Protein AF-A0A3S0VGL6-F1 (afdb_monomer_lite)

pLDDT: mean 81.46, std 16.59, range [29.62, 98.44]

Secondary structure (DSSP, 8-state):
-------HHHHHHHHHTTSS--SPPEEEEEETTEEEEEEEEE-TTS-EEEEESS--S-EEEEEE-TTS-EEEEEEE-TT--EEEEEEEEEEEEEEEEEEE-TTT--EEEEEEEEEEEEEEEEEEEEEE-TTS-EEEEEE--EEEEEEEEPPPEEEE---SS--------SSS-----GGGTS--SEEEEEEEEEEEEEE--EEEETTTEEEEEEEE-----TTBSSGGGS-EEEEEEEEETT--TT--SEEEEEEEEEEEEEEEETTEEEEEEEEEEEEEEEEETTS--EEEEEEE---SSPB-B-TTS-B-S-TTTTSEEEEE-TTS-EEE--PPP--TT----S---------------------SS--SPPPP----SS----------GGGGGS-EEEEEEEE-SSS-EEEEEEEEE------SS--S------S----

Structure (mmCIF, N/CA/C/O backbone):
data_AF-A0A3S0VGL6-F1
#
_entry.id   AF-A0A3S0VGL6-F1
#
loop_
_atom_site.group_PDB
_atom_site.id
_atom_site.type_symbol
_atom_site.label_atom_id
_atom_site.label_alt_id
_atom_site.label_comp_id
_atom_site.label_asym_id
_atom_site.label_entity_id
_atom_site.label_seq_id
_atom_site.pdbx_PDB_ins_code
_atom_site.Cartn_x
_atom_site.Cartn_y
_atom_site.Cartn_z
_atom_site.occupancy
_atom_site.B_iso_or_equiv
_atom_site.auth_seq_id
_atom_site.auth_comp_id
_atom_site.auth_asym_id
_atom_site.auth_atom_id
_atom_site.pdbx_PDB_model_num
ATOM 1 N N . MET A 1 1 ? -9.759 -2.962 -25.174 1.00 45.59 1 MET A N 1
ATOM 2 C CA . MET A 1 1 ? -8.534 -3.389 -25.895 1.00 45.59 1 MET A CA 1
ATOM 3 C C . MET A 1 1 ? -8.879 -3.578 -27.366 1.00 45.59 1 MET A C 1
ATOM 5 O O . MET A 1 1 ? -9.904 -4.187 -27.635 1.00 45.59 1 MET A O 1
ATOM 9 N N . ASN A 1 2 ? -8.095 -3.017 -28.292 1.00 31.66 2 ASN A N 1
ATOM 10 C CA . ASN A 1 2 ? -8.349 -3.134 -29.734 1.00 31.66 2 ASN A CA 1
ATOM 11 C C . ASN A 1 2 ? -7.715 -4.426 -30.271 1.00 31.66 2 ASN A C 1
ATOM 13 O O . ASN A 1 2 ? -6.502 -4.590 -30.171 1.00 31.66 2 ASN A O 1
ATOM 17 N N . ASP A 1 3 ? -8.532 -5.311 -30.847 1.00 41.47 3 ASP A N 1
ATOM 18 C CA . ASP A 1 3 ? -8.117 -6.539 -31.546 1.00 41.47 3 ASP A CA 1
ATOM 19 C C . ASP A 1 3 ? -7.533 -6.216 -32.938 1.00 41.47 3 ASP A C 1
ATOM 21 O O . ASP A 1 3 ? -8.020 -6.678 -33.971 1.00 41.47 3 ASP A O 1
ATOM 25 N N . GLU A 1 4 ? -6.502 -5.375 -32.997 1.00 52.72 4 GLU A N 1
ATOM 26 C CA . GLU A 1 4 ? -5.745 -5.187 -34.236 1.00 52.72 4 GLU A CA 1
ATOM 27 C C . GLU A 1 4 ? -4.681 -6.291 -34.368 1.00 52.72 4 GLU A C 1
ATOM 29 O O . GLU A 1 4 ? -4.069 -6.680 -33.369 1.00 52.72 4 GLU A O 1
ATOM 34 N N . PRO A 1 5 ? -4.432 -6.822 -35.578 1.00 55.88 5 PRO A N 1
ATOM 35 C CA . PRO A 1 5 ? -3.389 -7.815 -35.792 1.00 55.88 5 PRO A CA 1
ATOM 36 C C . PRO A 1 5 ? -2.012 -7.198 -35.515 1.00 55.88 5 PRO A C 1
ATOM 38 O O . PRO A 1 5 ? -1.476 -6.433 -36.314 1.00 55.88 5 PRO A O 1
ATOM 41 N N . VAL A 1 6 ? -1.433 -7.542 -34.367 1.00 70.62 6 VAL A N 1
ATOM 42 C CA . VAL A 1 6 ? -0.091 -7.105 -33.972 1.00 70.62 6 VAL A CA 1
ATOM 43 C C . VAL A 1 6 ? 0.955 -7.986 -34.658 1.00 70.62 6 VAL A C 1
ATOM 45 O O . VAL A 1 6 ? 0.902 -9.215 -34.559 1.00 70.62 6 VAL A O 1
ATOM 48 N N . ASN A 1 7 ? 1.941 -7.372 -35.322 1.00 83.00 7 ASN A N 1
ATOM 49 C CA . ASN A 1 7 ? 3.135 -8.087 -35.769 1.00 83.00 7 ASN A CA 1
ATOM 50 C C . ASN A 1 7 ? 3.887 -8.619 -34.540 1.00 83.00 7 ASN A C 1
ATOM 52 O O . ASN A 1 7 ? 4.432 -7.857 -33.742 1.00 83.00 7 ASN A O 1
ATOM 56 N N . MET A 1 8 ? 3.897 -9.941 -34.382 1.00 80.31 8 MET A N 1
ATOM 57 C CA . MET A 1 8 ? 4.421 -10.581 -33.182 1.00 80.31 8 MET A CA 1
ATOM 58 C C . MET A 1 8 ? 5.946 -10.443 -33.049 1.00 80.31 8 MET A C 1
ATOM 60 O O . MET A 1 8 ? 6.458 -10.484 -31.931 1.00 80.31 8 MET A O 1
ATOM 64 N N . ASP A 1 9 ? 6.672 -10.251 -34.153 1.00 77.88 9 ASP A N 1
ATOM 65 C CA . ASP A 1 9 ? 8.122 -10.033 -34.113 1.00 77.88 9 ASP A CA 1
ATOM 66 C C . ASP A 1 9 ? 8.455 -8.620 -33.625 1.00 77.88 9 ASP A C 1
ATOM 68 O O . ASP A 1 9 ? 9.305 -8.462 -32.746 1.00 77.88 9 ASP A O 1
ATOM 72 N N . ASP A 1 10 ? 7.703 -7.613 -34.080 1.00 75.31 10 ASP A N 1
ATOM 73 C CA . ASP A 1 10 ? 7.811 -6.241 -33.570 1.00 75.31 10 ASP A CA 1
ATOM 74 C C . ASP A 1 10 ? 7.409 -6.176 -32.093 1.00 75.31 10 ASP A C 1
ATOM 76 O O . ASP A 1 10 ? 8.107 -5.573 -31.278 1.00 75.31 10 ASP A O 1
ATOM 80 N N . TYR A 1 11 ? 6.319 -6.852 -31.716 1.00 74.94 11 TYR A N 1
ATOM 81 C CA . TYR A 1 11 ? 5.879 -6.925 -30.324 1.00 74.94 11 TYR A CA 1
ATOM 82 C C . TYR A 1 11 ? 6.945 -7.545 -29.421 1.00 74.94 11 TYR A C 1
ATOM 84 O O . TYR A 1 11 ? 7.285 -6.958 -28.398 1.00 74.94 11 TYR A O 1
ATOM 92 N N . LYS A 1 12 ? 7.528 -8.687 -29.811 1.00 75.81 12 LYS A N 1
ATOM 93 C CA . LYS A 1 12 ? 8.618 -9.330 -29.058 1.00 75.81 12 LYS A CA 1
ATOM 94 C C . LYS A 1 12 ? 9.860 -8.451 -28.980 1.00 75.81 12 LYS A C 1
ATOM 96 O O . LYS A 1 12 ? 10.487 -8.396 -27.925 1.00 75.81 12 LYS A O 1
ATOM 101 N N . PHE A 1 13 ? 10.223 -7.777 -30.070 1.00 75.44 13 PHE A N 1
ATOM 102 C CA . PHE A 1 13 ? 11.362 -6.865 -30.089 1.00 75.44 13 PHE A CA 1
ATOM 103 C C . PHE A 1 13 ? 11.151 -5.706 -29.109 1.00 75.44 13 PHE A C 1
ATOM 105 O O . PHE A 1 13 ? 11.996 -5.466 -28.249 1.00 75.44 13 PHE A O 1
ATOM 112 N N . PHE A 1 14 ? 10.003 -5.031 -29.176 1.00 72.19 14 PHE A N 1
ATOM 113 C CA . PHE A 1 14 ? 9.686 -3.910 -28.294 1.00 72.19 14 PHE A CA 1
ATOM 114 C C . PHE A 1 14 ? 9.458 -4.338 -26.838 1.00 72.19 14 PHE A C 1
ATOM 116 O O . PHE A 1 14 ? 9.908 -3.637 -25.935 1.00 72.19 14 PHE A O 1
ATOM 123 N N . ALA A 1 15 ? 8.864 -5.506 -26.592 1.00 74.25 15 ALA A N 1
ATOM 124 C CA . ALA A 1 15 ? 8.797 -6.113 -25.265 1.00 74.25 15 ALA A CA 1
ATOM 125 C C . ALA A 1 15 ? 10.197 -6.406 -24.700 1.00 74.25 15 ALA A C 1
ATOM 127 O O . ALA A 1 15 ? 10.497 -6.042 -23.568 1.00 74.25 15 ALA A O 1
ATOM 128 N N . GLY A 1 16 ? 11.099 -6.984 -25.502 1.00 67.50 16 GLY A N 1
ATOM 129 C CA . GLY A 1 16 ? 12.487 -7.245 -25.102 1.00 67.50 16 GLY A CA 1
ATOM 130 C C . GLY A 1 16 ? 13.309 -5.976 -24.845 1.00 67.50 16 GLY A C 1
ATOM 131 O O . GLY A 1 16 ? 14.266 -6.011 -24.076 1.00 67.50 16 GLY A O 1
ATOM 132 N N . GLN A 1 17 ? 12.924 -4.852 -25.454 1.00 64.00 17 GLN A N 1
ATOM 133 C CA . GLN A 1 17 ? 13.462 -3.517 -25.160 1.00 64.00 17 GLN A CA 1
ATOM 134 C C . GLN A 1 17 ? 12.786 -2.852 -23.944 1.00 64.00 17 GLN A C 1
ATOM 136 O O . GLN A 1 17 ? 13.142 -1.729 -23.597 1.00 64.00 17 GLN A O 1
ATOM 141 N N . GLY A 1 18 ? 11.810 -3.507 -23.304 1.00 60.59 18 GLY A N 1
ATOM 142 C CA . GLY A 1 18 ? 11.056 -2.966 -22.170 1.00 60.59 18 GLY A CA 1
ATOM 143 C C . GLY A 1 18 ? 10.058 -1.867 -22.544 1.00 60.59 18 GLY A C 1
ATOM 144 O O . GLY A 1 18 ? 9.604 -1.133 -21.673 1.00 60.59 18 GLY A O 1
ATOM 145 N N . ARG A 1 19 ? 9.723 -1.718 -23.833 1.00 66.38 19 ARG A N 1
ATOM 146 C CA . ARG A 1 19 ? 8.761 -0.714 -24.319 1.00 66.38 19 ARG A CA 1
ATOM 147 C C . ARG A 1 19 ? 7.311 -1.135 -24.090 1.00 66.38 19 ARG A C 1
ATOM 149 O O . ARG A 1 19 ? 6.447 -0.275 -23.946 1.00 66.38 19 ARG A O 1
ATOM 156 N N . TYR A 1 20 ? 7.045 -2.437 -24.097 1.00 69.62 20 TYR A N 1
ATOM 157 C CA . TYR A 1 20 ? 5.737 -2.993 -23.769 1.00 69.62 20 TYR A CA 1
ATOM 158 C C . TYR A 1 20 ? 5.822 -3.765 -22.465 1.00 69.62 20 TYR A C 1
ATOM 160 O O . TYR A 1 20 ? 6.736 -4.570 -22.288 1.00 69.62 20 TYR A O 1
ATOM 168 N N . ASP A 1 21 ? 4.847 -3.531 -21.592 1.00 68.31 21 ASP A N 1
ATOM 169 C CA . ASP A 1 21 ? 4.619 -4.392 -20.444 1.00 68.31 21 ASP A CA 1
ATOM 170 C C . ASP A 1 21 ? 3.987 -5.701 -20.932 1.00 68.31 21 ASP A C 1
ATOM 172 O O . ASP A 1 21 ? 2.954 -5.703 -21.609 1.00 68.31 21 ASP A O 1
ATOM 176 N N . THR A 1 22 ? 4.670 -6.809 -20.663 1.00 76.12 22 THR A N 1
ATOM 177 C CA . THR A 1 22 ? 4.203 -8.160 -20.999 1.00 76.12 22 THR A CA 1
ATOM 178 C C . THR A 1 22 ? 3.742 -8.933 -19.772 1.00 76.12 22 THR A C 1
ATOM 180 O O . THR A 1 22 ? 3.384 -10.106 -19.893 1.00 76.12 22 THR A O 1
ATOM 183 N N . GLU A 1 23 ? 3.822 -8.330 -18.588 1.00 78.06 23 GLU A N 1
ATOM 184 C CA . GLU A 1 23 ? 3.454 -8.979 -17.342 1.00 78.06 23 GLU A CA 1
ATOM 185 C C . GLU A 1 23 ? 1.946 -8.871 -17.102 1.00 78.06 23 GLU A C 1
ATOM 187 O O . GLU A 1 23 ? 1.260 -7.970 -17.582 1.00 78.06 23 GLU A O 1
ATOM 192 N N . TYR A 1 24 ? 1.403 -9.851 -16.382 1.00 82.62 24 TYR A N 1
ATOM 193 C CA . TYR A 1 24 ? 0.019 -9.777 -15.937 1.00 82.62 24 TYR A CA 1
ATOM 194 C C . TYR A 1 24 ? -0.103 -8.807 -14.768 1.00 82.62 24 TYR A C 1
ATOM 196 O O . TYR A 1 24 ? 0.740 -8.811 -13.867 1.00 82.62 24 TYR A O 1
ATOM 204 N N . ASP A 1 25 ? -1.231 -8.103 -14.706 1.00 83.31 25 ASP A N 1
ATOM 205 C CA . ASP A 1 25 ? -1.601 -7.346 -13.518 1.00 83.31 25 ASP A CA 1
ATOM 206 C C . ASP A 1 25 ? -1.691 -8.275 -12.302 1.00 83.31 25 ASP A C 1
ATOM 208 O O . ASP A 1 25 ? -2.504 -9.209 -12.234 1.00 83.31 25 ASP A O 1
ATOM 212 N N . LEU A 1 26 ? -0.824 -8.012 -11.326 1.00 91.44 26 LEU A N 1
ATOM 213 C CA . LEU A 1 26 ? -0.757 -8.754 -10.080 1.00 91.44 26 LEU A CA 1
ATOM 214 C C . LEU A 1 26 ? -1.642 -8.089 -9.026 1.00 91.44 26 LEU A C 1
ATOM 216 O O . LEU A 1 26 ? -1.329 -7.016 -8.511 1.00 91.44 26 LEU A O 1
ATOM 220 N N . PHE A 1 27 ? -2.690 -8.790 -8.612 1.00 93.56 27 PHE A N 1
ATOM 221 C CA . PHE A 1 27 ? -3.549 -8.371 -7.514 1.00 93.56 27 PHE A CA 1
ATOM 222 C C . PHE A 1 27 ? -3.093 -9.013 -6.208 1.00 93.56 27 PHE A C 1
ATOM 224 O O . PHE A 1 27 ? -2.742 -10.195 -6.155 1.00 93.56 27 PHE A O 1
ATOM 231 N N . GLN A 1 28 ? -3.130 -8.236 -5.128 1.00 95.06 28 GLN A N 1
ATOM 232 C CA . GLN A 1 28 ? -2.814 -8.694 -3.779 1.00 95.06 28 GLN A CA 1
ATOM 233 C C . GLN A 1 28 ? -3.948 -8.297 -2.840 1.00 95.06 28 GLN A C 1
ATOM 235 O O . GLN A 1 28 ? -4.487 -7.197 -2.943 1.00 95.06 28 GLN A O 1
ATOM 240 N N . TYR A 1 29 ? -4.306 -9.178 -1.913 1.00 95.00 29 TYR A N 1
ATOM 241 C CA . TYR A 1 29 ? -5.340 -8.904 -0.921 1.00 95.00 29 TYR A CA 1
ATOM 242 C C . TYR A 1 29 ? -4.855 -9.238 0.487 1.00 95.00 29 TYR A C 1
ATOM 244 O O . TYR A 1 29 ? -4.063 -10.159 0.700 1.00 95.00 29 TYR A O 1
ATOM 252 N N . ASN A 1 30 ? -5.364 -8.483 1.459 1.00 94.06 30 ASN A N 1
ATOM 253 C CA . ASN A 1 30 ? -5.207 -8.747 2.883 1.00 94.06 30 ASN A CA 1
ATOM 254 C C . ASN A 1 30 ? -6.463 -8.267 3.618 1.00 94.06 30 ASN A C 1
ATOM 256 O O . ASN A 1 30 ? -6.756 -7.073 3.634 1.00 94.06 30 ASN A O 1
ATOM 260 N N . PHE A 1 31 ? -7.222 -9.192 4.197 1.00 93.06 31 PHE A N 1
ATOM 261 C CA . PHE A 1 31 ? -8.446 -8.883 4.931 1.00 93.06 31 PHE A CA 1
ATOM 262 C C . PHE A 1 31 ? -8.738 -9.973 5.961 1.00 93.06 31 PHE A C 1
ATOM 264 O O . PHE A 1 31 ? -8.572 -11.150 5.676 1.00 93.06 31 PHE A O 1
ATOM 271 N N . MET A 1 32 ? -9.207 -9.600 7.155 1.00 87.94 32 MET A N 1
ATOM 272 C CA . MET A 1 32 ? -9.744 -10.529 8.170 1.00 87.94 32 MET A CA 1
ATOM 273 C C . MET A 1 32 ? -8.898 -11.796 8.440 1.00 87.94 32 MET A C 1
ATOM 275 O O . MET A 1 32 ? -9.441 -12.861 8.712 1.00 87.94 32 MET A O 1
ATOM 279 N N . GLY A 1 33 ? -7.565 -11.693 8.380 1.00 88.19 33 GLY A N 1
ATOM 280 C CA . GLY A 1 33 ? -6.650 -12.827 8.588 1.00 88.19 33 GLY A CA 1
ATOM 281 C C . GLY A 1 33 ? -6.368 -13.676 7.342 1.00 88.19 33 GLY A C 1
ATOM 282 O O . GLY A 1 33 ? -5.599 -14.632 7.415 1.00 88.19 33 GLY A O 1
ATOM 283 N N . HIS A 1 34 ? -6.934 -13.315 6.195 1.00 93.06 34 HIS A N 1
ATOM 284 C CA . HIS A 1 34 ? -6.616 -13.867 4.887 1.00 93.06 34 HIS A CA 1
ATOM 285 C C . HIS A 1 34 ? -5.659 -12.953 4.133 1.00 93.06 34 HIS A C 1
ATOM 287 O O . HIS A 1 34 ? -5.818 -11.734 4.123 1.00 93.06 34 HIS A O 1
ATOM 293 N N . SER A 1 35 ? -4.706 -13.554 3.433 1.00 94.62 35 SER A N 1
ATOM 294 C CA . SER A 1 35 ? -3.854 -12.864 2.474 1.00 94.62 35 SER A CA 1
ATOM 295 C C . SER A 1 35 ? -3.576 -13.754 1.271 1.00 94.62 35 SER A C 1
ATOM 297 O O . SER A 1 35 ? -3.727 -14.980 1.329 1.00 94.62 35 SER A O 1
ATOM 299 N N . GLY A 1 36 ? -3.216 -13.132 0.156 1.00 94.38 36 GLY A N 1
ATOM 300 C CA . GLY A 1 36 ? -2.828 -13.853 -1.043 1.00 94.38 36 GLY A CA 1
ATOM 301 C C . GLY A 1 36 ? -2.747 -12.961 -2.267 1.00 94.38 36 GLY A C 1
ATOM 302 O O . GLY A 1 36 ? -2.927 -11.743 -2.197 1.00 94.38 36 GLY A O 1
ATOM 303 N N . ARG A 1 37 ? -2.434 -13.599 -3.388 1.00 95.44 37 ARG A N 1
ATOM 304 C CA . ARG A 1 37 ? -2.139 -12.980 -4.669 1.00 95.44 37 ARG A CA 1
ATOM 305 C C . ARG A 1 37 ? -2.750 -13.791 -5.797 1.00 95.44 37 ARG A C 1
ATOM 307 O O . ARG A 1 37 ? -2.840 -15.023 -5.731 1.00 95.44 37 ARG A O 1
ATOM 314 N N . PHE A 1 38 ? -3.149 -13.094 -6.844 1.00 95.38 38 PHE A N 1
ATOM 315 C CA . PHE A 1 38 ? -3.697 -13.692 -8.049 1.00 95.38 38 PHE A CA 1
ATOM 316 C C . PHE A 1 38 ? -3.505 -12.746 -9.231 1.00 95.38 38 PHE A C 1
ATOM 318 O O . PHE A 1 38 ? -3.209 -11.567 -9.057 1.00 95.38 38 PHE A O 1
ATOM 325 N N . TYR A 1 39 ? -3.689 -13.277 -10.426 1.00 94.50 39 TYR A N 1
ATOM 326 C CA . TYR A 1 39 ? -3.730 -12.517 -11.668 1.00 94.50 39 TYR A CA 1
ATOM 327 C C . TYR A 1 39 ? -4.950 -12.969 -12.474 1.00 94.50 39 TYR A C 1
ATOM 329 O O . TYR A 1 39 ? -5.546 -14.011 -12.179 1.00 94.50 39 TYR A O 1
ATOM 337 N N . ILE A 1 40 ? -5.380 -12.168 -13.444 1.00 92.44 40 ILE A N 1
ATOM 338 C CA . ILE A 1 40 ? -6.541 -12.484 -14.282 1.00 92.44 40 ILE A CA 1
ATOM 339 C C . ILE A 1 40 ? -6.038 -13.002 -15.627 1.00 92.44 40 ILE A C 1
ATOM 341 O O . ILE A 1 40 ? -5.244 -12.348 -16.297 1.00 92.44 40 ILE A O 1
ATOM 345 N N . VAL A 1 41 ? -6.516 -14.179 -16.029 1.00 91.00 41 VAL A N 1
ATOM 346 C CA . VAL A 1 41 ? -6.159 -14.814 -17.303 1.00 91.00 41 VAL A CA 1
ATOM 347 C C . VAL A 1 41 ? -7.389 -15.112 -18.132 1.00 91.00 41 VAL A C 1
ATOM 349 O O . VAL A 1 41 ? -8.478 -15.327 -17.601 1.00 91.00 41 VAL A O 1
ATOM 352 N N . LYS A 1 42 ? -7.198 -15.187 -19.445 1.00 87.88 42 LYS A N 1
ATOM 353 C CA . LYS A 1 42 ? -8.205 -15.681 -20.378 1.00 87.88 42 LYS A CA 1
ATOM 354 C C . LYS A 1 42 ? -8.069 -17.200 -20.497 1.00 87.88 42 LYS A C 1
ATOM 356 O O . LYS A 1 42 ? -6.970 -17.709 -20.714 1.00 87.88 42 LYS A O 1
ATOM 361 N N . ASP A 1 43 ? -9.156 -17.935 -20.301 1.00 86.38 43 ASP A N 1
ATOM 362 C CA . ASP A 1 43 ? -9.183 -19.380 -20.508 1.00 86.38 43 ASP A CA 1
ATOM 363 C C . ASP A 1 43 ? -9.234 -19.741 -22.006 1.00 86.38 43 ASP A C 1
ATOM 365 O O . ASP A 1 43 ? -9.345 -18.878 -22.878 1.00 86.38 43 ASP A O 1
ATOM 369 N N . ALA A 1 44 ? -9.154 -21.039 -22.317 1.00 87.38 44 ALA A N 1
ATOM 370 C CA . ALA A 1 44 ? -9.179 -21.528 -23.698 1.00 87.38 44 ALA A CA 1
ATOM 371 C C . ALA A 1 44 ? -10.503 -21.240 -24.436 1.00 87.38 44 ALA A C 1
ATOM 373 O O . ALA A 1 44 ? -10.531 -21.268 -25.663 1.00 87.38 44 ALA A O 1
ATOM 374 N N . ALA A 1 45 ? -11.588 -20.971 -23.704 1.00 88.44 45 ALA A N 1
ATOM 375 C CA . ALA A 1 45 ? -12.882 -20.581 -24.255 1.00 88.44 45 ALA A CA 1
ATOM 376 C C . ALA A 1 45 ? -13.021 -19.055 -24.404 1.00 88.44 45 ALA A C 1
ATOM 378 O O . ALA A 1 45 ? -14.034 -18.576 -24.909 1.00 88.44 45 ALA A O 1
ATOM 379 N N . GLY A 1 46 ? -12.006 -18.290 -23.998 1.00 83.56 46 GLY A N 1
ATOM 380 C CA . GLY A 1 46 ? -11.997 -16.841 -24.086 1.00 83.56 46 GLY A CA 1
ATOM 381 C C . GLY A 1 46 ? -12.570 -16.121 -22.861 1.00 83.56 46 GLY A C 1
ATOM 382 O O . GLY A 1 46 ? -12.685 -14.899 -22.905 1.00 83.56 46 GLY A O 1
ATOM 383 N N . ASN A 1 47 ? -12.916 -16.824 -21.780 1.00 87.00 47 ASN A N 1
ATOM 384 C CA . ASN A 1 47 ? -13.476 -16.209 -20.575 1.00 87.00 47 ASN A CA 1
ATOM 385 C C . ASN A 1 47 ? -12.371 -15.781 -19.612 1.00 87.00 47 ASN A C 1
ATOM 387 O O . ASN A 1 47 ? -11.373 -16.482 -19.445 1.00 87.00 47 ASN A O 1
ATOM 391 N N . TYR A 1 48 ? -12.565 -14.659 -18.925 1.00 89.06 48 TYR A N 1
ATOM 392 C CA . TYR A 1 48 ? -11.636 -14.226 -17.889 1.00 89.06 48 TYR A CA 1
ATOM 393 C C . TYR A 1 48 ? -11.857 -15.010 -16.588 1.00 89.06 48 TYR A C 1
ATOM 395 O O . TYR A 1 48 ? -12.986 -15.168 -16.124 1.00 89.06 48 TYR A O 1
ATOM 403 N N . LYS A 1 49 ? -10.768 -15.474 -15.972 1.00 92.50 49 LYS A N 1
ATOM 404 C CA . LYS A 1 49 ? -10.761 -16.163 -14.676 1.00 92.50 49 LYS A CA 1
ATOM 405 C C . LYS A 1 49 ? -9.622 -15.650 -13.796 1.00 92.50 49 LYS A C 1
ATOM 407 O O . LYS A 1 49 ? -8.553 -15.302 -14.291 1.00 92.50 49 LYS A O 1
ATOM 412 N N . ALA A 1 50 ? -9.838 -15.647 -12.484 1.00 94.62 50 ALA A N 1
ATOM 413 C CA . ALA A 1 50 ? -8.795 -15.341 -11.513 1.00 94.62 50 ALA A CA 1
ATOM 414 C C . ALA A 1 50 ? -7.952 -16.597 -11.245 1.00 94.62 50 ALA A C 1
ATOM 416 O O . ALA A 1 50 ? -8.489 -17.642 -10.865 1.00 94.62 50 ALA A O 1
ATOM 417 N N . GLU A 1 51 ? -6.637 -16.496 -11.417 1.00 94.31 51 GLU A N 1
ATOM 418 C CA . GLU A 1 51 ? -5.684 -17.568 -11.147 1.00 94.31 51 GLU A CA 1
ATOM 419 C C . GLU A 1 51 ? -4.845 -17.238 -9.910 1.00 94.31 51 GLU A C 1
ATOM 421 O O . GLU A 1 51 ? -4.063 -16.288 -9.881 1.00 94.31 51 GLU A O 1
ATOM 426 N N . LYS A 1 52 ? -5.051 -18.019 -8.846 1.00 94.19 52 LYS A N 1
ATOM 427 C CA . LYS A 1 52 ? -4.392 -17.815 -7.553 1.00 94.19 52 LYS A CA 1
ATOM 428 C C . LYS A 1 52 ? -2.950 -18.300 -7.595 1.00 94.19 52 LYS A C 1
ATOM 430 O O . LYS A 1 52 ? -2.682 -19.413 -8.039 1.00 94.19 52 LYS A O 1
ATOM 435 N N . LEU A 1 53 ? -2.054 -17.504 -7.025 1.00 92.62 53 LEU A N 1
ATOM 436 C CA . LEU A 1 53 ? -0.657 -17.880 -6.809 1.00 92.62 53 LEU A CA 1
ATOM 437 C C . LEU A 1 53 ? -0.451 -18.584 -5.465 1.00 92.62 53 LEU A C 1
ATOM 439 O O . LEU A 1 53 ? 0.480 -19.372 -5.308 1.00 92.62 53 LEU A O 1
ATOM 443 N N . ASP A 1 54 ? -1.328 -18.320 -4.496 1.00 91.62 54 ASP A N 1
ATOM 444 C CA . ASP A 1 54 ? -1.223 -18.864 -3.146 1.00 91.62 54 ASP A CA 1
ATOM 445 C C . ASP A 1 54 ? -2.187 -20.041 -2.920 1.00 91.62 54 ASP A C 1
ATOM 447 O O . ASP A 1 54 ? -3.314 -20.086 -3.426 1.00 91.62 54 ASP A O 1
ATOM 451 N N . ARG A 1 55 ? -1.741 -21.017 -2.118 1.00 90.25 55 ARG A N 1
ATOM 452 C CA . ARG A 1 55 ? -2.518 -22.219 -1.784 1.00 90.25 55 ARG A CA 1
ATOM 453 C C . ARG A 1 55 ? -3.493 -21.927 -0.644 1.00 90.25 55 ARG A C 1
ATOM 455 O O . ARG A 1 55 ? -3.127 -21.992 0.524 1.00 90.25 55 ARG A O 1
ATOM 462 N N . ASN A 1 56 ? -4.739 -21.628 -0.991 1.00 91.62 56 ASN A N 1
ATOM 463 C CA . ASN A 1 56 ? -5.841 -21.451 -0.045 1.00 91.62 56 ASN A CA 1
ATOM 464 C C . ASN A 1 56 ? -7.174 -21.915 -0.654 1.00 91.62 56 ASN A C 1
ATOM 466 O O . ASN A 1 56 ? -7.277 -22.118 -1.866 1.00 91.62 56 ASN A O 1
ATOM 470 N N . ASN A 1 57 ? -8.205 -22.031 0.182 1.00 92.06 57 ASN A N 1
ATOM 471 C CA . ASN A 1 57 ? -9.547 -22.452 -0.237 1.00 92.06 57 ASN A CA 1
ATOM 472 C C . ASN A 1 57 ? -10.454 -21.281 -0.648 1.00 92.06 57 ASN A C 1
ATOM 474 O O . ASN A 1 57 ? -11.636 -21.488 -0.891 1.00 92.06 57 ASN A O 1
ATOM 478 N N . LEU A 1 58 ? -9.913 -20.062 -0.749 1.00 95.69 58 LEU A N 1
ATOM 479 C CA . LEU A 1 58 ? -10.695 -18.882 -1.108 1.00 95.69 58 LEU A CA 1
ATOM 480 C C . LEU A 1 58 ? -11.117 -18.949 -2.578 1.00 95.69 58 LEU A C 1
ATOM 482 O O . LEU A 1 58 ? -10.303 -19.272 -3.450 1.00 95.69 58 LEU A O 1
ATOM 486 N N . GLN A 1 59 ? -12.366 -18.612 -2.871 1.00 96.31 59 GLN A N 1
ATOM 487 C CA . GLN A 1 59 ? -12.828 -18.406 -4.240 1.00 96.31 59 GLN A CA 1
ATOM 488 C C . GLN A 1 59 ? -12.774 -16.917 -4.568 1.00 96.31 59 GLN A C 1
ATOM 490 O O . GLN A 1 59 ? -13.299 -16.109 -3.813 1.00 96.31 59 GLN A O 1
ATOM 495 N N . ILE A 1 60 ? -12.176 -16.559 -5.703 1.00 96.94 60 ILE A N 1
ATOM 496 C CA . ILE A 1 60 ? -12.090 -15.171 -6.167 1.00 96.94 60 ILE A CA 1
ATOM 497 C C . ILE A 1 60 ? -12.980 -15.026 -7.396 1.00 96.94 60 ILE A C 1
ATOM 499 O O . ILE A 1 60 ? -12.837 -15.772 -8.366 1.00 96.94 60 ILE A O 1
ATOM 503 N N . ARG A 1 61 ? -13.912 -14.080 -7.333 1.00 95.81 61 ARG A N 1
ATOM 504 C CA . ARG A 1 61 ? -14.772 -13.649 -8.437 1.00 95.81 61 ARG A CA 1
ATOM 505 C C . ARG A 1 61 ? -14.559 -12.159 -8.657 1.00 95.81 61 ARG A C 1
ATOM 507 O O . ARG A 1 61 ? -14.202 -11.446 -7.720 1.00 95.81 61 ARG A O 1
ATOM 514 N N . PHE A 1 62 ? -14.787 -11.697 -9.872 1.00 95.38 62 PHE A N 1
ATOM 515 C CA . PHE A 1 62 ? -14.694 -10.287 -10.219 1.00 95.38 62 PHE A CA 1
ATOM 516 C C . PHE A 1 62 ? -15.709 -9.970 -11.304 1.00 95.38 62 PHE A C 1
ATOM 518 O O . PHE A 1 62 ? -16.051 -10.839 -12.108 1.00 95.38 62 PHE A O 1
ATOM 525 N N . ASP A 1 63 ? -16.149 -8.721 -11.312 1.00 93.38 63 ASP A N 1
ATOM 526 C CA . ASP A 1 63 ? -16.938 -8.153 -12.394 1.00 93.38 63 ASP A CA 1
ATOM 527 C C . ASP A 1 63 ? -16.059 -7.182 -13.183 1.00 93.38 63 ASP A C 1
ATOM 529 O O . ASP A 1 63 ? -15.102 -6.619 -12.645 1.00 93.38 63 ASP A O 1
ATOM 533 N N . HIS A 1 64 ? -16.383 -6.983 -14.455 1.00 89.12 64 HIS A N 1
ATOM 534 C CA . HIS A 1 64 ? -15.765 -5.965 -15.294 1.00 89.12 64 HIS A CA 1
ATOM 535 C C . HIS A 1 64 ? -16.844 -5.121 -15.963 1.00 89.12 64 HIS A C 1
ATOM 537 O O . HIS A 1 64 ? -17.973 -5.576 -16.162 1.00 89.12 64 HIS A O 1
ATOM 543 N N . ASP A 1 65 ? -16.499 -3.883 -16.291 1.00 85.88 65 ASP A N 1
ATOM 544 C CA . ASP A 1 65 ? -17.385 -2.994 -17.026 1.00 85.88 65 ASP A CA 1
ATOM 545 C C . ASP A 1 65 ? -17.333 -3.248 -18.545 1.00 85.88 65 ASP A C 1
ATOM 547 O O . ASP A 1 65 ? -16.618 -4.117 -19.045 1.00 85.88 65 ASP A O 1
ATOM 551 N N . ASN A 1 66 ? -18.092 -2.460 -19.308 1.00 83.62 66 ASN A N 1
ATOM 552 C CA . ASN A 1 66 ? -18.158 -2.590 -20.767 1.00 83.62 66 ASN A CA 1
ATOM 553 C C . ASN A 1 66 ? -16.827 -2.275 -21.481 1.00 83.62 66 ASN A C 1
ATOM 555 O O . ASN A 1 66 ? -16.704 -2.554 -22.673 1.00 83.62 66 ASN A O 1
ATOM 559 N N . THR A 1 67 ? -15.853 -1.673 -20.793 1.00 82.00 67 THR A N 1
ATOM 560 C CA . THR A 1 67 ? -14.510 -1.395 -21.326 1.00 82.00 67 THR A CA 1
ATOM 561 C C . THR A 1 67 ? -13.529 -2.543 -21.064 1.00 82.00 67 THR A C 1
ATOM 563 O O . THR A 1 67 ? -12.463 -2.597 -21.685 1.00 82.00 67 THR A O 1
ATOM 566 N N . GLY A 1 68 ? -13.922 -3.497 -20.212 1.00 80.44 68 GLY A N 1
ATOM 567 C CA . GLY A 1 68 ? -13.096 -4.611 -19.758 1.00 80.44 68 GLY A CA 1
ATOM 568 C C . GLY A 1 68 ? -12.308 -4.310 -18.481 1.00 80.44 68 GLY A C 1
ATOM 569 O O . GLY A 1 68 ? -11.541 -5.165 -18.044 1.00 80.44 68 GLY A O 1
ATOM 570 N N . GLU A 1 69 ? -12.490 -3.134 -17.872 1.00 85.31 69 GLU A N 1
ATOM 571 C CA . GLU A 1 69 ? -11.855 -2.782 -16.602 1.00 85.31 69 GLU A CA 1
ATOM 572 C C . GLU A 1 69 ? -12.551 -3.478 -15.433 1.00 85.31 69 GLU A C 1
ATOM 574 O O . GLU A 1 69 ? -13.779 -3.567 -15.380 1.00 85.31 69 GLU A O 1
ATOM 579 N N . VAL A 1 70 ? -11.770 -3.961 -14.464 1.00 90.88 70 VAL A N 1
ATOM 580 C CA . VAL A 1 70 ? -12.319 -4.637 -13.285 1.00 90.88 70 VAL A CA 1
ATOM 581 C C . VAL A 1 70 ? -13.090 -3.644 -12.415 1.00 90.88 70 VAL A C 1
ATOM 583 O O . VAL A 1 70 ? -12.532 -2.669 -11.914 1.00 90.88 70 VAL A O 1
ATOM 586 N N . SER A 1 71 ? -14.373 -3.921 -12.187 1.00 92.00 71 SER A N 1
ATOM 587 C CA . SER A 1 71 ? -15.291 -3.045 -11.455 1.00 92.00 71 SER A CA 1
ATOM 588 C C . SER A 1 71 ? -15.568 -3.498 -10.022 1.00 92.00 71 SER A C 1
ATOM 590 O O . SER A 1 71 ? -16.102 -2.725 -9.229 1.00 92.00 71 SER A O 1
ATOM 592 N N . SER A 1 72 ? -15.261 -4.747 -9.669 1.00 95.06 72 SER A N 1
ATOM 593 C CA . SER A 1 72 ? -15.455 -5.277 -8.315 1.00 95.06 72 SER A CA 1
ATOM 594 C C . SER A 1 72 ? -14.661 -6.569 -8.109 1.00 95.06 72 SER A C 1
ATOM 596 O O . SER A 1 72 ? -14.352 -7.279 -9.067 1.00 95.06 72 SER A O 1
ATOM 598 N N . PHE A 1 73 ? -14.409 -6.918 -6.847 1.00 97.12 73 PHE A N 1
ATOM 599 C CA . PHE A 1 73 ? -14.010 -8.273 -6.469 1.00 97.12 73 PHE A CA 1
ATOM 600 C C . PHE A 1 73 ? -14.954 -8.826 -5.409 1.00 97.12 73 PHE A C 1
ATOM 602 O O . PHE A 1 73 ? -15.350 -8.126 -4.483 1.00 97.12 73 PHE A O 1
ATOM 609 N N . THR A 1 74 ? -15.268 -10.113 -5.501 1.00 97.69 74 THR A N 1
ATOM 610 C CA . THR A 1 74 ? -15.927 -10.870 -4.436 1.00 97.69 74 THR A CA 1
ATOM 611 C C . THR A 1 74 ? -15.059 -12.063 -4.080 1.00 97.69 74 THR A C 1
ATOM 613 O O . THR A 1 74 ? -14.839 -12.949 -4.907 1.00 97.69 74 THR A O 1
ATOM 616 N N . ILE A 1 75 ? -14.579 -12.101 -2.840 1.00 97.62 75 ILE A N 1
ATOM 617 C CA . ILE A 1 75 ? -13.824 -13.233 -2.305 1.00 97.62 75 ILE A CA 1
ATOM 618 C C . ILE A 1 75 ? -14.745 -14.027 -1.382 1.00 97.62 75 ILE A C 1
ATOM 620 O O . ILE A 1 75 ? -15.430 -13.438 -0.553 1.00 97.62 75 ILE A O 1
ATOM 624 N N . VAL A 1 76 ? -14.791 -15.348 -1.533 1.00 97.44 76 VAL A N 1
ATOM 625 C CA . VAL A 1 76 ? -15.629 -16.244 -0.722 1.00 97.44 76 VAL A CA 1
ATOM 626 C C . VAL A 1 76 ? -14.736 -17.192 0.067 1.00 97.44 76 VAL A C 1
ATOM 628 O O . VAL A 1 76 ? -13.822 -17.787 -0.511 1.00 97.44 76 VAL A O 1
ATOM 631 N N . ASP A 1 77 ? -14.978 -17.310 1.371 1.00 95.62 77 ASP A N 1
ATOM 632 C CA . ASP A 1 77 ? -14.243 -18.234 2.239 1.00 95.62 77 ASP A CA 1
ATOM 633 C C . ASP A 1 77 ? -14.805 -19.667 2.227 1.00 95.62 77 ASP A C 1
ATOM 635 O O . ASP A 1 77 ? -15.740 -20.003 1.498 1.00 95.62 77 ASP A O 1
ATOM 639 N N . ASP A 1 78 ? -14.207 -20.534 3.045 1.00 94.25 78 ASP A N 1
ATOM 640 C CA . ASP A 1 78 ? -14.593 -21.937 3.208 1.00 94.25 78 ASP A CA 1
ATOM 641 C C . ASP A 1 78 ? -15.951 -22.132 3.902 1.00 94.25 78 ASP A C 1
ATOM 643 O O . ASP A 1 78 ? -16.534 -23.214 3.825 1.00 94.25 78 ASP A O 1
ATOM 647 N N . LYS A 1 79 ? -16.478 -21.089 4.549 1.00 94.25 79 LYS A N 1
ATOM 648 C CA . LYS A 1 79 ? -17.794 -21.070 5.200 1.00 94.25 79 LYS A CA 1
ATOM 649 C C . LYS A 1 79 ? -18.877 -20.463 4.310 1.00 94.25 79 LYS A C 1
ATOM 651 O O . LYS A 1 79 ? -20.042 -20.458 4.702 1.00 94.25 79 LYS A O 1
ATOM 656 N N . GLY A 1 80 ? -18.517 -19.972 3.125 1.00 96.00 80 GLY A N 1
ATOM 657 C CA . GLY A 1 80 ? -19.433 -19.294 2.213 1.00 96.00 80 GLY A CA 1
ATOM 658 C C . GLY A 1 80 ? -19.668 -17.818 2.545 1.00 96.00 80 GLY A C 1
ATOM 659 O O . GLY A 1 80 ? -20.549 -17.210 1.938 1.00 96.00 80 GLY A O 1
ATOM 660 N N . ILE A 1 81 ? -18.896 -17.230 3.467 1.00 97.56 81 ILE A N 1
ATOM 661 C CA . ILE A 1 81 ? -18.923 -15.791 3.747 1.00 97.56 81 ILE A CA 1
ATOM 662 C C . ILE A 1 81 ? -18.315 -15.056 2.558 1.00 97.56 81 ILE A C 1
ATOM 664 O O . ILE A 1 81 ? -17.246 -15.421 2.065 1.00 97.56 81 ILE A O 1
ATOM 668 N N . LYS A 1 82 ? -19.000 -14.008 2.097 1.00 98.06 82 LYS A N 1
ATOM 669 C CA . LYS A 1 82 ? -18.595 -13.222 0.930 1.00 98.06 82 LYS A CA 1
ATOM 670 C C . LYS A 1 82 ? -18.050 -11.872 1.379 1.00 98.06 82 LYS A C 1
ATOM 672 O O . LYS A 1 82 ? -18.693 -11.151 2.140 1.00 98.06 82 LYS A O 1
ATOM 677 N N . TYR A 1 83 ? -16.883 -11.525 0.858 1.00 98.12 83 TYR A N 1
ATOM 678 C CA . TYR A 1 83 ? -16.170 -10.274 1.080 1.00 98.12 83 TYR A CA 1
ATOM 679 C C . TYR A 1 83 ? -16.167 -9.499 -0.231 1.00 98.12 83 TYR A C 1
ATOM 681 O O . TYR A 1 83 ? -15.549 -9.927 -1.206 1.00 98.12 83 TYR A O 1
ATOM 689 N N . ILE A 1 84 ? -16.896 -8.390 -0.264 1.00 97.94 84 ILE A N 1
ATOM 690 C CA . ILE A 1 84 ? -17.132 -7.614 -1.479 1.00 97.94 84 ILE A CA 1
ATOM 691 C C . ILE A 1 84 ? -16.244 -6.377 -1.441 1.00 97.94 84 ILE A C 1
ATOM 693 O O . ILE A 1 84 ? -16.319 -5.575 -0.507 1.00 97.94 84 ILE A O 1
ATOM 697 N N . PHE A 1 85 ? -15.416 -6.231 -2.467 1.00 97.56 85 PHE A N 1
ATOM 698 C CA . PHE A 1 85 ? -14.492 -5.128 -2.645 1.00 97.56 85 PHE A CA 1
ATOM 699 C C . PHE A 1 85 ? -14.915 -4.274 -3.833 1.00 97.56 85 PHE A C 1
ATOM 701 O O . PHE A 1 85 ? -15.280 -4.787 -4.894 1.00 97.56 85 PHE A O 1
ATOM 708 N N . SER A 1 86 ? -14.832 -2.962 -3.658 1.00 95.50 86 SER A N 1
ATOM 709 C CA . SER A 1 86 ? -15.205 -1.985 -4.678 1.00 95.50 86 SER A CA 1
ATOM 710 C C . SER A 1 86 ? -14.033 -1.048 -4.968 1.00 95.50 86 SER A C 1
ATOM 712 O O . SER A 1 86 ? -13.265 -0.746 -4.049 1.00 95.50 86 SER A O 1
ATOM 714 N N . PRO A 1 87 ? -13.880 -0.585 -6.217 1.00 90.88 87 PRO A N 1
ATOM 715 C CA . PRO A 1 87 ? -12.826 0.344 -6.594 1.00 90.88 87 PRO A CA 1
ATOM 716 C C . PRO A 1 87 ? -13.027 1.669 -5.858 1.00 90.88 87 PRO A C 1
ATOM 718 O O . PRO A 1 87 ? -14.088 2.287 -5.960 1.00 90.88 87 PRO A O 1
ATOM 721 N N . MET A 1 88 ? -12.024 2.088 -5.087 1.00 89.69 88 MET A N 1
ATOM 722 C CA . MET A 1 88 ? -12.118 3.297 -4.257 1.00 89.69 88 MET A CA 1
ATOM 723 C C . MET A 1 88 ? -10.998 4.298 -4.516 1.00 89.69 88 MET A C 1
ATOM 725 O O . MET A 1 88 ? -11.196 5.488 -4.272 1.00 89.69 88 MET A O 1
ATOM 729 N N . GLU A 1 89 ? -9.848 3.856 -5.029 1.00 91.88 89 GLU A N 1
ATOM 730 C CA . GLU A 1 89 ? -8.679 4.721 -5.204 1.00 91.88 89 GLU A CA 1
ATOM 731 C C . GLU A 1 89 ? -8.295 4.845 -6.670 1.00 91.88 89 GLU A C 1
ATOM 733 O O . GLU A 1 89 ? -7.989 3.849 -7.327 1.00 91.88 89 GLU A O 1
ATOM 738 N N . LYS A 1 90 ? -8.300 6.085 -7.164 1.00 91.69 90 LYS A N 1
ATOM 739 C CA . LYS A 1 90 ? -7.791 6.422 -8.493 1.00 91.69 90 LYS A CA 1
ATOM 740 C C . LYS A 1 90 ? -6.413 7.036 -8.375 1.00 91.69 90 LYS A C 1
ATOM 742 O O . LYS A 1 90 ? -6.233 7.983 -7.601 1.00 91.69 90 LYS A O 1
ATOM 747 N N . SER A 1 91 ? -5.485 6.544 -9.179 1.00 93.62 91 SER A N 1
ATOM 748 C CA . SER A 1 91 ? -4.144 7.100 -9.282 1.00 93.62 91 SER A CA 1
ATOM 749 C C . SER A 1 91 ? -3.838 7.561 -10.696 1.00 93.62 91 SER A C 1
ATOM 751 O O . SER A 1 91 ? -4.405 7.069 -11.665 1.00 93.62 91 SER A O 1
ATOM 753 N N . GLN A 1 92 ? -2.909 8.504 -10.774 1.00 94.12 92 GLN A N 1
ATOM 754 C CA . GLN A 1 92 ? -2.318 9.041 -11.989 1.00 94.12 92 GLN A CA 1
ATOM 755 C C . GLN A 1 92 ? -0.805 9.090 -11.801 1.00 94.12 92 GLN A C 1
ATOM 757 O O . GLN A 1 92 ? -0.316 9.335 -10.687 1.00 94.12 92 GLN A O 1
ATOM 762 N N . LYS A 1 93 ? -0.063 8.886 -12.890 1.00 93.50 93 LYS A N 1
ATOM 763 C CA . LYS A 1 93 ? 1.400 8.990 -12.900 1.00 93.50 93 LYS A CA 1
ATOM 764 C C . LYS A 1 93 ? 1.853 9.950 -13.986 1.00 93.50 93 LYS A C 1
ATOM 766 O O . LYS A 1 93 ? 1.417 9.835 -15.124 1.00 93.50 93 LYS A O 1
ATOM 771 N N . SER A 1 94 ? 2.770 10.843 -13.638 1.00 93.06 94 SER A N 1
ATOM 772 C CA . SER A 1 94 ? 3.538 11.636 -14.599 1.00 93.06 94 SER A CA 1
ATOM 773 C C . SER A 1 94 ? 4.979 11.159 -14.552 1.00 93.06 94 SER A C 1
ATOM 775 O O . SER A 1 94 ? 5.613 11.200 -13.497 1.00 93.06 94 SER A O 1
ATOM 777 N N . ILE A 1 95 ? 5.494 10.708 -15.687 1.00 91.75 95 ILE A N 1
ATOM 778 C CA . ILE A 1 95 ? 6.826 10.128 -15.818 1.00 91.75 95 ILE A CA 1
ATOM 779 C C . ILE A 1 95 ? 7.642 11.033 -16.730 1.00 91.75 95 ILE A C 1
ATOM 781 O O . ILE A 1 95 ? 7.300 11.222 -17.894 1.00 91.75 95 ILE A O 1
ATOM 785 N N . THR A 1 96 ? 8.749 11.551 -16.211 1.00 90.69 96 THR A N 1
ATOM 786 C CA . THR A 1 96 ? 9.713 12.331 -16.990 1.00 90.69 96 THR A CA 1
ATOM 787 C C . THR A 1 96 ? 10.996 11.533 -17.121 1.00 90.69 96 THR A C 1
ATOM 789 O O . THR A 1 96 ? 11.623 11.197 -16.113 1.00 90.69 96 THR A O 1
ATOM 792 N N . SER A 1 97 ? 11.403 11.258 -18.358 1.00 88.50 97 SER A N 1
ATOM 793 C CA . SER A 1 97 ? 12.629 10.521 -18.657 1.00 88.50 97 SER A CA 1
ATOM 794 C C . SER A 1 97 ? 13.640 11.426 -19.356 1.00 88.50 97 SER A C 1
ATOM 796 O O . SER A 1 97 ? 13.326 12.134 -20.313 1.00 88.50 97 SER A O 1
ATOM 798 N N . MET A 1 98 ? 14.880 11.405 -18.877 1.00 87.56 98 MET A N 1
ATOM 799 C CA . MET A 1 98 ? 16.008 12.093 -19.498 1.00 87.56 98 MET A CA 1
ATOM 800 C C . MET A 1 98 ? 17.045 11.078 -19.948 1.00 87.56 98 MET A C 1
ATOM 802 O O . MET A 1 98 ? 17.386 10.150 -19.210 1.00 87.56 98 MET A O 1
ATOM 806 N N . LYS A 1 99 ? 17.590 11.312 -21.137 1.00 87.00 99 LYS A N 1
ATOM 807 C CA . LYS A 1 99 ? 18.620 10.480 -21.740 1.00 87.00 99 LYS A CA 1
ATOM 808 C C . LYS A 1 99 ? 19.772 11.350 -22.207 1.00 87.00 99 LYS A C 1
ATOM 810 O O . LYS A 1 99 ? 19.602 12.276 -22.999 1.00 87.00 99 LYS A O 1
ATOM 815 N N . THR A 1 100 ? 20.963 11.020 -21.731 1.00 86.75 100 THR A N 1
ATOM 816 C CA . THR A 1 100 ? 22.217 11.573 -22.234 1.00 86.75 100 THR A CA 1
ATOM 817 C C . THR A 1 100 ? 22.808 10.605 -23.238 1.00 86.75 100 THR A C 1
ATOM 819 O O . THR A 1 100 ? 23.082 9.450 -22.910 1.00 86.75 100 THR A O 1
ATOM 822 N N . GLY A 1 101 ? 23.007 11.081 -24.466 1.00 81.88 101 GLY A N 1
ATOM 823 C CA . GLY A 1 101 ? 23.562 10.296 -25.561 1.00 81.88 101 GLY A CA 1
ATOM 824 C C . GLY A 1 101 ? 24.900 9.644 -25.208 1.00 81.88 101 GLY A C 1
ATOM 825 O O . GLY A 1 101 ? 25.699 10.195 -24.443 1.00 81.88 101 GLY A O 1
ATOM 826 N N . LEU A 1 102 ? 25.143 8.445 -25.736 1.00 78.31 102 LEU A N 1
ATOM 827 C CA . LEU A 1 102 ? 26.379 7.702 -25.488 1.00 78.31 102 LEU A CA 1
ATOM 828 C C . LEU A 1 102 ? 27.542 8.264 -26.312 1.00 78.31 102 LEU A C 1
ATOM 830 O O . LEU A 1 102 ? 28.683 8.240 -25.857 1.00 78.31 102 LEU A O 1
ATOM 834 N N . THR A 1 103 ? 27.249 8.772 -27.512 1.00 70.81 103 THR A N 1
ATOM 835 C CA . THR A 1 103 ? 28.253 9.265 -28.463 1.00 70.81 103 THR A CA 1
ATOM 836 C C . THR A 1 103 ? 28.405 10.782 -28.434 1.00 70.81 103 THR A C 1
ATOM 838 O O . THR A 1 103 ? 29.525 11.281 -28.517 1.00 70.81 103 THR A O 1
ATOM 841 N N . THR A 1 104 ? 27.305 11.526 -28.287 1.00 70.94 104 THR A N 1
ATOM 842 C CA . THR A 1 104 ? 27.336 12.998 -28.286 1.00 70.94 104 THR A CA 1
ATOM 843 C C . THR A 1 104 ? 27.511 13.609 -26.899 1.00 70.94 104 THR A C 1
ATOM 845 O O . THR A 1 104 ? 27.927 14.760 -26.791 1.00 70.94 104 THR A O 1
ATOM 848 N N . GLY A 1 105 ? 27.170 12.871 -25.835 1.00 70.88 105 GLY A N 1
ATOM 849 C CA . GLY A 1 105 ? 27.119 13.404 -24.470 1.00 70.88 105 GLY A CA 1
ATOM 850 C C . GLY A 1 105 ? 26.047 14.482 -24.260 1.00 70.88 105 GLY A C 1
ATOM 851 O O . GLY A 1 105 ? 26.031 15.129 -23.214 1.00 70.88 105 GLY A O 1
ATOM 852 N N . ILE A 1 106 ? 25.155 14.694 -25.235 1.00 75.81 106 ILE A N 1
ATOM 853 C CA . ILE A 1 106 ? 24.061 15.663 -25.149 1.00 75.81 106 ILE A CA 1
ATOM 854 C C . ILE A 1 106 ? 22.905 15.021 -24.380 1.00 75.81 106 ILE A C 1
ATOM 856 O O . ILE A 1 106 ? 22.448 13.933 -24.730 1.00 75.81 106 ILE A O 1
ATOM 860 N N . GLY A 1 107 ? 22.447 15.697 -23.325 1.00 72.94 107 GLY A N 1
ATOM 861 C CA . GLY A 1 107 ? 21.251 15.333 -22.569 1.00 72.94 107 GLY A CA 1
ATOM 862 C C . GLY A 1 107 ? 20.001 15.936 -23.194 1.00 72.94 107 GLY A C 1
ATOM 863 O O . GLY A 1 107 ? 19.917 17.156 -23.308 1.00 72.94 107 GLY A O 1
ATOM 864 N N . ASN A 1 108 ? 19.032 15.099 -23.554 1.00 72.94 108 ASN A N 1
ATOM 865 C CA . ASN A 1 108 ? 17.705 15.527 -23.985 1.00 72.94 108 ASN A CA 1
ATOM 866 C C . ASN A 1 108 ? 16.638 14.918 -23.066 1.00 72.94 108 ASN A C 1
ATOM 868 O O . ASN A 1 108 ? 16.832 13.845 -22.485 1.00 72.94 108 ASN A O 1
ATOM 872 N N . ILE A 1 109 ? 15.508 15.614 -22.931 1.00 72.81 109 ILE A N 1
ATOM 873 C CA . ILE A 1 109 ? 14.285 14.993 -22.414 1.00 72.81 109 ILE A CA 1
ATOM 874 C C . ILE A 1 109 ? 13.841 14.019 -23.502 1.00 72.81 109 ILE A C 1
ATOM 876 O O . ILE A 1 109 ? 13.594 14.442 -24.630 1.00 72.81 109 ILE A O 1
ATOM 880 N N . ASP A 1 110 ? 13.856 12.732 -23.176 1.00 69.62 110 ASP A N 1
ATOM 881 C CA . ASP A 1 110 ? 13.586 11.661 -24.138 1.00 69.62 110 ASP A CA 1
ATOM 882 C C . ASP A 1 110 ? 12.075 11.477 -24.292 1.00 69.62 110 ASP A C 1
ATOM 884 O O . ASP A 1 110 ? 11.562 11.385 -25.403 1.00 69.62 110 ASP A O 1
ATOM 888 N N . ASP A 1 111 ? 11.357 11.503 -23.163 1.00 71.44 111 ASP A N 1
ATOM 889 C CA . ASP A 1 111 ? 9.907 11.362 -23.132 1.00 71.44 111 ASP A CA 1
ATOM 890 C C . ASP A 1 111 ? 9.305 11.954 -21.847 1.00 71.44 111 ASP A C 1
ATOM 892 O O . ASP A 1 111 ? 9.918 11.936 -20.770 1.00 71.44 111 ASP A O 1
ATOM 896 N N . SER A 1 112 ? 8.078 12.451 -21.967 1.00 79.56 112 SER A N 1
ATOM 897 C CA . SER A 1 112 ? 7.198 12.784 -20.851 1.00 79.56 112 SER A CA 1
ATOM 898 C C . SER A 1 112 ? 5.874 12.072 -21.086 1.00 79.56 112 SER A C 1
ATOM 900 O O . SER A 1 112 ? 5.131 12.442 -21.997 1.00 79.56 112 SER A O 1
ATOM 902 N N . SER A 1 113 ? 5.583 11.060 -20.275 1.00 84.81 113 SER A N 1
ATOM 903 C CA . SER A 1 113 ? 4.342 10.297 -20.378 1.00 84.81 113 SER A CA 1
ATOM 904 C C . SER A 1 113 ? 3.448 10.545 -19.173 1.00 84.81 113 SER A C 1
ATOM 906 O O . SER A 1 113 ? 3.899 10.622 -18.028 1.00 84.81 113 SER A O 1
ATOM 908 N N . GLU A 1 114 ? 2.154 10.663 -19.446 1.00 85.69 114 GLU A N 1
ATOM 909 C CA . GLU A 1 114 ? 1.114 10.699 -18.430 1.00 85.69 114 GLU A CA 1
ATOM 910 C C . GLU A 1 114 ? 0.303 9.411 -18.528 1.00 85.69 114 GLU A C 1
ATOM 912 O O . GLU A 1 114 ? -0.248 9.076 -19.578 1.00 85.69 114 GLU A O 1
ATOM 917 N N . ILE A 1 115 ? 0.235 8.679 -17.423 1.00 85.19 115 ILE A N 1
ATOM 918 C CA . ILE A 1 115 ? -0.705 7.578 -17.255 1.00 85.19 115 ILE A CA 1
ATOM 919 C C . ILE A 1 115 ? -1.941 8.183 -16.595 1.00 85.19 115 ILE A C 1
ATOM 921 O O . ILE A 1 115 ? -1.846 8.718 -15.483 1.00 85.19 115 ILE A O 1
ATOM 925 N N . GLY A 1 116 ? -3.068 8.118 -17.312 1.00 84.25 116 GLY A N 1
ATOM 926 C CA . GLY A 1 116 ? -4.368 8.634 -16.878 1.00 84.25 116 GLY A CA 1
ATOM 927 C C . GLY A 1 116 ? -4.917 7.930 -15.636 1.00 84.25 116 GLY A C 1
ATOM 928 O O . GLY A 1 116 ? -4.201 7.214 -14.946 1.00 84.25 116 GLY A O 1
ATOM 929 N N . ASP A 1 117 ? -6.195 8.139 -15.330 1.00 86.88 117 ASP A N 1
ATOM 930 C CA . ASP A 1 117 ? -6.824 7.514 -14.164 1.00 86.88 117 ASP A CA 1
ATOM 931 C C . ASP A 1 117 ? -6.864 5.987 -14.293 1.00 86.88 117 ASP A C 1
ATOM 933 O O . ASP A 1 117 ? -7.466 5.465 -15.227 1.00 86.88 117 ASP A O 1
ATOM 937 N N . TYR A 1 118 ? -6.325 5.283 -13.300 1.00 87.50 118 TYR A N 1
ATOM 938 C CA . TYR A 1 118 ? -6.521 3.843 -13.126 1.00 87.50 118 TYR A CA 1
ATOM 939 C C . TYR A 1 118 ? -6.827 3.501 -11.667 1.00 87.50 118 TYR A C 1
ATOM 941 O O . TYR A 1 118 ? -6.447 4.226 -10.739 1.00 87.50 118 TYR A O 1
ATOM 949 N N . TRP A 1 119 ? -7.542 2.394 -11.462 1.00 89.56 119 TRP A N 1
ATOM 950 C CA . TRP A 1 119 ? -7.850 1.880 -10.132 1.00 89.56 119 TRP A CA 1
ATOM 951 C C . TRP A 1 119 ? -6.619 1.219 -9.519 1.00 89.56 119 TRP A C 1
ATOM 953 O O . TRP A 1 119 ? -6.127 0.216 -10.029 1.00 89.56 119 TRP A O 1
ATOM 963 N N . THR A 1 120 ? -6.134 1.758 -8.404 1.00 89.12 120 THR A N 1
ATOM 964 C CA . THR A 1 120 ? -4.976 1.203 -7.682 1.00 89.12 120 THR A CA 1
ATOM 965 C C . THR A 1 120 ? -5.352 0.361 -6.483 1.00 89.12 120 THR A C 1
ATOM 967 O O . THR A 1 120 ? -4.544 -0.444 -6.022 1.00 89.12 120 THR A O 1
ATOM 970 N N . SER A 1 121 ? -6.568 0.530 -5.964 1.00 92.50 121 SER A N 1
ATOM 971 C CA . SER A 1 121 ? -7.008 -0.185 -4.775 1.00 92.50 121 SER A CA 1
ATOM 972 C C . SER A 1 121 ? -8.514 -0.406 -4.755 1.00 92.50 121 SER A C 1
ATOM 974 O O . SER A 1 121 ? -9.317 0.474 -5.092 1.00 92.50 121 SER A O 1
ATOM 976 N N . PHE A 1 122 ? -8.880 -1.602 -4.301 1.00 95.00 122 PHE A N 1
ATOM 977 C CA . PHE A 1 122 ? -10.249 -2.032 -4.069 1.00 95.00 122 PHE A CA 1
ATOM 978 C C . PHE A 1 122 ? -10.433 -2.229 -2.570 1.00 95.00 122 PHE A C 1
ATOM 980 O O . PHE A 1 122 ? -9.711 -2.999 -1.935 1.00 95.00 122 PHE A O 1
ATOM 987 N N . HIS A 1 123 ? -11.388 -1.519 -1.983 1.00 95.94 123 HIS A N 1
ATOM 988 C CA . HIS A 1 123 ? -11.616 -1.556 -0.542 1.00 95.94 123 HIS A CA 1
ATOM 989 C C . HIS A 1 123 ? -12.783 -2.472 -0.215 1.00 95.94 123 HIS A C 1
ATOM 991 O O . HIS A 1 123 ? -13.756 -2.528 -0.963 1.00 95.94 123 HIS A O 1
ATOM 997 N N . LEU A 1 124 ? -12.699 -3.171 0.916 1.00 97.25 124 LEU A N 1
ATOM 998 C CA . LEU A 1 124 ? -13.789 -3.992 1.432 1.00 97.25 124 LEU A CA 1
ATOM 999 C C . LEU A 1 124 ? -14.971 -3.086 1.785 1.00 97.25 124 LEU A C 1
ATOM 1001 O O . LEU A 1 124 ? -14.857 -2.275 2.694 1.00 97.25 124 LEU A O 1
ATOM 1005 N N . THR A 1 125 ? -16.101 -3.230 1.098 1.00 97.50 125 THR A N 1
ATOM 1006 C CA . THR A 1 125 ? -17.300 -2.405 1.323 1.00 97.50 125 THR A CA 1
ATOM 1007 C C . THR A 1 125 ? -18.390 -3.152 2.075 1.00 97.50 125 THR A C 1
ATOM 1009 O O . THR A 1 125 ? -19.179 -2.543 2.803 1.00 97.50 125 THR A O 1
ATOM 1012 N N . LYS A 1 126 ? -18.443 -4.479 1.930 1.00 97.94 126 LYS A N 1
ATOM 1013 C CA . LYS A 1 126 ? -19.519 -5.298 2.486 1.00 97.94 126 LYS A CA 1
ATOM 1014 C C . LYS A 1 126 ? -19.053 -6.717 2.788 1.00 97.94 126 LYS A C 1
ATOM 1016 O O . LYS A 1 126 ? -18.303 -7.314 2.019 1.00 97.94 126 LYS A O 1
ATOM 1021 N N . ILE A 1 127 ? -19.552 -7.263 3.893 1.00 98.19 127 ILE A N 1
ATOM 1022 C CA . ILE A 1 127 ? -19.470 -8.689 4.218 1.00 98.19 127 ILE A CA 1
ATOM 1023 C C . ILE A 1 127 ? -20.891 -9.244 4.259 1.00 98.19 127 ILE A C 1
ATOM 1025 O O . ILE A 1 127 ? -21.751 -8.649 4.913 1.00 98.19 127 ILE A O 1
ATOM 1029 N N . THR A 1 128 ? -21.138 -10.372 3.596 1.00 98.44 128 THR A N 1
ATOM 1030 C CA . THR A 1 128 ? -22.414 -11.099 3.675 1.00 98.44 128 THR A CA 1
ATOM 1031 C C . THR A 1 128 ? -22.215 -12.552 4.060 1.00 98.44 128 THR A C 1
ATOM 1033 O O . THR A 1 128 ? -21.157 -13.130 3.814 1.00 98.44 128 THR A O 1
ATOM 1036 N N . ASP A 1 129 ? -23.252 -13.158 4.626 1.00 97.31 129 ASP A N 1
ATOM 1037 C CA . ASP A 1 129 ? -23.308 -14.605 4.793 1.00 97.31 129 ASP A CA 1
ATOM 1038 C C . ASP A 1 129 ? -23.552 -15.332 3.451 1.00 97.31 129 ASP A C 1
ATOM 1040 O O . ASP A 1 129 ? -23.654 -14.720 2.377 1.00 97.31 129 ASP A O 1
ATOM 1044 N N . GLN A 1 130 ? -23.659 -16.660 3.517 1.00 96.44 130 GLN A N 1
ATOM 1045 C CA . GLN A 1 130 ? -23.942 -17.517 2.365 1.00 96.44 130 GLN A CA 1
ATOM 1046 C C . GLN A 1 130 ? -25.307 -17.250 1.702 1.00 96.44 130 GLN A C 1
ATOM 1048 O O . GLN A 1 130 ? -25.497 -17.628 0.547 1.00 96.44 130 GLN A O 1
ATOM 1053 N N . ASN A 1 131 ? -26.230 -16.584 2.404 1.00 96.75 131 ASN A N 1
ATOM 1054 C CA . ASN A 1 131 ? -27.573 -16.230 1.942 1.00 96.75 131 ASN A CA 1
ATOM 1055 C C . ASN A 1 131 ? -27.676 -14.757 1.504 1.00 96.75 131 ASN A C 1
ATOM 1057 O O . ASN A 1 131 ? -28.782 -14.237 1.366 1.00 96.75 131 ASN A O 1
ATOM 1061 N N . ASP A 1 132 ? -26.540 -14.075 1.317 1.00 96.69 132 ASP A N 1
ATOM 1062 C CA . ASP A 1 132 ? -26.454 -12.656 0.946 1.00 96.69 132 ASP A CA 1
ATOM 1063 C C . ASP A 1 132 ? -26.994 -11.675 2.005 1.00 96.69 132 ASP A C 1
ATOM 1065 O O . ASP A 1 132 ? -27.187 -10.485 1.726 1.00 96.69 132 ASP A O 1
ATOM 1069 N N . ILE A 1 133 ? -27.155 -12.133 3.251 1.00 97.69 133 ILE A N 1
ATOM 1070 C CA . ILE A 1 133 ? -27.532 -11.285 4.383 1.00 97.69 133 ILE A CA 1
ATOM 1071 C C . ILE A 1 133 ? -26.302 -10.473 4.813 1.00 97.69 133 ILE A C 1
ATOM 1073 O O . ILE A 1 133 ? -25.255 -11.056 5.111 1.00 97.69 133 ILE A O 1
ATOM 1077 N N . PRO A 1 134 ? -26.379 -9.129 4.854 1.00 97.69 134 PRO A N 1
ATOM 1078 C CA . PRO A 1 134 ? -25.270 -8.294 5.302 1.00 97.69 134 PRO A CA 1
ATOM 1079 C C . PRO A 1 134 ? -24.899 -8.564 6.764 1.00 97.69 134 PRO A C 1
ATOM 1081 O O . PRO A 1 134 ? -25.754 -8.559 7.642 1.00 97.69 134 PRO A O 1
ATOM 1084 N N . LEU A 1 135 ? -23.604 -8.743 7.020 1.00 97.69 135 LEU A N 1
ATOM 1085 C CA . LEU A 1 135 ? -23.027 -8.899 8.358 1.00 97.69 135 LEU A CA 1
ATOM 1086 C C . LEU A 1 135 ? -22.288 -7.633 8.799 1.00 97.69 135 LEU A C 1
ATOM 1088 O O . LEU A 1 135 ? -22.331 -7.253 9.970 1.00 97.69 135 LEU A O 1
ATOM 1092 N N . ALA A 1 136 ? -21.611 -6.974 7.856 1.00 98.00 136 ALA A N 1
ATOM 1093 C CA . ALA A 1 136 ? -20.933 -5.710 8.095 1.00 98.00 136 ALA A CA 1
ATOM 1094 C C . ALA A 1 136 ? -20.901 -4.835 6.837 1.00 98.00 136 ALA A C 1
ATOM 10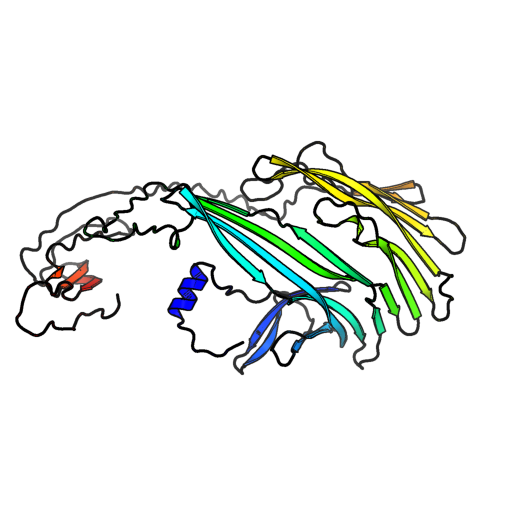96 O O . ALA A 1 136 ? -20.796 -5.346 5.717 1.00 98.00 136 ALA A O 1
ATOM 1097 N N . LEU A 1 137 ? -20.957 -3.519 7.038 1.00 98.19 137 LEU A N 1
ATOM 1098 C CA . LEU A 1 137 ? -20.871 -2.494 5.998 1.00 98.19 137 LEU A CA 1
ATOM 1099 C C . LEU A 1 137 ? -19.744 -1.518 6.336 1.00 98.19 137 LEU A C 1
ATOM 1101 O O . LEU A 1 137 ? -19.628 -1.065 7.473 1.00 98.19 137 LEU A O 1
ATOM 1105 N N . PHE A 1 138 ? -18.936 -1.172 5.342 1.00 98.00 138 PHE A N 1
ATOM 1106 C CA . PHE A 1 138 ? -17.771 -0.305 5.488 1.00 98.00 138 PHE A CA 1
ATOM 1107 C C . PHE A 1 138 ? -18.000 0.965 4.668 1.00 98.00 138 PHE A C 1
ATOM 1109 O O . PHE A 1 138 ? -18.303 0.893 3.476 1.00 98.00 138 PHE A O 1
ATOM 1116 N N . LYS A 1 139 ? -17.888 2.130 5.309 1.00 97.38 139 LYS A N 1
ATOM 1117 C CA . LYS A 1 139 ? -18.166 3.436 4.693 1.00 97.38 139 LYS A CA 1
ATOM 1118 C C . LYS A 1 139 ? -16.886 4.247 4.558 1.00 97.38 139 LYS A C 1
ATOM 1120 O O . LYS A 1 139 ? -16.062 4.256 5.469 1.00 97.38 139 LYS A O 1
ATOM 1125 N N . TYR A 1 140 ? -16.747 4.931 3.427 1.00 97.06 140 TYR A N 1
ATOM 1126 C CA . TYR A 1 140 ? -15.529 5.630 3.022 1.00 97.06 140 TYR A CA 1
ATOM 1127 C C . TYR A 1 140 ? -15.834 7.059 2.554 1.00 97.06 140 TYR A C 1
ATOM 1129 O O . TYR A 1 140 ? -15.595 7.440 1.407 1.00 97.06 140 TYR A O 1
ATOM 1137 N N . ASP A 1 141 ? -16.422 7.858 3.441 1.00 94.69 141 ASP A N 1
ATOM 1138 C CA . ASP A 1 141 ? -16.998 9.158 3.065 1.00 94.69 141 ASP A CA 1
ATOM 1139 C C . ASP A 1 141 ? -15.956 10.281 2.955 1.00 94.69 141 ASP A C 1
ATOM 1141 O O . ASP A 1 141 ? -16.248 11.377 2.473 1.00 94.69 141 ASP A O 1
ATOM 1145 N N . LEU A 1 142 ? -14.722 10.023 3.393 1.00 95.75 142 LEU A N 1
ATOM 1146 C CA . LEU A 1 142 ? -13.648 11.006 3.432 1.00 95.75 142 LEU A CA 1
ATOM 1147 C C . LEU A 1 142 ? -12.627 10.735 2.327 1.00 95.75 142 LEU A C 1
ATOM 1149 O O . LEU A 1 142 ? -12.128 9.622 2.202 1.00 95.75 142 LEU A O 1
ATOM 1153 N N . SER A 1 143 ? -12.297 11.758 1.536 1.00 95.25 143 SER A N 1
ATOM 1154 C CA . SER A 1 143 ? -11.317 11.653 0.441 1.00 95.25 143 SER A CA 1
ATOM 1155 C C . SER A 1 143 ? -10.041 12.423 0.770 1.00 95.25 143 SER A C 1
ATOM 1157 O O . SER A 1 143 ? -10.107 13.482 1.398 1.00 95.25 143 SER A O 1
ATOM 1159 N N . SER A 1 144 ? -8.889 11.923 0.328 1.00 95.06 144 SER A N 1
ATOM 1160 C CA . SER A 1 144 ? -7.594 12.580 0.512 1.00 95.06 144 SER A CA 1
ATOM 1161 C C . SER A 1 144 ? -6.767 12.506 -0.766 1.00 95.06 144 SER A C 1
ATOM 1163 O O . SER A 1 144 ? -6.534 11.432 -1.310 1.00 95.06 144 SER A O 1
ATOM 1165 N N . LEU A 1 145 ? -6.311 13.663 -1.248 1.00 96.00 145 LEU A N 1
ATOM 1166 C CA . LEU A 1 145 ? -5.429 13.738 -2.407 1.00 96.00 145 LEU A CA 1
ATOM 1167 C C . LEU A 1 145 ? -3.975 13.611 -1.948 1.00 96.00 145 LEU A C 1
ATOM 1169 O O . LEU A 1 145 ? -3.421 14.534 -1.353 1.00 96.00 145 LEU A O 1
ATOM 1173 N N . VAL A 1 146 ? -3.360 12.469 -2.233 1.00 95.88 146 VAL A N 1
ATOM 1174 C CA . VAL A 1 146 ? -1.974 12.155 -1.886 1.00 95.88 146 VAL A CA 1
ATOM 1175 C C . VAL A 1 146 ? -1.086 12.402 -3.097 1.00 95.88 146 VAL A C 1
ATOM 1177 O O . VAL A 1 146 ? -1.355 11.887 -4.181 1.00 95.88 146 VAL A O 1
ATOM 1180 N N . LYS A 1 147 ? -0.019 13.185 -2.915 1.00 96.25 147 LYS A N 1
ATOM 1181 C CA . LYS A 1 147 ? 0.962 13.488 -3.963 1.00 96.25 147 LYS A CA 1
ATOM 1182 C C . LYS A 1 147 ? 2.376 13.284 -3.451 1.00 96.25 147 LYS A C 1
ATOM 1184 O O . LYS A 1 147 ? 2.724 13.850 -2.412 1.00 96.25 147 LYS A O 1
ATOM 1189 N N . PHE A 1 148 ? 3.179 12.522 -4.181 1.00 94.44 148 PHE A N 1
ATOM 1190 C CA . PHE A 1 148 ? 4.583 12.282 -3.854 1.00 94.44 148 PHE A CA 1
ATOM 1191 C C . PHE A 1 148 ? 5.424 12.065 -5.112 1.00 94.44 148 PHE A C 1
ATOM 1193 O O . PHE A 1 148 ? 4.906 11.719 -6.174 1.00 94.44 148 PHE A O 1
ATOM 1200 N N . GLU A 1 149 ? 6.727 12.271 -4.963 1.00 93.19 149 GLU A N 1
ATOM 1201 C CA . GLU A 1 149 ? 7.738 11.966 -5.971 1.00 93.19 149 GLU A CA 1
ATOM 1202 C C . GLU A 1 149 ? 8.446 10.665 -5.575 1.00 93.19 149 GLU A C 1
ATOM 1204 O O . GLU A 1 149 ? 8.845 10.491 -4.419 1.00 93.19 149 GLU A O 1
ATOM 1209 N N . GLU A 1 150 ? 8.570 9.728 -6.511 1.00 89.88 150 GLU A N 1
ATOM 1210 C CA . GLU A 1 150 ? 9.409 8.548 -6.308 1.00 89.88 150 GLU A CA 1
ATOM 1211 C C . GLU A 1 150 ? 10.893 8.923 -6.405 1.00 89.88 150 GLU A C 1
ATOM 1213 O O . GLU A 1 150 ? 11.255 9.823 -7.164 1.00 89.88 150 GLU A O 1
ATOM 1218 N N . PRO A 1 151 ? 11.789 8.225 -5.684 1.00 84.25 151 PRO A N 1
ATOM 1219 C CA . PRO A 1 151 ? 13.220 8.447 -5.834 1.00 84.25 151 PRO A CA 1
ATOM 1220 C C . PRO A 1 151 ? 13.651 8.287 -7.295 1.00 84.25 151 PRO A C 1
ATOM 1222 O O . PRO A 1 151 ? 13.425 7.236 -7.893 1.00 84.25 151 PRO A O 1
ATOM 1225 N N . THR A 1 152 ? 14.315 9.306 -7.846 1.00 85.81 152 THR A N 1
ATOM 1226 C CA . THR A 1 152 ? 14.807 9.275 -9.227 1.00 85.81 152 THR A CA 1
ATOM 1227 C C . THR A 1 152 ? 15.671 8.041 -9.464 1.00 85.81 152 THR A C 1
ATOM 1229 O O . THR A 1 152 ? 16.696 7.847 -8.796 1.00 85.81 152 THR A O 1
ATOM 1232 N N . THR A 1 153 ? 15.304 7.235 -10.454 1.00 84.25 153 THR A N 1
ATOM 1233 C CA . THR A 1 153 ? 16.142 6.127 -10.907 1.00 84.25 153 THR A CA 1
ATOM 1234 C C . THR A 1 153 ? 17.187 6.674 -11.870 1.00 84.25 153 THR A C 1
ATOM 1236 O O . THR A 1 153 ? 16.908 7.559 -12.680 1.00 84.25 153 THR A O 1
ATOM 1239 N N . ARG A 1 154 ? 18.434 6.211 -11.744 1.00 83.06 154 ARG A N 1
ATOM 1240 C CA . ARG A 1 154 ? 19.532 6.594 -12.637 1.00 83.06 154 ARG A CA 1
ATOM 1241 C C . ARG A 1 154 ? 20.328 5.370 -13.035 1.00 83.06 154 ARG A C 1
ATOM 1243 O O . ARG A 1 154 ? 20.787 4.620 -12.177 1.00 83.06 154 ARG A O 1
ATOM 1250 N N . THR A 1 155 ? 20.537 5.202 -14.328 1.00 82.31 155 THR A N 1
ATOM 1251 C CA . THR A 1 155 ? 21.437 4.199 -14.881 1.00 82.31 155 THR A CA 1
ATOM 1252 C C . THR A 1 155 ? 22.610 4.905 -15.535 1.00 82.31 155 THR A C 1
ATOM 1254 O O . THR A 1 155 ? 22.430 5.759 -16.397 1.00 82.31 155 THR A O 1
ATOM 1257 N N . PHE A 1 156 ? 23.817 4.539 -15.111 1.00 81.31 156 PHE A N 1
ATOM 1258 C CA . PHE A 1 156 ? 25.062 5.015 -15.700 1.00 81.31 156 PHE A CA 1
ATOM 1259 C C . PHE A 1 156 ? 25.663 3.900 -16.543 1.00 81.31 156 PHE A C 1
ATOM 1261 O O . PHE A 1 156 ? 25.831 2.774 -16.070 1.00 81.31 156 PHE A O 1
ATOM 1268 N N . ARG A 1 157 ? 26.009 4.218 -17.787 1.00 77.50 157 ARG A N 1
ATOM 1269 C CA . ARG A 1 157 ? 26.695 3.311 -18.702 1.00 77.50 157 ARG A CA 1
ATOM 1270 C C . ARG A 1 157 ? 27.984 3.961 -19.159 1.00 77.50 157 ARG A C 1
ATOM 1272 O O . ARG A 1 157 ? 27.987 5.027 -19.769 1.00 77.50 157 ARG A O 1
ATOM 1279 N N . TYR A 1 158 ? 29.089 3.280 -18.891 1.00 69.00 158 TYR A N 1
ATOM 1280 C CA . TYR A 1 158 ? 30.381 3.653 -19.438 1.00 69.00 158 TYR A CA 1
ATOM 1281 C C . TYR A 1 158 ? 30.568 2.904 -20.751 1.00 69.00 158 TYR A C 1
ATOM 1283 O O . TYR A 1 158 ? 30.765 1.689 -20.759 1.00 69.00 158 TYR A O 1
ATOM 1291 N N . ALA A 1 159 ? 30.484 3.627 -21.867 1.00 63.44 159 ALA A N 1
ATOM 1292 C CA . ALA A 1 159 ? 30.922 3.092 -23.145 1.00 63.44 159 ALA A CA 1
ATOM 1293 C C . ALA A 1 159 ? 32.413 2.761 -23.057 1.00 63.44 159 ALA A C 1
ATOM 1295 O O . ALA A 1 159 ? 33.242 3.633 -22.800 1.00 63.44 159 ALA A O 1
ATOM 1296 N N . LYS A 1 160 ? 32.749 1.500 -23.306 1.00 57.41 160 LYS A N 1
ATOM 1297 C CA . LYS A 1 160 ? 34.110 1.076 -23.606 1.00 57.41 160 LYS A CA 1
ATOM 1298 C C . LYS A 1 160 ? 34.097 0.505 -25.020 1.00 57.41 160 LYS A C 1
ATOM 1300 O O . LYS A 1 160 ? 33.240 -0.316 -25.329 1.00 57.41 160 LYS A O 1
ATOM 1305 N N . ASP A 1 161 ? 35.008 0.977 -25.867 1.00 49.88 161 ASP A N 1
ATOM 1306 C CA . ASP A 1 161 ? 35.195 0.505 -27.246 1.00 49.88 161 ASP A CA 1
ATOM 1307 C C . ASP A 1 161 ? 33.983 0.715 -28.192 1.00 49.88 161 ASP A C 1
ATOM 1309 O O . ASP A 1 161 ? 33.766 -0.062 -29.122 1.00 49.88 161 ASP A O 1
ATOM 1313 N N . VAL A 1 162 ? 33.189 1.780 -27.995 1.00 55.50 162 VAL A N 1
ATOM 1314 C CA . VAL A 1 162 ? 32.111 2.160 -28.933 1.00 55.50 162 VAL A CA 1
ATOM 1315 C C . VAL A 1 162 ? 32.700 2.990 -30.077 1.00 55.50 162 VAL A C 1
ATOM 1317 O O . VAL A 1 162 ? 32.891 4.198 -29.954 1.00 55.50 162 VAL A O 1
ATOM 1320 N N . TYR A 1 163 ? 32.995 2.334 -31.199 1.00 54.47 163 TYR A N 1
ATOM 1321 C CA . TYR A 1 163 ? 33.427 2.986 -32.437 1.00 54.47 163 TYR A CA 1
ATOM 1322 C C . TYR A 1 163 ? 32.237 3.139 -33.389 1.00 54.47 163 TYR A C 1
ATOM 1324 O O . TYR A 1 163 ? 31.727 2.149 -33.913 1.00 54.47 163 TYR A O 1
ATOM 1332 N N . TYR A 1 164 ? 31.799 4.376 -33.632 1.00 56.59 164 TYR A N 1
ATOM 1333 C CA . TYR A 1 164 ? 30.783 4.683 -34.641 1.00 56.59 164 TYR A CA 1
ATOM 1334 C C . TYR A 1 164 ? 31.456 5.191 -35.922 1.00 56.59 164 TYR A C 1
ATOM 1336 O O . TYR A 1 164 ? 32.087 6.248 -35.925 1.00 56.59 164 TYR A O 1
ATOM 1344 N N . TYR A 1 165 ? 31.324 4.440 -37.018 1.00 52.94 165 TYR A N 1
ATOM 1345 C CA . TYR A 1 165 ? 31.760 4.882 -38.342 1.00 52.94 165 TYR A CA 1
ATOM 1346 C C . TYR A 1 165 ? 30.618 5.634 -39.023 1.00 52.94 165 TYR A C 1
ATOM 1348 O O . TYR A 1 165 ? 29.686 5.032 -39.549 1.00 52.94 165 TYR A O 1
ATOM 1356 N N . ASN A 1 166 ? 30.699 6.963 -39.013 1.00 53.53 166 ASN A N 1
ATOM 1357 C CA . ASN A 1 166 ? 29.739 7.814 -39.701 1.00 53.53 166 ASN A CA 1
ATOM 1358 C C . ASN A 1 166 ? 30.019 7.812 -41.216 1.00 53.53 166 ASN A C 1
ATOM 1360 O O . ASN A 1 166 ? 30.954 8.465 -41.683 1.00 53.53 166 ASN A O 1
ATOM 1364 N N . THR A 1 167 ? 29.222 7.080 -41.993 1.00 53.09 167 THR A N 1
ATOM 1365 C CA . THR A 1 167 ? 29.387 6.965 -43.452 1.00 53.09 167 THR A CA 1
ATOM 1366 C C . THR A 1 167 ? 28.864 8.176 -44.240 1.00 53.09 167 THR A C 1
ATOM 1368 O O . THR A 1 167 ? 28.995 8.193 -45.461 1.00 53.09 167 THR A O 1
ATOM 1371 N N . SER A 1 168 ? 28.311 9.218 -43.599 1.00 49.22 168 SER A N 1
ATOM 1372 C CA . SER A 1 168 ? 27.675 10.358 -44.287 1.00 49.22 168 SER A CA 1
ATOM 1373 C C . SER A 1 168 ? 28.625 11.514 -44.650 1.00 49.22 168 SER A C 1
ATOM 1375 O O . SER A 1 168 ? 28.215 12.673 -44.662 1.00 49.22 168 SER A O 1
ATOM 1377 N N . HIS A 1 169 ? 29.900 11.242 -44.944 1.00 45.34 169 HIS A N 1
ATOM 1378 C CA . HIS A 1 169 ? 30.880 12.295 -45.263 1.00 45.34 169 HIS A CA 1
ATOM 1379 C C . HIS A 1 169 ? 30.847 12.808 -46.710 1.00 45.34 169 HIS A C 1
ATOM 1381 O O . HIS A 1 169 ? 31.644 13.675 -47.053 1.00 45.34 169 HIS A O 1
ATOM 1387 N N . ASN A 1 170 ? 29.938 12.325 -47.560 1.00 44.22 170 ASN A N 1
ATOM 1388 C CA . ASN A 1 170 ? 29.823 12.827 -48.925 1.00 44.22 170 ASN A CA 1
ATOM 1389 C C . ASN A 1 170 ? 28.423 13.380 -49.202 1.00 44.22 170 ASN A C 1
ATOM 1391 O O . ASN A 1 170 ? 27.430 12.659 -49.210 1.00 44.22 170 ASN A O 1
ATOM 1395 N N . THR A 1 171 ? 28.417 14.686 -49.478 1.00 47.62 171 THR A N 1
ATOM 1396 C CA . THR A 1 171 ? 27.361 15.495 -50.104 1.00 47.62 171 THR A CA 1
ATOM 1397 C C . THR A 1 171 ? 26.091 15.738 -49.274 1.00 47.62 171 THR A C 1
ATOM 1399 O O . THR A 1 171 ? 25.117 15.001 -49.338 1.00 47.62 171 THR A O 1
ATOM 1402 N N . SER A 1 172 ? 26.100 16.858 -48.540 1.00 51.81 172 SER A N 1
ATOM 1403 C CA . SER A 1 172 ? 24.918 17.606 -48.061 1.00 51.81 172 SER A CA 1
ATOM 1404 C C . SER A 1 172 ? 24.004 16.970 -46.994 1.00 51.81 172 SER A C 1
ATOM 1406 O O . SER A 1 172 ? 22.954 17.536 -46.697 1.00 51.81 172 SER A O 1
ATOM 1408 N N . GLY A 1 173 ? 24.375 15.842 -46.383 1.00 47.38 173 GLY A N 1
ATOM 1409 C CA . GLY A 1 173 ? 23.562 15.162 -45.365 1.00 47.38 173 GLY A CA 1
ATOM 1410 C C . GLY A 1 173 ? 23.803 15.658 -43.933 1.00 47.38 173 GLY A C 1
ATOM 1411 O O . GLY A 1 173 ? 24.942 15.743 -43.483 1.00 47.38 173 GLY A O 1
ATOM 1412 N N . VAL A 1 174 ? 22.726 15.953 -43.201 1.00 52.59 174 VAL A N 1
ATOM 1413 C CA . VAL A 1 174 ? 22.736 16.250 -41.756 1.00 52.59 174 VAL A CA 1
ATOM 1414 C C . VAL A 1 174 ? 23.399 15.097 -40.989 1.00 52.59 174 VAL A C 1
ATOM 1416 O O . VAL A 1 174 ? 23.108 13.931 -41.250 1.00 52.59 174 VAL A O 1
ATOM 1419 N N . GLN A 1 175 ? 24.282 15.420 -40.041 1.00 56.72 175 GLN A N 1
ATOM 1420 C CA . GLN A 1 175 ? 24.952 14.458 -39.163 1.00 56.72 175 GLN A CA 1
ATOM 1421 C C . GLN A 1 175 ? 23.913 13.553 -38.474 1.00 56.72 175 GLN A C 1
ATOM 1423 O O . GLN A 1 175 ? 23.144 14.018 -37.635 1.00 56.72 175 GLN A O 1
ATOM 1428 N N . GLN A 1 176 ? 23.873 12.264 -38.827 1.00 60.00 176 GLN A N 1
ATOM 1429 C CA . GLN A 1 176 ? 22.964 11.314 -38.183 1.00 60.00 176 GLN A CA 1
ATOM 1430 C C . GLN A 1 176 ? 23.489 10.971 -36.787 1.00 60.00 176 GLN A C 1
ATOM 1432 O O . GLN A 1 176 ? 24.547 10.353 -36.649 1.00 60.00 176 GLN A O 1
ATOM 1437 N N . ASN A 1 177 ? 22.759 11.408 -35.760 1.00 66.31 177 ASN A N 1
ATOM 1438 C CA . ASN A 1 177 ? 23.027 11.073 -34.368 1.00 66.31 177 ASN A CA 1
ATOM 1439 C C . ASN A 1 177 ? 22.405 9.698 -34.039 1.00 66.31 177 ASN A C 1
ATOM 1441 O O . ASN A 1 177 ? 21.176 9.604 -34.002 1.00 66.31 177 ASN A O 1
ATOM 1445 N N . PRO A 1 178 ? 23.206 8.642 -33.787 1.00 69.00 178 PRO A N 1
ATOM 1446 C CA . PRO A 1 178 ? 22.673 7.315 -33.479 1.00 69.00 178 PRO A CA 1
ATOM 1447 C C . PRO A 1 178 ? 22.088 7.222 -32.060 1.00 69.00 178 PRO A C 1
ATOM 1449 O O . PRO A 1 178 ? 21.379 6.257 -31.761 1.00 69.00 178 PRO A O 1
ATOM 1452 N N . ASP A 1 179 ? 22.339 8.219 -31.197 1.00 72.88 179 ASP A N 1
ATOM 1453 C CA . ASP A 1 179 ? 21.967 8.200 -29.777 1.00 72.88 179 ASP A CA 1
ATOM 1454 C C . ASP A 1 179 ? 20.457 8.035 -29.551 1.00 72.88 179 ASP A C 1
ATOM 1456 O O . ASP A 1 179 ? 20.059 7.483 -28.529 1.00 72.88 179 ASP A O 1
ATOM 1460 N N . GLY A 1 180 ? 19.606 8.439 -30.503 1.00 69.50 180 GLY A N 1
ATOM 1461 C CA . GLY A 1 180 ? 18.158 8.210 -30.414 1.00 69.50 180 GLY A CA 1
ATOM 1462 C C . GLY A 1 180 ? 17.795 6.721 -30.315 1.00 69.50 180 GLY A C 1
ATOM 1463 O O . GLY A 1 180 ? 16.911 6.350 -29.554 1.00 69.50 180 GLY A O 1
ATOM 1464 N N . SER A 1 181 ? 18.544 5.859 -31.007 1.00 71.00 181 SER A N 1
ATOM 1465 C CA . SER A 1 181 ? 18.314 4.405 -31.073 1.00 71.00 181 SER A CA 1
ATOM 1466 C C . SER A 1 181 ? 19.199 3.565 -30.143 1.00 71.00 181 SER A C 1
ATOM 1468 O O . SER A 1 181 ? 19.021 2.353 -30.051 1.00 71.00 181 SER A O 1
ATOM 1470 N N . MET A 1 182 ? 20.166 4.185 -29.462 1.00 73.94 182 MET A N 1
ATOM 1471 C CA . MET A 1 182 ? 21.105 3.504 -28.562 1.00 73.94 182 MET A CA 1
ATOM 1472 C C . MET A 1 182 ? 20.764 3.786 -27.096 1.00 73.94 182 MET A C 1
ATOM 1474 O O . MET A 1 182 ? 20.257 4.867 -26.815 1.00 73.94 182 MET A O 1
ATOM 1478 N N . PRO A 1 183 ? 21.083 2.899 -26.138 1.00 77.62 183 PRO A N 1
ATOM 1479 C CA . PRO A 1 183 ? 21.014 3.240 -24.718 1.00 77.62 183 PRO A CA 1
ATOM 1480 C C . PRO A 1 183 ? 21.886 4.458 -24.387 1.00 77.62 183 PRO A C 1
ATOM 1482 O O . PRO A 1 183 ? 22.981 4.616 -24.933 1.00 77.62 183 PRO A O 1
ATOM 1485 N N . GLY A 1 184 ? 21.418 5.307 -23.476 1.00 79.88 184 GLY A N 1
ATOM 1486 C CA . GLY A 1 184 ? 22.151 6.489 -23.028 1.00 79.88 184 GLY A CA 1
ATOM 1487 C C . GLY A 1 184 ? 23.353 6.151 -22.141 1.00 79.88 184 GLY A C 1
ATOM 1488 O O . GLY A 1 184 ? 23.372 5.125 -21.448 1.00 79.88 184 GLY A O 1
ATOM 1489 N N . SER A 1 185 ? 24.343 7.051 -22.122 1.00 83.94 185 SER A N 1
ATOM 1490 C CA . SER A 1 185 ? 25.430 7.056 -21.127 1.00 83.94 185 SER A CA 1
ATOM 1491 C C . SER A 1 185 ? 24.896 7.335 -19.722 1.00 83.94 185 SER A C 1
ATOM 1493 O O . SER A 1 185 ? 25.402 6.796 -18.736 1.00 83.94 185 SER A O 1
ATOM 1495 N N . ILE A 1 186 ? 23.842 8.146 -19.638 1.00 86.00 186 ILE A N 1
ATOM 1496 C CA . ILE A 1 186 ? 23.037 8.352 -18.441 1.00 86.00 186 ILE A CA 1
ATOM 1497 C C . ILE A 1 186 ? 21.574 8.287 -18.864 1.00 86.00 186 ILE A C 1
ATOM 1499 O O . ILE A 1 186 ? 21.167 8.987 -19.787 1.00 86.00 186 ILE A O 1
ATOM 1503 N N . GLU A 1 187 ? 20.788 7.476 -18.175 1.00 86.50 187 GLU A N 1
ATOM 1504 C CA . GLU A 1 187 ? 19.329 7.496 -18.256 1.00 86.50 187 GLU A CA 1
ATOM 1505 C C . GLU A 1 187 ? 18.795 7.770 -16.861 1.00 86.50 187 GLU A C 1
ATOM 1507 O O . GLU A 1 187 ? 19.252 7.163 -15.889 1.00 86.50 187 GLU A O 1
ATOM 1512 N N . SER A 1 188 ? 17.864 8.708 -16.746 1.00 88.44 188 SER A N 1
ATOM 1513 C CA . SER A 1 188 ? 17.211 9.001 -15.479 1.00 88.44 188 SER A CA 1
ATOM 1514 C C . SER A 1 188 ? 15.717 9.146 -15.647 1.00 88.44 188 SER A C 1
ATOM 1516 O O . SER A 1 188 ? 15.276 9.794 -16.593 1.00 88.44 188 SER A O 1
ATOM 1518 N N . GLN A 1 189 ? 14.962 8.616 -14.695 1.00 90.38 189 GLN A N 1
ATOM 1519 C CA . GLN A 1 189 ? 13.513 8.710 -14.682 1.00 90.38 189 GLN A CA 1
ATOM 1520 C C . GLN A 1 189 ? 13.045 9.266 -13.339 1.00 90.38 189 GLN A C 1
ATOM 1522 O O . GLN A 1 189 ? 13.460 8.798 -12.275 1.00 90.38 189 GLN A O 1
ATOM 1527 N N . THR A 1 190 ? 12.171 10.264 -13.409 1.00 90.94 190 THR A N 1
ATOM 1528 C CA . THR A 1 190 ? 11.461 10.827 -12.260 1.00 90.94 190 THR A CA 1
ATOM 1529 C C . THR A 1 190 ? 9.974 10.551 -12.427 1.00 90.94 190 THR A C 1
ATOM 1531 O O . THR A 1 190 ? 9.415 10.804 -13.495 1.00 90.94 190 THR A O 1
ATOM 1534 N N . VAL A 1 191 ? 9.336 10.041 -11.372 1.00 92.69 191 VAL A N 1
ATOM 1535 C CA . VAL A 1 191 ? 7.912 9.690 -11.376 1.00 92.69 191 VAL A CA 1
ATOM 1536 C C . VAL A 1 191 ? 7.185 10.486 -10.301 1.00 92.69 191 VAL A C 1
ATOM 1538 O O . VAL A 1 191 ? 7.519 10.414 -9.118 1.00 92.69 191 VAL A O 1
ATOM 1541 N N . TYR A 1 192 ? 6.156 11.216 -10.716 1.00 94.25 192 TYR A N 1
ATOM 1542 C CA . TYR A 1 192 ? 5.220 11.902 -9.835 1.00 94.25 192 TYR A CA 1
ATOM 1543 C C . TYR A 1 192 ? 3.923 11.110 -9.751 1.00 94.25 192 TYR A C 1
ATOM 1545 O O . TYR A 1 192 ? 3.271 10.856 -10.764 1.00 94.25 192 TYR A O 1
ATOM 1553 N N . ASN A 1 193 ? 3.526 10.760 -8.531 1.00 95.25 193 ASN A N 1
ATOM 1554 C CA . ASN A 1 193 ? 2.286 10.050 -8.262 1.00 95.25 193 ASN A CA 1
ATOM 1555 C C . ASN A 1 193 ? 1.255 11.003 -7.667 1.00 95.25 193 ASN A C 1
ATOM 1557 O O . ASN A 1 193 ? 1.537 11.724 -6.707 1.00 95.25 193 ASN A O 1
ATOM 1561 N N . THR A 1 194 ? 0.036 10.944 -8.195 1.00 95.81 194 THR A N 1
ATOM 1562 C CA . THR A 1 194 ? -1.144 11.568 -7.593 1.00 95.81 194 THR A CA 1
ATOM 1563 C C . THR A 1 194 ? -2.188 10.489 -7.367 1.00 95.81 194 THR A C 1
ATOM 1565 O O . THR A 1 194 ? -2.532 9.768 -8.292 1.00 95.81 194 THR A O 1
ATOM 1568 N N . THR A 1 195 ? -2.685 10.345 -6.142 1.00 95.44 195 THR A N 1
ATOM 1569 C CA . THR A 1 195 ? -3.715 9.355 -5.800 1.00 95.44 195 THR A CA 1
ATOM 1570 C C . THR A 1 195 ? -4.825 10.009 -4.999 1.00 95.44 195 THR A C 1
ATOM 1572 O O . THR A 1 195 ? -4.564 10.681 -4.004 1.00 95.44 195 THR A O 1
ATOM 1575 N N . ASN A 1 196 ? -6.069 9.804 -5.415 1.00 95.19 196 ASN A N 1
ATOM 1576 C CA . ASN A 1 196 ? -7.241 10.162 -4.629 1.00 95.19 196 ASN A CA 1
ATOM 1577 C C . ASN A 1 196 ? -7.650 8.956 -3.778 1.00 95.19 196 ASN A C 1
ATOM 1579 O O . ASN A 1 196 ? -8.269 8.021 -4.285 1.00 95.19 196 ASN A O 1
ATOM 1583 N N . THR A 1 197 ? -7.272 8.971 -2.501 1.00 94.12 197 THR A N 1
ATOM 1584 C CA . THR A 1 197 ? -7.566 7.893 -1.554 1.00 94.12 197 THR A CA 1
ATOM 1585 C C . THR A 1 197 ? -8.893 8.131 -0.846 1.00 94.12 197 THR A C 1
ATOM 1587 O O . THR A 1 197 ? -9.354 9.269 -0.690 1.00 94.12 197 THR A O 1
ATOM 1590 N N . LYS A 1 198 ? -9.508 7.046 -0.381 1.00 95.19 198 LYS A N 1
ATOM 1591 C CA . LYS A 1 198 ? -10.746 7.071 0.398 1.00 95.19 198 LYS A CA 1
ATOM 1592 C C . LYS A 1 198 ? -10.485 6.473 1.773 1.00 95.19 198 LYS A C 1
ATOM 1594 O O . LYS A 1 198 ? -9.997 5.356 1.891 1.00 95.19 198 LYS A O 1
ATOM 1599 N N . LEU A 1 199 ? -10.784 7.215 2.832 1.00 95.88 199 LEU A N 1
ATOM 1600 C CA . LEU A 1 199 ? -10.527 6.779 4.203 1.00 95.88 199 LEU A CA 1
ATOM 1601 C C . LEU A 1 199 ? -11.774 6.128 4.794 1.00 95.88 199 LEU A C 1
ATOM 1603 O O . LEU A 1 199 ? -12.868 6.677 4.678 1.00 95.88 199 LEU A O 1
ATOM 1607 N N . LEU A 1 200 ? -11.593 4.983 5.453 1.00 97.00 200 LEU A N 1
ATOM 1608 C CA . LEU A 1 200 ? -12.657 4.268 6.157 1.00 97.00 200 LEU A CA 1
ATOM 1609 C C . LEU A 1 200 ? -13.174 5.130 7.312 1.00 97.00 200 LEU A C 1
ATOM 1611 O O . LEU A 1 200 ? -12.460 5.320 8.286 1.00 97.00 200 LEU A O 1
ATOM 1615 N N . THR A 1 201 ? -14.399 5.637 7.226 1.00 97.56 201 THR A N 1
ATOM 1616 C CA . THR A 1 201 ? -15.015 6.519 8.231 1.00 97.56 201 THR A CA 1
ATOM 1617 C C . THR A 1 201 ? -15.839 5.749 9.253 1.00 97.56 201 THR A C 1
ATOM 1619 O O . THR A 1 201 ? -15.918 6.151 10.417 1.00 97.56 201 THR A O 1
ATOM 1622 N N . SER A 1 202 ? -16.449 4.631 8.852 1.00 97.12 202 SER A N 1
ATOM 1623 C CA . SER A 1 202 ? -17.179 3.775 9.785 1.00 97.12 202 SER A CA 1
ATOM 1624 C C . SER A 1 202 ? -17.313 2.326 9.330 1.00 97.12 202 SER A C 1
ATOM 1626 O O . SER A 1 202 ? -17.277 2.018 8.139 1.00 97.12 202 SER A O 1
ATOM 1628 N N . ILE A 1 203 ? -17.492 1.447 10.314 1.00 97.62 203 ILE A N 1
ATOM 1629 C CA . ILE A 1 203 ? -17.842 0.040 10.138 1.00 97.62 203 ILE A CA 1
ATOM 1630 C C . ILE A 1 203 ? -19.142 -0.198 10.896 1.00 97.62 203 ILE A C 1
ATOM 1632 O O . ILE A 1 203 ? -19.178 -0.120 12.123 1.00 97.62 203 ILE A O 1
ATOM 1636 N N . GLU A 1 204 ? -20.209 -0.483 10.171 1.00 97.25 204 GLU A N 1
ATOM 1637 C CA . GLU A 1 204 ? -21.498 -0.864 10.729 1.00 97.25 204 GLU A CA 1
ATOM 1638 C C . GLU A 1 204 ? -21.555 -2.384 10.828 1.00 97.25 204 GLU A C 1
ATOM 1640 O O . GLU A 1 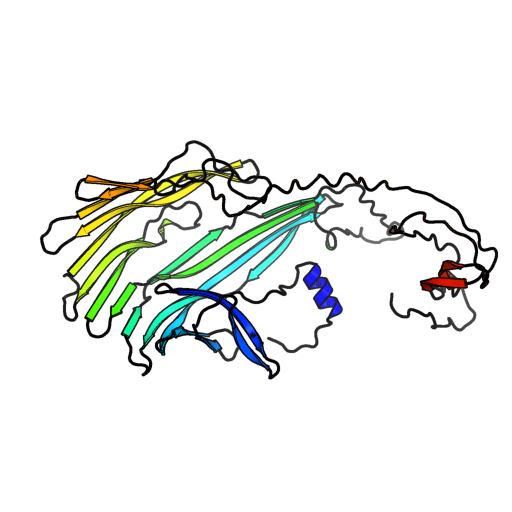204 ? -21.449 -3.085 9.824 1.00 97.25 204 GLU A O 1
ATOM 1645 N N . ILE A 1 205 ? -21.692 -2.895 12.047 1.00 96.88 205 ILE A N 1
ATOM 1646 C CA . ILE A 1 205 ? -21.876 -4.316 12.318 1.00 96.88 205 ILE A CA 1
ATOM 1647 C C . ILE A 1 205 ? -23.371 -4.514 12.523 1.00 96.88 205 ILE A C 1
ATOM 1649 O O . ILE A 1 205 ? -23.931 -4.032 13.514 1.00 96.88 205 ILE A O 1
ATOM 1653 N N . VAL A 1 206 ? -24.002 -5.199 11.570 1.00 96.31 206 VAL A N 1
ATOM 1654 C CA . VAL A 1 206 ? -25.461 -5.326 11.499 1.00 96.31 206 VAL A CA 1
ATOM 1655 C C . VAL A 1 206 ? -25.995 -5.896 12.814 1.00 96.31 206 VAL A C 1
ATOM 1657 O O . VAL A 1 206 ? -25.408 -6.815 13.390 1.00 96.31 206 VAL A O 1
ATOM 1660 N N . ASP A 1 207 ? -27.051 -5.268 13.331 1.00 95.25 207 ASP A N 1
ATOM 1661 C CA . ASP A 1 207 ? -27.708 -5.569 14.612 1.00 95.25 207 ASP A CA 1
ATOM 1662 C C . ASP A 1 207 ? -26.832 -5.467 15.876 1.00 95.25 207 ASP A C 1
ATOM 1664 O O . ASP A 1 207 ? -27.274 -5.830 16.966 1.00 95.25 207 ASP A O 1
ATOM 1668 N N . LYS A 1 208 ? -25.598 -4.946 15.779 1.00 94.88 208 LYS A N 1
ATOM 1669 C CA . LYS A 1 208 ? -24.693 -4.803 16.936 1.00 94.88 208 LYS A CA 1
ATOM 1670 C C . LYS A 1 208 ? -24.321 -3.360 17.233 1.00 94.88 208 LYS A C 1
ATOM 1672 O O . LYS A 1 208 ? -24.372 -2.945 18.391 1.00 94.88 208 LYS A O 1
ATOM 1677 N N . GLY A 1 209 ? -23.940 -2.591 16.218 1.00 94.75 209 GLY A N 1
ATOM 1678 C CA . GLY A 1 209 ? -23.471 -1.226 16.428 1.00 94.75 209 GLY A CA 1
ATOM 1679 C C . GLY A 1 209 ? -22.546 -0.713 15.335 1.00 94.75 209 GLY A C 1
ATOM 1680 O O . GLY A 1 209 ? -22.470 -1.274 14.246 1.00 94.75 209 GLY A O 1
ATOM 1681 N N . VAL A 1 210 ? -21.840 0.375 15.636 1.00 95.88 210 VAL A N 1
ATOM 1682 C CA . VAL A 1 210 ? -20.988 1.086 14.677 1.00 95.88 210 VAL A CA 1
ATOM 1683 C C . VAL A 1 210 ? -19.640 1.412 15.307 1.00 95.88 210 VAL A C 1
ATOM 1685 O O . VAL A 1 210 ? -19.563 1.871 16.445 1.00 95.88 210 VAL A O 1
ATOM 1688 N N . ILE A 1 211 ? -18.573 1.201 14.547 1.00 96.31 211 ILE A N 1
ATOM 1689 C CA . ILE A 1 211 ? -17.231 1.688 14.853 1.00 96.31 211 ILE A CA 1
ATOM 1690 C C . ILE A 1 211 ? -16.989 2.920 13.989 1.00 96.31 211 ILE A C 1
ATOM 1692 O O . ILE A 1 211 ? -17.093 2.835 12.770 1.00 96.31 211 ILE A O 1
ATOM 1696 N N . TYR A 1 212 ? -16.649 4.049 14.600 1.00 96.38 212 TYR A N 1
ATOM 1697 C CA . TYR A 1 212 ? -16.302 5.279 13.894 1.00 96.38 212 TYR A CA 1
ATOM 1698 C C . TYR A 1 212 ? -14.799 5.515 13.927 1.00 96.38 212 TYR A C 1
ATOM 1700 O O . TYR A 1 212 ? -14.158 5.351 14.968 1.00 96.38 212 TYR A O 1
ATOM 1708 N N . LEU A 1 213 ? -14.264 5.960 12.796 1.00 97.81 213 LEU A N 1
ATOM 1709 C CA . LEU A 1 213 ? -12.873 6.344 12.621 1.00 97.81 213 LEU A CA 1
ATOM 1710 C C . LEU A 1 213 ? -12.832 7.836 12.293 1.00 97.81 213 LEU A C 1
ATOM 1712 O O . LEU A 1 213 ? -13.309 8.283 11.252 1.00 97.81 213 LEU A O 1
ATOM 1716 N N . ASN A 1 214 ? -12.279 8.620 13.212 1.00 97.19 214 ASN A N 1
ATOM 1717 C CA . ASN A 1 214 ? -12.224 10.070 13.095 1.00 97.19 214 ASN A CA 1
ATOM 1718 C C . ASN A 1 214 ? -10.823 10.499 12.690 1.00 97.19 214 ASN A C 1
ATOM 1720 O O . ASN A 1 214 ? -9.851 10.126 13.348 1.00 97.19 214 ASN A O 1
ATOM 1724 N N . TYR A 1 215 ? -10.728 11.343 11.672 1.00 98.12 215 TYR A N 1
ATOM 1725 C CA . TYR A 1 215 ? -9.464 11.820 11.124 1.00 98.12 215 TYR A CA 1
ATOM 1726 C C . TYR A 1 215 ? -9.294 13.321 11.337 1.00 98.12 215 TYR A C 1
ATOM 1728 O O . TYR A 1 215 ? -10.266 14.064 11.457 1.00 98.12 215 TYR A O 1
ATOM 1736 N N . GLU A 1 216 ? -8.047 13.775 11.338 1.00 97.25 216 GLU A N 1
ATOM 1737 C CA . GLU A 1 216 ? -7.695 15.193 11.291 1.00 97.25 216 GLU A CA 1
ATOM 1738 C C . GLU A 1 216 ? -6.544 15.430 10.313 1.00 97.25 216 GLU A C 1
ATOM 1740 O O . GLU A 1 216 ? -5.773 14.516 10.027 1.00 97.25 216 GLU A O 1
ATOM 1745 N N . LYS A 1 217 ? -6.444 16.651 9.785 1.00 97.31 217 LYS A N 1
ATOM 1746 C CA . LYS A 1 217 ? -5.345 17.081 8.910 1.00 97.31 217 LYS A CA 1
ATOM 1747 C C . LYS A 1 217 ? -4.113 17.518 9.717 1.00 97.31 217 LYS A C 1
ATOM 1749 O O . LYS A 1 217 ? -4.136 17.519 10.948 1.00 97.31 217 LYS A O 1
ATOM 1754 N N . GLY A 1 218 ? -3.045 17.912 9.025 1.00 95.88 218 GLY A N 1
ATOM 1755 C CA . GLY A 1 218 ? -1.819 18.424 9.643 1.00 95.88 218 GLY A CA 1
ATOM 1756 C C . GLY A 1 218 ? -0.763 17.343 9.837 1.00 95.88 218 GLY A C 1
ATOM 1757 O O . GLY A 1 218 ? -0.284 17.129 10.958 1.00 95.88 218 GLY A O 1
ATOM 1758 N N . ARG A 1 219 ? -0.442 16.621 8.757 1.00 97.00 219 ARG A N 1
ATOM 1759 C CA . ARG A 1 219 ? 0.782 15.821 8.691 1.00 97.00 219 ARG A CA 1
ATOM 1760 C C . ARG A 1 219 ? 1.973 16.696 8.293 1.00 97.00 219 ARG A C 1
ATOM 1762 O O . ARG A 1 219 ? 1.799 17.762 7.709 1.00 97.00 219 ARG A O 1
ATOM 1769 N N . GLU A 1 220 ? 3.176 16.228 8.600 1.00 96.94 220 GLU A N 1
ATOM 1770 C CA . GLU A 1 220 ? 4.441 16.924 8.318 1.00 96.94 220 GLU A CA 1
ATOM 1771 C C . GLU A 1 220 ? 5.471 16.005 7.640 1.00 96.94 220 GLU A C 1
ATOM 1773 O O . GLU A 1 220 ? 6.663 16.305 7.647 1.00 96.94 220 GLU A O 1
ATOM 1778 N N . ASP A 1 221 ? 5.049 14.861 7.087 1.00 96.50 221 ASP A N 1
ATOM 1779 C CA . ASP A 1 221 ? 5.983 13.950 6.424 1.00 96.50 221 ASP A CA 1
ATOM 1780 C C . ASP A 1 221 ? 6.627 14.625 5.201 1.00 96.50 221 ASP A C 1
ATOM 1782 O O . ASP A 1 221 ? 5.942 15.241 4.381 1.00 96.50 221 ASP A O 1
ATOM 1786 N N . SER A 1 222 ? 7.947 14.496 5.056 1.00 94.88 222 SER A N 1
ATOM 1787 C CA . SER A 1 222 ? 8.703 15.262 4.055 1.00 94.88 222 SER A CA 1
ATOM 1788 C C . SER A 1 222 ? 8.694 14.653 2.650 1.00 94.88 222 SER A C 1
ATOM 1790 O O . SER A 1 222 ? 9.209 15.269 1.724 1.00 94.88 222 SER A O 1
ATOM 1792 N N . ASN A 1 223 ? 8.150 13.445 2.475 1.00 92.75 223 ASN A N 1
ATOM 1793 C CA . ASN A 1 223 ? 8.058 12.775 1.173 1.00 92.75 223 ASN A CA 1
ATOM 1794 C C . ASN A 1 223 ? 6.798 13.147 0.373 1.00 92.75 223 ASN A C 1
ATOM 1796 O O . ASN A 1 223 ? 6.672 12.735 -0.778 1.00 92.75 223 ASN A O 1
ATOM 1800 N N . TYR A 1 224 ? 5.863 13.894 0.965 1.00 95.50 224 TYR A N 1
ATOM 1801 C CA . TYR A 1 224 ? 4.663 14.362 0.275 1.00 95.50 224 TYR A CA 1
ATOM 1802 C C . TYR A 1 224 ? 4.795 15.827 -0.136 1.00 95.50 224 TYR A C 1
ATOM 1804 O O . TYR A 1 224 ? 5.424 16.625 0.552 1.00 95.50 224 TYR A O 1
ATOM 1812 N N . ILE A 1 225 ? 4.136 16.200 -1.235 1.00 94.94 225 ILE A N 1
ATOM 1813 C CA . ILE A 1 225 ? 4.164 17.575 -1.762 1.00 94.94 225 ILE A CA 1
ATOM 1814 C C . ILE A 1 225 ? 3.316 18.529 -0.895 1.00 94.94 225 ILE A C 1
ATOM 1816 O O . ILE A 1 225 ? 3.643 19.704 -0.756 1.00 94.94 225 ILE A O 1
ATOM 1820 N N . GLN A 1 226 ? 2.221 18.038 -0.299 1.00 94.94 226 GLN A N 1
ATOM 1821 C CA . GLN A 1 226 ? 1.287 18.828 0.523 1.00 94.94 226 GLN A CA 1
ATOM 1822 C C . GLN A 1 226 ? 0.897 18.082 1.813 1.00 94.94 226 GLN A C 1
ATOM 1824 O O . GLN A 1 226 ? -0.270 17.726 1.994 1.00 94.94 226 GLN A O 1
ATOM 1829 N N . PRO A 1 227 ? 1.849 17.809 2.724 1.00 95.88 227 PRO A N 1
ATOM 1830 C CA . PRO A 1 227 ? 1.595 16.960 3.888 1.00 95.88 227 PRO A CA 1
ATOM 1831 C C . PRO A 1 227 ? 0.553 17.554 4.850 1.00 95.88 227 PRO A C 1
ATOM 1833 O O . PRO A 1 227 ? -0.223 16.809 5.443 1.00 95.88 227 PRO A O 1
ATOM 1836 N N . SER A 1 228 ? 0.439 18.882 4.948 1.00 96.56 228 SER A N 1
ATOM 1837 C CA . SER A 1 228 ? -0.550 19.537 5.817 1.00 96.56 228 SER A CA 1
ATOM 1838 C C . SER A 1 228 ? -1.999 19.188 5.459 1.00 96.56 228 SER A C 1
ATOM 1840 O O . SER A 1 228 ? -2.852 19.159 6.344 1.00 96.56 228 SER A O 1
ATOM 1842 N N . GLU A 1 229 ? -2.273 18.876 4.189 1.00 96.38 229 GLU A N 1
ATOM 1843 C CA . GLU A 1 229 ? -3.604 18.506 3.696 1.00 96.38 229 GLU A CA 1
ATOM 1844 C C . GLU A 1 229 ? -3.946 17.027 3.903 1.00 96.38 229 GLU A C 1
ATOM 1846 O O . GLU A 1 229 ? -5.099 16.623 3.721 1.00 96.38 229 GLU A O 1
ATOM 1851 N N . LEU A 1 230 ? -2.963 16.218 4.295 1.00 97.00 230 LEU A N 1
ATOM 1852 C CA . LEU A 1 230 ? -3.134 14.790 4.505 1.00 97.00 230 LEU A CA 1
ATOM 1853 C C . LEU A 1 230 ? -3.701 14.492 5.890 1.00 97.00 230 LEU A C 1
ATOM 1855 O O . LEU A 1 230 ? -3.415 15.173 6.877 1.00 97.00 230 LEU A O 1
ATOM 1859 N N . TYR A 1 231 ? -4.486 13.421 5.956 1.00 97.44 231 TYR A N 1
ATOM 1860 C CA . TYR A 1 231 ? -5.164 12.997 7.172 1.00 97.44 231 TYR A CA 1
ATOM 1861 C C . TYR A 1 231 ? -4.329 12.015 8.000 1.00 97.44 231 TYR A C 1
ATOM 1863 O O . TYR A 1 231 ? -3.646 11.131 7.478 1.00 97.44 231 TYR A O 1
ATOM 1871 N N . LYS A 1 232 ? -4.454 12.127 9.320 1.00 96.62 232 LYS A N 1
ATOM 1872 C CA . LYS A 1 232 ? -4.026 11.146 10.322 1.00 96.62 232 LYS A CA 1
ATOM 1873 C C . LYS A 1 232 ? -5.230 10.723 11.163 1.00 96.62 232 LYS A C 1
ATOM 1875 O O . LYS A 1 232 ? -6.158 11.507 11.373 1.00 96.62 232 LYS A O 1
ATOM 1880 N N . LEU A 1 233 ? -5.250 9.466 11.601 1.00 97.81 233 LEU A N 1
ATOM 1881 C CA . LEU A 1 233 ? -6.357 8.910 12.379 1.00 97.81 233 LEU A CA 1
ATOM 1882 C C . LEU A 1 233 ? -6.315 9.469 13.804 1.00 97.81 233 LEU A C 1
ATOM 1884 O O . LEU A 1 233 ? -5.465 9.097 14.593 1.00 97.81 233 LEU A O 1
ATOM 1888 N N . LYS A 1 234 ? -7.246 10.344 14.162 1.00 97.94 234 LYS A N 1
ATOM 1889 C CA . LYS A 1 234 ? -7.295 10.977 15.484 1.00 97.94 234 LYS A CA 1
ATOM 1890 C C . LYS A 1 234 ? -7.838 10.043 16.558 1.00 97.94 234 LYS A C 1
ATOM 1892 O O . LYS A 1 234 ? -7.345 10.015 17.684 1.00 97.94 234 LYS A O 1
ATOM 1897 N N . SER A 1 235 ? -8.914 9.323 16.243 1.00 97.31 235 SER A N 1
ATOM 1898 C CA . SER A 1 235 ? -9.538 8.411 17.202 1.00 97.31 235 SER A CA 1
ATOM 1899 C C . SER A 1 235 ? -10.380 7.333 16.543 1.00 97.31 235 SER A C 1
ATOM 1901 O O . SER A 1 235 ? -10.903 7.526 15.449 1.00 97.31 235 SER A O 1
ATOM 1903 N N . VAL A 1 236 ? -10.551 6.227 17.260 1.00 97.19 236 VAL A N 1
ATOM 1904 C CA . VAL A 1 236 ? -11.509 5.164 16.949 1.00 97.19 236 VAL A CA 1
ATOM 1905 C C . VAL A 1 236 ? -12.464 5.045 18.124 1.00 97.19 236 VAL A C 1
ATOM 1907 O O . VAL A 1 236 ? -12.021 5.017 19.271 1.00 97.19 236 VAL A O 1
ATOM 1910 N N . GLN A 1 237 ? -13.763 4.991 17.859 1.00 94.88 237 GLN A N 1
ATOM 1911 C CA . GLN A 1 237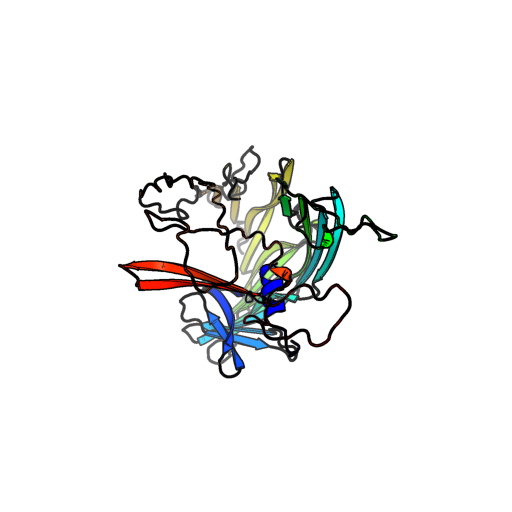 ? -14.778 4.817 18.897 1.00 94.88 237 GLN A CA 1
ATOM 1912 C C . GLN A 1 237 ? -15.780 3.741 18.498 1.00 94.88 237 GLN A C 1
ATOM 1914 O O . GLN A 1 237 ? -16.124 3.624 17.324 1.00 94.88 237 GLN A O 1
ATOM 1919 N N . SER A 1 238 ? -16.242 2.967 19.472 1.00 94.38 238 SER A N 1
ATOM 1920 C CA . SER A 1 238 ? -17.270 1.947 19.287 1.00 94.38 238 SER A CA 1
ATOM 1921 C C . SER A 1 238 ? -18.567 2.362 19.971 1.00 94.38 238 SER A C 1
ATOM 1923 O O . SER A 1 238 ? -18.574 2.817 21.118 1.00 94.38 238 SER A O 1
ATOM 1925 N N . ASN A 1 239 ? -19.676 2.170 19.265 1.00 93.00 239 ASN A N 1
ATOM 1926 C CA . ASN A 1 239 ? -21.015 2.485 19.730 1.00 93.00 239 ASN A CA 1
ATOM 1927 C C . ASN A 1 239 ? -21.904 1.253 19.556 1.00 93.00 239 ASN A C 1
ATOM 1929 O O . ASN A 1 239 ? -21.890 0.643 18.487 1.00 93.00 239 ASN A O 1
ATOM 1933 N N . TYR A 1 240 ? -22.695 0.896 20.568 1.00 92.56 240 TYR A N 1
ATOM 1934 C CA . TYR A 1 240 ? -23.735 -0.121 20.394 1.00 92.56 240 TYR A CA 1
ATOM 1935 C C . TYR A 1 240 ? -24.945 0.464 19.650 1.00 92.56 240 TYR A C 1
ATOM 1937 O O . TYR A 1 240 ? -25.112 1.684 19.547 1.00 92.56 240 TYR A O 1
ATOM 1945 N N . LEU A 1 241 ? -25.794 -0.407 19.107 1.00 90.25 241 LEU A N 1
ATOM 1946 C CA . LEU A 1 241 ? -26.978 0.001 18.356 1.00 90.25 241 LEU A CA 1
ATOM 1947 C C . LEU A 1 241 ? -27.908 0.905 19.191 1.00 90.25 241 LEU A C 1
ATOM 1949 O O . LEU A 1 241 ? -28.308 0.553 20.296 1.00 90.25 241 LEU A O 1
ATOM 1953 N N . GLY A 1 242 ? -28.263 2.076 18.655 1.00 84.94 242 GLY A N 1
ATOM 1954 C CA . GLY A 1 242 ? -29.118 3.054 19.343 1.00 84.94 242 GLY A CA 1
ATOM 1955 C C . GLY A 1 242 ? -28.391 3.964 20.344 1.00 84.94 242 GLY A C 1
ATOM 1956 O O . GLY A 1 242 ? -29.019 4.840 20.935 1.00 84.94 242 GLY A O 1
ATOM 1957 N N . GLN A 1 243 ? -27.074 3.812 20.525 1.00 87.69 243 GLN A N 1
ATOM 1958 C CA . GLN A 1 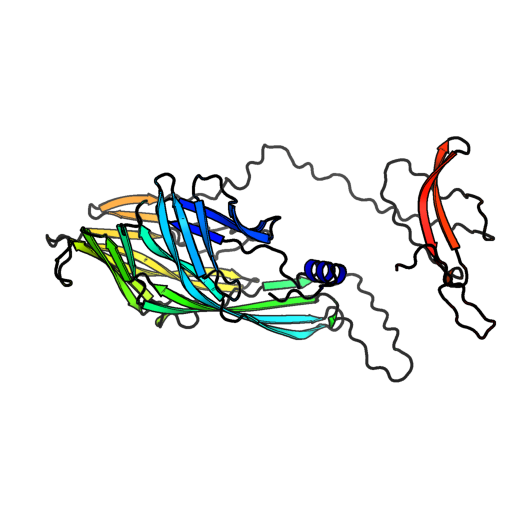243 ? -26.274 4.733 21.331 1.00 87.69 243 GLN A CA 1
ATOM 1959 C C . GLN A 1 243 ? -26.090 6.077 20.606 1.00 87.69 243 GLN A C 1
ATOM 1961 O O . GLN A 1 243 ? -25.666 6.119 19.451 1.00 87.69 243 GLN A O 1
ATOM 1966 N N . ASN A 1 244 ? -26.344 7.189 21.304 1.00 82.00 244 ASN A N 1
ATOM 1967 C CA . ASN A 1 244 ? -26.100 8.536 20.773 1.00 82.00 244 ASN A CA 1
ATOM 1968 C C . ASN A 1 244 ? -24.635 8.723 20.340 1.00 82.00 244 ASN A C 1
ATOM 1970 O O . ASN A 1 244 ? -23.721 8.256 21.018 1.00 82.00 244 ASN A O 1
ATOM 1974 N N . SER A 1 245 ? -24.409 9.484 19.267 1.00 69.94 245 SER A N 1
ATOM 1975 C CA . SER A 1 245 ? -23.083 9.722 18.667 1.00 69.94 245 SER A CA 1
ATOM 1976 C C . SER A 1 245 ? -22.079 10.440 19.580 1.00 69.94 245 SER A C 1
ATOM 1978 O O . SER A 1 245 ? -20.874 10.324 19.369 1.00 69.94 245 SER A O 1
ATOM 1980 N N . GLY A 1 246 ? -22.556 11.165 20.598 1.00 77.31 246 GLY A N 1
ATOM 1981 C CA . GLY A 1 246 ? -21.712 11.800 21.618 1.00 77.31 246 GLY A CA 1
ATOM 1982 C C . GLY A 1 246 ? -21.231 10.852 22.723 1.00 77.31 246 GLY A C 1
ATOM 1983 O O . GLY A 1 246 ? -20.298 11.188 23.450 1.00 77.31 246 GLY A O 1
ATOM 1984 N N . ASN A 1 247 ? -21.841 9.670 22.839 1.00 84.38 247 ASN A N 1
ATOM 1985 C CA . ASN A 1 247 ? -21.447 8.636 23.788 1.00 84.38 247 ASN A CA 1
ATOM 1986 C C . ASN A 1 247 ? -20.613 7.570 23.074 1.00 84.38 247 ASN A C 1
ATOM 1988 O O . ASN A 1 247 ? -20.730 7.384 21.866 1.00 84.38 247 ASN A O 1
ATOM 1992 N N . TYR A 1 248 ? -19.797 6.847 23.829 1.00 89.62 248 TYR A N 1
ATOM 1993 C CA . TYR A 1 248 ? -18.993 5.742 23.318 1.00 89.62 248 TYR A CA 1
ATOM 1994 C C . TYR A 1 248 ? -18.980 4.604 24.334 1.00 89.62 248 TYR A C 1
ATOM 1996 O O . TYR A 1 248 ? -19.075 4.828 25.540 1.00 89.62 248 TYR A O 1
ATOM 2004 N N . THR A 1 249 ? -18.902 3.374 23.836 1.00 88.81 249 THR A N 1
ATOM 2005 C CA . THR A 1 249 ? -18.619 2.190 24.656 1.00 88.81 249 THR A CA 1
ATOM 2006 C C . THR A 1 249 ? -17.132 2.162 24.981 1.00 88.81 249 THR A C 1
ATOM 2008 O O . THR A 1 249 ? -16.740 2.104 26.143 1.00 88.81 249 THR A O 1
ATOM 2011 N N . GLU A 1 250 ? -16.300 2.307 23.950 1.00 90.50 250 GLU A N 1
ATOM 2012 C CA . GLU A 1 250 ? -14.859 2.480 24.079 1.00 90.50 250 GLU A CA 1
ATOM 2013 C C . GLU A 1 250 ? -14.381 3.534 23.089 1.00 90.50 250 GLU A C 1
ATOM 2015 O O . GLU A 1 250 ? -14.917 3.656 21.985 1.00 90.50 250 GLU A O 1
ATOM 2020 N N . LYS A 1 251 ? -13.354 4.291 23.474 1.00 94.31 251 LYS A N 1
ATOM 2021 C CA . LYS A 1 251 ? -12.717 5.257 22.583 1.00 94.31 251 LYS A CA 1
ATOM 2022 C C . LYS A 1 251 ? -11.208 5.221 22.739 1.00 94.31 251 LYS A C 1
ATOM 2024 O O . LYS A 1 251 ? -10.691 5.285 23.846 1.00 94.31 251 LYS A O 1
ATOM 2029 N N . TYR A 1 252 ? -10.514 5.157 21.616 1.00 96.75 252 TYR A N 1
ATOM 2030 C CA . TYR A 1 252 ? -9.064 5.190 21.515 1.00 96.75 252 TYR A CA 1
ATOM 2031 C C . TYR A 1 252 ? -8.662 6.487 20.830 1.00 96.75 252 TYR A C 1
ATOM 2033 O O . TYR A 1 252 ? -9.141 6.775 19.736 1.00 96.75 252 TYR A O 1
ATOM 2041 N N . ILE A 1 253 ? -7.809 7.276 21.473 1.00 97.25 253 ILE A N 1
ATOM 2042 C CA . ILE A 1 253 ? -7.231 8.503 20.923 1.00 97.25 253 ILE A CA 1
ATOM 2043 C C . ILE A 1 253 ? -5.771 8.225 20.583 1.00 97.25 253 ILE A C 1
ATOM 2045 O O . ILE A 1 253 ? -5.054 7.635 21.391 1.00 97.25 253 ILE A O 1
ATOM 2049 N N . PHE A 1 254 ? -5.346 8.652 19.398 1.00 98.31 254 PHE A N 1
ATOM 2050 C CA . PHE A 1 254 ? -3.989 8.463 18.901 1.00 98.31 254 PHE A CA 1
ATOM 2051 C C . PHE A 1 254 ? -3.240 9.792 18.956 1.00 98.31 254 PHE A C 1
ATOM 2053 O O . PHE A 1 254 ? -3.679 10.784 18.375 1.00 98.31 254 PHE A O 1
ATOM 2060 N N . GLU A 1 255 ? -2.102 9.808 19.645 1.00 97.88 255 GLU A N 1
ATOM 2061 C CA . GLU A 1 255 ? -1.175 10.936 19.633 1.00 97.88 255 GLU A CA 1
ATOM 2062 C C . GLU A 1 255 ? 0.061 10.558 18.829 1.00 97.88 255 GLU A C 1
ATOM 2064 O O . GLU A 1 255 ? 0.694 9.520 19.057 1.00 97.88 255 GLU A O 1
ATOM 2069 N N . TYR A 1 256 ? 0.412 11.433 17.899 1.00 97.75 256 TYR A N 1
ATOM 2070 C CA . TYR A 1 256 ? 1.527 11.236 16.992 1.00 97.75 256 TYR A CA 1
ATOM 2071 C C . TYR A 1 256 ? 2.681 12.173 17.323 1.00 97.75 256 TYR A C 1
ATOM 2073 O O . TYR A 1 256 ? 2.486 13.242 17.898 1.00 97.75 256 TYR A O 1
ATOM 2081 N N . ASP A 1 257 ? 3.869 11.759 16.913 1.00 96.44 257 ASP A N 1
ATOM 2082 C CA . ASP A 1 257 ? 5.091 12.555 16.903 1.00 96.44 257 ASP A CA 1
ATOM 2083 C C . ASP A 1 257 ? 5.774 12.378 15.536 1.00 96.44 257 ASP A C 1
ATOM 2085 O O . ASP A 1 257 ? 5.238 11.697 14.651 1.00 96.44 257 ASP A O 1
ATOM 2089 N N . TYR A 1 258 ? 6.949 12.970 15.356 1.00 95.81 258 TYR A N 1
ATOM 2090 C CA . TYR A 1 258 ? 7.739 12.847 14.142 1.00 95.81 258 TYR A CA 1
ATOM 2091 C C . TYR A 1 258 ? 9.169 12.411 14.433 1.00 95.81 258 TYR A C 1
ATOM 2093 O O . TYR A 1 258 ? 9.786 12.822 15.417 1.00 95.81 258 TYR A O 1
ATOM 2101 N N . THR A 1 259 ? 9.720 11.603 13.532 1.00 94.81 259 THR A N 1
ATOM 2102 C CA . THR A 1 259 ? 11.150 11.289 13.511 1.00 94.81 259 THR A CA 1
ATOM 2103 C C . THR A 1 259 ? 11.788 11.801 12.234 1.00 94.81 259 THR A C 1
ATOM 2105 O O . THR A 1 259 ? 11.192 11.739 11.161 1.00 94.81 259 THR A O 1
ATOM 2108 N N . ASP A 1 260 ? 13.012 12.309 12.367 1.00 94.31 260 ASP A N 1
ATOM 2109 C CA . ASP A 1 260 ? 13.860 12.709 11.252 1.00 94.31 260 ASP A CA 1
ATOM 2110 C C . ASP A 1 260 ? 14.942 11.645 11.060 1.00 94.31 260 ASP A C 1
ATOM 2112 O O . ASP A 1 260 ? 15.810 11.459 11.919 1.00 94.31 260 ASP A O 1
ATOM 2116 N N . THR A 1 261 ? 14.885 10.951 9.928 1.00 92.12 261 THR A N 1
ATOM 2117 C CA . THR A 1 261 ? 15.783 9.840 9.609 1.00 92.12 261 THR A CA 1
ATOM 2118 C C . THR A 1 261 ? 16.698 10.208 8.461 1.00 92.12 261 THR A C 1
ATOM 2120 O O . THR A 1 261 ? 16.247 10.489 7.352 1.00 92.12 261 THR A O 1
ATOM 2123 N N . SER A 1 262 ? 18.003 10.183 8.728 1.00 92.44 262 SER A N 1
ATOM 2124 C CA . SER A 1 262 ? 19.021 10.406 7.704 1.00 92.44 262 SER A CA 1
ATOM 2125 C C . SER A 1 262 ? 19.194 9.155 6.843 1.00 92.44 262 SER A C 1
ATOM 2127 O O . SER A 1 262 ? 19.254 8.042 7.363 1.00 92.44 262 SER A O 1
ATOM 2129 N N . TYR A 1 263 ? 19.299 9.319 5.527 1.00 90.00 263 TYR A N 1
ATOM 2130 C CA . TYR A 1 263 ? 19.549 8.229 4.585 1.00 90.00 263 TYR A CA 1
ATOM 2131 C C . TYR A 1 263 ? 20.434 8.682 3.422 1.00 90.00 263 TYR A C 1
ATOM 2133 O O . TYR A 1 263 ? 20.442 9.854 3.050 1.00 90.00 263 TYR A O 1
ATOM 2141 N N . LYS A 1 264 ? 21.193 7.750 2.841 1.00 88.50 264 LYS A N 1
ATOM 2142 C CA . LYS A 1 264 ? 22.038 7.999 1.670 1.00 88.50 264 LYS A CA 1
ATOM 2143 C C . LYS A 1 264 ? 21.299 7.639 0.384 1.00 88.50 264 LYS A C 1
ATOM 2145 O O . LYS A 1 264 ? 20.826 6.515 0.235 1.00 88.50 264 LYS A O 1
ATOM 2150 N N . LEU A 1 265 ? 21.263 8.572 -0.562 1.00 82.88 265 LEU A N 1
ATOM 2151 C CA . LEU A 1 265 ? 20.758 8.377 -1.921 1.00 82.88 265 LEU A CA 1
ATOM 2152 C C . LEU A 1 265 ? 21.772 8.978 -2.895 1.00 82.88 265 LEU A C 1
ATOM 2154 O O . LEU A 1 265 ? 22.093 10.152 -2.784 1.00 82.88 265 LEU A O 1
ATOM 2158 N N . ASN A 1 266 ? 22.306 8.194 -3.835 1.00 76.50 266 ASN A N 1
ATOM 2159 C CA . ASN A 1 266 ? 23.278 8.679 -4.830 1.00 76.50 266 ASN A CA 1
ATOM 2160 C C . ASN A 1 266 ? 24.466 9.456 -4.215 1.00 76.50 266 ASN A C 1
ATOM 2162 O O . ASN A 1 266 ? 24.859 10.507 -4.716 1.00 76.50 266 ASN A O 1
ATOM 2166 N N . ASN A 1 267 ? 25.023 8.949 -3.108 1.00 78.75 267 ASN A N 1
ATOM 2167 C CA . ASN A 1 267 ? 26.093 9.576 -2.313 1.00 78.75 267 ASN A CA 1
ATOM 2168 C C . ASN A 1 267 ? 25.737 10.909 -1.622 1.00 78.75 267 ASN A C 1
ATOM 2170 O O . ASN A 1 267 ? 26.613 11.497 -0.991 1.00 78.75 267 ASN A O 1
ATOM 2174 N N . SER A 1 268 ? 24.481 11.368 -1.668 1.00 84.81 268 SER A N 1
ATOM 2175 C CA . SER A 1 268 ? 23.999 12.489 -0.855 1.00 84.81 268 SER A CA 1
ATOM 2176 C C . SER A 1 268 ? 23.257 11.994 0.386 1.00 84.81 268 SER A C 1
ATOM 2178 O O . SER A 1 268 ? 22.527 11.001 0.343 1.00 84.81 268 SER A O 1
ATOM 2180 N N . THR A 1 269 ? 23.461 12.676 1.513 1.00 89.75 269 THR A N 1
ATOM 2181 C CA . THR A 1 269 ? 22.686 12.440 2.735 1.00 89.75 269 THR A CA 1
ATOM 2182 C C . THR A 1 269 ? 21.431 13.297 2.685 1.00 89.75 269 THR A C 1
ATOM 2184 O O . THR A 1 269 ? 21.517 14.516 2.567 1.00 89.75 269 THR A O 1
ATOM 2187 N N . ASN A 1 270 ? 20.276 12.655 2.794 1.00 90.50 270 ASN A N 1
ATOM 2188 C CA . ASN A 1 270 ? 18.965 13.284 2.825 1.00 90.50 270 ASN A CA 1
ATOM 2189 C C . ASN A 1 270 ? 18.291 12.967 4.160 1.00 90.50 270 ASN A C 1
ATOM 2191 O O . ASN A 1 270 ? 18.614 11.964 4.799 1.00 90.50 270 ASN A O 1
ATOM 2195 N N . THR A 1 271 ? 17.333 13.796 4.563 1.00 92.56 271 THR A N 1
ATOM 2196 C CA . THR A 1 271 ? 16.544 13.584 5.780 1.00 92.56 271 THR A CA 1
ATOM 2197 C C . THR A 1 271 ? 15.097 13.321 5.403 1.00 92.56 271 THR A C 1
ATOM 2199 O O . THR A 1 271 ? 14.512 14.053 4.608 1.00 92.56 271 THR A O 1
ATOM 2202 N N . LEU A 1 272 ? 14.523 12.268 5.975 1.00 92.25 272 LEU A N 1
ATOM 2203 C CA . LEU A 1 272 ? 13.120 11.913 5.829 1.00 92.25 272 LEU A CA 1
ATOM 2204 C C . LEU A 1 272 ? 12.409 12.123 7.166 1.00 92.25 272 LEU A C 1
ATOM 2206 O O . LEU A 1 272 ? 12.689 11.399 8.122 1.00 92.25 272 LEU A O 1
ATOM 2210 N N . ARG A 1 273 ? 11.490 13.091 7.211 1.00 95.31 273 ARG A N 1
ATOM 2211 C CA . ARG A 1 273 ? 10.585 13.320 8.342 1.00 95.31 273 ARG A CA 1
ATOM 2212 C C . ARG A 1 273 ? 9.378 12.398 8.207 1.00 95.31 273 ARG A C 1
ATOM 2214 O O . ARG A 1 273 ? 8.738 12.407 7.156 1.00 95.31 273 ARG A O 1
ATOM 2221 N N . LYS A 1 274 ? 9.066 11.607 9.236 1.00 94.31 274 LYS A N 1
ATOM 2222 C CA . LYS A 1 274 ? 7.986 10.602 9.218 1.00 94.31 274 LYS A CA 1
ATOM 2223 C C . LYS A 1 274 ? 7.079 10.731 10.427 1.00 94.31 274 LYS A C 1
ATOM 2225 O O . LYS A 1 274 ? 7.567 10.888 11.543 1.00 94.31 274 LYS A O 1
ATOM 2230 N N . LEU A 1 275 ? 5.773 10.597 10.213 1.00 96.44 275 LEU A N 1
ATOM 2231 C CA . LEU A 1 275 ? 4.792 10.478 11.288 1.00 96.44 275 LEU A CA 1
ATOM 2232 C C . LEU A 1 275 ? 4.950 9.132 12.012 1.00 96.44 275 LEU A C 1
ATOM 2234 O O . LEU A 1 275 ? 4.906 8.075 11.381 1.00 96.44 275 LEU A O 1
ATOM 2238 N N . ILE A 1 276 ? 5.042 9.163 13.340 1.00 96.25 276 ILE A N 1
ATOM 2239 C CA . ILE A 1 276 ? 5.071 7.973 14.196 1.00 96.25 276 ILE A CA 1
ATOM 2240 C C . ILE A 1 276 ? 3.976 8.041 15.261 1.00 96.25 276 ILE A C 1
ATOM 2242 O O . ILE A 1 276 ? 3.625 9.111 15.754 1.00 96.25 276 ILE A O 1
ATOM 2246 N N . LEU A 1 277 ? 3.418 6.892 15.639 1.00 97.50 277 LEU A N 1
ATOM 2247 C CA . LEU A 1 277 ? 2.443 6.822 16.728 1.00 97.50 277 LEU A CA 1
ATOM 2248 C C . LEU A 1 277 ? 3.182 6.813 18.067 1.00 97.50 277 LEU A C 1
ATOM 2250 O O . LEU A 1 277 ? 3.854 5.835 18.379 1.00 97.50 277 LEU A O 1
ATOM 2254 N N . ASN A 1 278 ? 3.053 7.866 18.865 1.00 96.62 278 ASN A N 1
ATOM 2255 C CA . ASN A 1 278 ? 3.762 8.004 20.138 1.00 96.62 278 ASN A CA 1
ATOM 2256 C C . ASN A 1 278 ? 2.937 7.460 21.313 1.00 96.62 278 ASN A C 1
ATOM 2258 O O . ASN A 1 278 ? 3.459 6.784 22.202 1.00 96.62 278 ASN A O 1
ATOM 2262 N N . LYS A 1 279 ? 1.625 7.716 21.318 1.00 97.62 279 LYS A N 1
ATOM 2263 C CA . LYS A 1 279 ? 0.752 7.327 22.429 1.00 97.62 279 LYS A CA 1
ATOM 2264 C C . LYS A 1 279 ? -0.630 6.904 21.949 1.00 97.62 279 LYS A C 1
ATOM 2266 O O . LYS A 1 279 ? -1.163 7.456 20.990 1.00 97.62 279 LYS A O 1
ATOM 2271 N N . VAL A 1 280 ? -1.226 5.953 22.660 1.00 97.81 280 VAL A N 1
ATOM 2272 C CA . VAL A 1 280 ? -2.647 5.610 22.544 1.00 97.81 280 VAL A CA 1
ATOM 2273 C C . VAL A 1 280 ? -3.307 5.796 23.902 1.00 97.81 280 VAL A C 1
ATOM 2275 O O . VAL A 1 280 ? -2.827 5.267 24.903 1.00 97.81 280 VAL A O 1
ATOM 2278 N N . ILE A 1 281 ? -4.414 6.532 23.944 1.00 96.94 281 ILE A N 1
ATOM 2279 C CA . ILE A 1 281 ? -5.205 6.755 25.156 1.00 96.94 281 ILE A CA 1
ATOM 2280 C C . ILE A 1 281 ? -6.542 6.048 24.981 1.00 96.94 281 ILE A C 1
ATOM 2282 O O . ILE A 1 281 ? -7.346 6.435 24.135 1.00 96.94 281 ILE A O 1
ATOM 2286 N N . ARG A 1 282 ? -6.794 5.018 25.788 1.00 95.44 282 ARG A N 1
ATOM 2287 C CA . ARG A 1 282 ? -8.104 4.373 25.872 1.00 95.44 282 ARG A CA 1
ATOM 2288 C C . ARG A 1 282 ? -8.938 5.073 26.940 1.00 95.44 282 ARG A C 1
ATOM 2290 O O . ARG A 1 282 ? -8.576 5.084 28.116 1.00 95.44 282 ARG A O 1
ATOM 2297 N N . LEU A 1 283 ? -10.058 5.638 26.514 1.00 92.31 283 LEU A N 1
ATOM 2298 C CA . LEU A 1 283 ? -11.090 6.206 27.364 1.00 92.31 283 LEU A CA 1
ATOM 2299 C C . LEU A 1 283 ? -12.143 5.133 27.635 1.00 92.31 283 LEU A C 1
ATOM 2301 O O . LEU A 1 283 ? -12.722 4.560 26.708 1.00 92.31 283 LEU A O 1
ATOM 2305 N N . SER A 1 284 ? -12.375 4.869 28.916 1.00 80.69 284 SER A N 1
ATOM 2306 C CA . SER A 1 284 ? -13.472 4.027 29.388 1.00 80.69 284 SER A CA 1
ATOM 2307 C C . SER A 1 284 ? -14.597 4.900 29.937 1.00 80.69 284 SER A C 1
ATOM 2309 O O . SER A 1 284 ? -14.359 6.026 30.377 1.00 80.69 284 SER A O 1
ATOM 2311 N N . SER A 1 285 ? -15.814 4.360 29.982 1.00 73.25 285 SER A N 1
ATOM 2312 C CA . SER A 1 285 ? -16.991 5.009 30.581 1.00 73.25 285 SER A CA 1
ATOM 2313 C C . SER A 1 285 ? -16.787 5.459 32.036 1.00 73.25 285 SER A C 1
ATOM 2315 O O . SER A 1 285 ? -17.528 6.302 32.530 1.00 73.25 285 SER A O 1
ATOM 2317 N N . ASN A 1 286 ? -15.775 4.917 32.721 1.00 75.81 286 ASN A N 1
ATOM 2318 C CA . ASN A 1 286 ? -15.477 5.190 34.125 1.00 75.81 286 ASN A CA 1
ATOM 2319 C C . ASN A 1 286 ? -14.450 6.328 34.309 1.00 75.81 286 ASN A C 1
ATOM 2321 O O . ASN A 1 286 ? -13.934 6.503 35.411 1.00 75.81 286 ASN A O 1
ATOM 2325 N N . ASN A 1 287 ? -14.110 7.070 33.243 1.00 68.25 287 ASN A N 1
ATOM 2326 C CA . ASN A 1 287 ? -13.115 8.156 33.226 1.00 68.25 287 ASN A CA 1
ATOM 2327 C C . ASN A 1 287 ? -11.700 7.757 33.692 1.00 68.25 287 ASN A C 1
ATOM 2329 O O . ASN A 1 287 ? -10.879 8.616 34.013 1.00 68.25 287 ASN A O 1
ATOM 2333 N N . GLN A 1 288 ? -11.380 6.462 33.711 1.00 79.06 288 GLN A N 1
ATOM 2334 C CA . GLN A 1 288 ? -10.005 6.009 33.896 1.00 79.06 288 GLN A CA 1
ATOM 2335 C C . GLN A 1 288 ? -9.332 5.919 32.533 1.00 79.06 288 GLN A C 1
ATOM 2337 O O . GLN A 1 288 ? -9.582 4.986 31.762 1.00 79.06 288 GLN A O 1
ATOM 2342 N N . ASN A 1 289 ? -8.496 6.914 32.244 1.00 88.88 289 ASN A N 1
ATOM 2343 C CA . ASN A 1 289 ? -7.690 6.951 31.034 1.00 88.88 289 ASN A CA 1
ATOM 2344 C C . ASN A 1 289 ? -6.572 5.915 31.148 1.00 88.88 289 ASN A C 1
ATOM 2346 O O . ASN A 1 289 ? -5.777 5.925 32.088 1.00 88.88 289 ASN A O 1
ATOM 2350 N N . GLN A 1 290 ? -6.521 5.013 30.177 1.00 94.19 290 GLN A N 1
ATOM 2351 C CA . GLN A 1 290 ? -5.476 4.010 30.058 1.00 94.19 290 GLN A CA 1
ATOM 2352 C C . GLN A 1 290 ? -4.514 4.442 28.956 1.00 94.19 290 GLN A C 1
ATOM 2354 O O . GLN A 1 290 ? -4.858 4.412 27.776 1.00 94.19 290 GLN A O 1
ATOM 2359 N N . GLU A 1 291 ? -3.314 4.859 29.349 1.00 96.06 291 GLU A N 1
ATOM 2360 C CA . GLU A 1 291 ? -2.296 5.349 28.423 1.00 96.06 291 GLU A CA 1
ATOM 2361 C C . GLU A 1 291 ? -1.280 4.265 28.066 1.00 96.06 291 GLU A C 1
ATOM 2363 O O . GLU A 1 291 ? -0.700 3.614 28.938 1.00 96.06 291 GLU A O 1
ATOM 2368 N N . TYR A 1 292 ? -1.037 4.121 26.769 1.00 97.19 292 TYR A N 1
ATOM 2369 C CA . TYR A 1 292 ? -0.025 3.253 26.192 1.00 97.19 292 TYR A CA 1
ATOM 2370 C C . TYR A 1 292 ? 1.005 4.137 25.498 1.00 97.19 292 TYR A C 1
ATOM 2372 O O . TYR A 1 292 ? 0.655 4.871 24.576 1.00 97.19 292 TYR A O 1
ATOM 2380 N N . SER A 1 293 ? 2.263 4.079 25.925 1.00 97.50 293 SER A N 1
ATOM 2381 C CA . SER A 1 293 ? 3.353 4.848 25.308 1.00 97.50 293 SER A CA 1
ATOM 2382 C C . SER A 1 293 ? 4.217 3.946 24.443 1.00 97.50 293 SER A C 1
ATOM 2384 O O . SER A 1 293 ? 4.609 2.863 24.879 1.00 97.50 293 SER A O 1
ATOM 2386 N N . ILE A 1 294 ? 4.543 4.403 23.241 1.00 97.75 294 ILE A N 1
ATOM 2387 C CA . ILE A 1 294 ? 5.313 3.659 22.249 1.00 97.75 294 ILE A CA 1
ATOM 2388 C C . ILE A 1 294 ? 6.653 4.362 22.070 1.00 97.75 294 ILE A C 1
ATOM 2390 O O . ILE A 1 294 ? 6.714 5.546 21.760 1.00 97.75 294 ILE A O 1
ATOM 2394 N N . ALA A 1 295 ? 7.740 3.626 22.274 1.00 96.31 295 ALA A N 1
ATOM 2395 C CA . ALA A 1 295 ? 9.084 4.118 22.004 1.00 96.31 295 ALA A CA 1
ATOM 2396 C C . ALA A 1 295 ? 9.640 3.432 20.762 1.00 96.31 295 ALA A C 1
ATOM 2398 O O . ALA A 1 295 ? 9.384 2.246 20.549 1.00 96.31 295 ALA A O 1
ATOM 2399 N N . TYR A 1 296 ? 10.462 4.155 20.010 1.00 95.31 296 TYR A N 1
ATOM 2400 C CA . TYR A 1 296 ? 11.108 3.688 18.788 1.00 95.31 296 TYR A CA 1
ATOM 2401 C C . TYR A 1 296 ? 12.625 3.656 18.967 1.00 95.31 296 TYR A C 1
ATOM 2403 O O . TYR A 1 296 ? 13.188 4.354 19.816 1.00 95.31 296 TYR A O 1
ATOM 2411 N N . ASN A 1 297 ? 13.290 2.806 18.197 1.00 92.81 297 ASN A N 1
ATOM 2412 C CA . ASN A 1 297 ? 14.738 2.816 18.088 1.00 92.81 297 ASN A CA 1
ATOM 2413 C C . ASN A 1 297 ? 15.168 4.042 17.280 1.00 92.81 297 ASN A C 1
ATOM 2415 O O . ASN A 1 297 ? 14.553 4.376 16.269 1.00 92.81 297 ASN A O 1
ATOM 2419 N N . LYS A 1 298 ? 16.231 4.702 17.737 1.00 89.81 298 LYS A N 1
ATOM 2420 C CA . LYS A 1 298 ? 16.812 5.865 17.073 1.00 89.81 298 LYS A CA 1
ATOM 2421 C C . LYS A 1 298 ? 18.310 5.655 16.964 1.00 89.81 298 LYS A C 1
ATOM 2423 O O . LYS A 1 298 ? 18.997 5.622 17.985 1.00 89.81 298 LYS A O 1
ATOM 2428 N N . ASN A 1 299 ? 18.781 5.514 15.736 1.00 84.88 299 ASN A N 1
ATOM 2429 C CA . ASN A 1 299 ? 20.194 5.396 15.418 1.00 84.88 299 ASN A CA 1
ATOM 2430 C C . ASN A 1 299 ? 20.695 6.749 14.900 1.00 84.88 299 ASN A C 1
ATOM 2432 O O . ASN A 1 299 ? 19.939 7.527 14.320 1.00 84.88 299 ASN A O 1
ATOM 2436 N N . LEU A 1 300 ? 21.962 7.067 15.170 1.00 82.50 300 LEU A N 1
ATOM 2437 C CA . LEU A 1 300 ? 22.565 8.341 14.759 1.00 82.50 300 LEU A CA 1
ATOM 2438 C C . LEU A 1 300 ? 23.160 8.278 13.343 1.00 82.50 300 LEU A C 1
ATOM 2440 O O . LEU A 1 300 ? 23.484 9.321 12.776 1.00 82.50 300 LEU A O 1
ATOM 2444 N N . GLY A 1 301 ? 23.329 7.077 12.783 1.00 85.19 301 GLY A N 1
ATOM 2445 C CA . GLY A 1 301 ? 23.846 6.875 11.437 1.00 85.19 301 GLY A CA 1
ATOM 2446 C C . GLY A 1 301 ? 22.814 7.173 10.350 1.00 85.19 301 GLY A C 1
ATOM 2447 O O . GLY A 1 301 ? 21.603 7.174 10.574 1.00 85.19 301 GLY A O 1
ATOM 2448 N N . ALA A 1 302 ? 23.315 7.434 9.142 1.00 88.50 302 ALA A N 1
ATOM 2449 C CA . ALA A 1 302 ? 22.476 7.533 7.957 1.00 88.50 302 ALA A CA 1
ATOM 2450 C C . ALA A 1 302 ? 22.246 6.136 7.373 1.00 88.50 302 ALA A C 1
ATOM 2452 O O . ALA A 1 302 ? 23.213 5.441 7.051 1.00 88.50 302 ALA A O 1
ATOM 2453 N N . LEU A 1 303 ? 20.981 5.766 7.167 1.00 89.38 303 LEU A N 1
ATOM 2454 C CA . LEU A 1 303 ? 20.612 4.515 6.509 1.00 89.38 303 LEU A CA 1
ATOM 2455 C C . LEU A 1 303 ? 21.264 4.445 5.127 1.00 89.38 303 LEU A C 1
ATOM 2457 O O . LEU A 1 303 ? 21.135 5.368 4.320 1.00 89.38 303 LEU A O 1
ATOM 2461 N N . SER A 1 304 ? 21.949 3.345 4.838 1.00 87.50 304 SER A N 1
ATOM 2462 C CA . SER A 1 304 ? 22.582 3.125 3.541 1.00 87.50 304 SER A CA 1
ATOM 2463 C C . SER A 1 304 ? 22.249 1.744 3.001 1.00 87.50 304 SER A C 1
ATOM 2465 O O . SER A 1 304 ? 22.013 0.806 3.766 1.00 87.50 304 SER A O 1
ATOM 2467 N N . LYS A 1 305 ? 22.169 1.658 1.674 1.00 84.44 305 LYS A N 1
ATOM 2468 C CA . LYS A 1 305 ? 21.951 0.407 0.957 1.00 84.44 305 LYS A CA 1
ATOM 2469 C C . LYS A 1 305 ? 23.285 -0.139 0.457 1.00 84.44 305 LYS A C 1
ATOM 2471 O O . LYS A 1 305 ? 24.149 0.642 0.057 1.00 84.44 305 LYS A O 1
ATOM 2476 N N . ASP A 1 306 ? 23.439 -1.455 0.479 1.00 80.38 306 ASP A N 1
ATOM 2477 C CA . ASP A 1 306 ? 24.559 -2.150 -0.146 1.00 80.38 306 ASP A CA 1
ATOM 2478 C C . ASP A 1 306 ? 24.426 -2.182 -1.683 1.00 80.38 306 ASP A C 1
ATOM 2480 O O . ASP A 1 306 ? 23.469 -1.660 -2.263 1.00 80.38 306 ASP A O 1
ATOM 2484 N N . GLY A 1 307 ? 25.396 -2.803 -2.363 1.00 75.69 307 GLY A N 1
ATOM 2485 C CA . GLY A 1 307 ? 25.388 -2.944 -3.825 1.00 75.69 307 GLY A CA 1
ATOM 2486 C C . GLY A 1 307 ? 24.237 -3.795 -4.382 1.00 75.69 307 GLY A C 1
ATOM 2487 O O . GLY A 1 307 ? 23.995 -3.761 -5.585 1.00 75.69 307 GLY A O 1
ATOM 2488 N N . TRP A 1 308 ? 23.520 -4.523 -3.523 1.00 75.62 308 TRP A N 1
ATOM 2489 C CA . TRP A 1 308 ? 22.328 -5.303 -3.864 1.00 75.62 308 TRP A CA 1
ATOM 2490 C C . TRP A 1 308 ? 21.025 -4.558 -3.540 1.00 75.62 308 TRP A C 1
ATOM 2492 O O . TRP A 1 308 ? 19.941 -5.044 -3.853 1.00 75.62 308 TRP A O 1
ATOM 2502 N N . GLY A 1 309 ? 21.117 -3.369 -2.938 1.00 74.69 309 GLY A N 1
ATOM 2503 C CA . GLY A 1 309 ? 19.976 -2.535 -2.582 1.00 74.69 309 GLY A CA 1
ATOM 2504 C C . GLY A 1 309 ? 19.368 -2.828 -1.206 1.00 74.69 309 GLY A C 1
ATOM 2505 O O . GLY A 1 309 ? 18.351 -2.212 -0.869 1.00 74.69 309 GLY A O 1
ATOM 2506 N N . TYR A 1 310 ? 19.965 -3.709 -0.399 1.00 81.62 310 TYR A N 1
ATOM 2507 C CA . TYR A 1 310 ? 19.512 -3.995 0.965 1.00 81.62 310 TYR A CA 1
ATOM 2508 C C . TYR A 1 310 ? 20.097 -2.999 1.960 1.00 81.62 310 TYR A C 1
ATOM 2510 O O . TYR A 1 310 ? 21.240 -2.575 1.825 1.00 81.62 310 TYR A O 1
ATOM 2518 N N . TYR A 1 311 ? 19.332 -2.633 2.990 1.00 82.25 311 TYR A N 1
ATOM 2519 C CA . TYR A 1 311 ? 19.865 -1.812 4.076 1.00 82.25 311 TYR A CA 1
ATOM 2520 C C . TYR A 1 311 ? 20.882 -2.615 4.894 1.00 82.25 311 TYR A C 1
ATOM 2522 O O . TYR A 1 311 ? 20.539 -3.670 5.426 1.00 82.25 311 TYR A O 1
ATOM 2530 N N . ALA A 1 312 ? 22.118 -2.118 4.978 1.00 75.25 312 ALA A N 1
ATOM 2531 C CA . ALA A 1 312 ? 23.229 -2.833 5.611 1.00 75.25 312 ALA A CA 1
ATOM 2532 C C . ALA A 1 312 ? 23.419 -2.463 7.092 1.00 75.25 312 ALA A C 1
ATOM 2534 O O . ALA A 1 312 ? 23.700 -3.335 7.911 1.00 75.25 312 ALA A O 1
ATOM 2535 N N . ASP A 1 313 ? 23.193 -1.193 7.440 1.00 76.06 313 ASP A N 1
ATOM 2536 C CA . ASP A 1 313 ? 23.430 -0.642 8.777 1.00 76.06 313 ASP A CA 1
ATOM 2537 C C . ASP A 1 313 ? 22.165 0.006 9.348 1.00 76.06 313 ASP A C 1
ATOM 2539 O O . ASP A 1 313 ? 21.303 0.486 8.607 1.00 76.06 313 ASP A O 1
ATOM 2543 N N . ASP A 1 314 ? 22.069 0.039 10.682 1.00 78.81 314 ASP A N 1
ATOM 2544 C CA . ASP A 1 314 ? 21.038 0.769 11.429 1.00 78.81 314 ASP A CA 1
ATOM 2545 C C . ASP A 1 314 ? 19.587 0.432 11.037 1.00 78.81 314 ASP A C 1
ATOM 2547 O O . ASP A 1 314 ? 18.676 1.234 11.246 1.00 78.81 314 ASP A O 1
ATOM 2551 N N . ILE A 1 315 ? 19.350 -0.792 10.548 1.00 80.75 315 ILE A N 1
ATOM 2552 C CA . ILE A 1 315 ? 18.055 -1.285 10.037 1.00 80.75 315 ILE A CA 1
ATOM 2553 C C . ILE A 1 315 ? 16.902 -1.213 11.047 1.00 80.75 315 ILE A C 1
ATOM 2555 O O . ILE A 1 315 ? 15.737 -1.321 10.673 1.00 80.75 315 ILE A O 1
ATOM 2559 N N . THR A 1 316 ? 17.215 -1.061 12.333 1.00 88.06 316 THR A N 1
ATOM 2560 C CA . THR A 1 316 ? 16.228 -0.916 13.404 1.00 88.06 316 THR A CA 1
ATOM 2561 C C . THR A 1 316 ? 15.764 0.523 13.593 1.00 88.06 316 THR A C 1
ATOM 2563 O O . THR A 1 316 ? 14.863 0.743 14.395 1.00 88.06 316 THR A O 1
ATOM 2566 N N . ASN A 1 317 ? 16.335 1.507 12.895 1.00 89.75 317 ASN A N 1
ATOM 2567 C CA . ASN A 1 317 ? 15.943 2.905 13.037 1.00 89.75 317 ASN A CA 1
ATOM 2568 C C . ASN A 1 317 ? 14.457 3.109 12.688 1.00 89.75 317 ASN A C 1
ATOM 2570 O O . ASN A 1 317 ? 13.967 2.553 11.709 1.00 89.75 317 ASN A O 1
ATOM 2574 N N . ASP A 1 318 ? 13.743 3.897 13.495 1.00 89.69 318 ASP A N 1
ATOM 2575 C CA . ASP A 1 318 ? 12.282 4.086 13.444 1.00 89.69 318 ASP A CA 1
ATOM 2576 C C . ASP A 1 318 ? 11.442 2.813 13.683 1.00 89.69 318 ASP A C 1
ATOM 2578 O O . ASP A 1 318 ? 10.218 2.848 13.563 1.00 89.69 318 ASP A O 1
ATOM 2582 N N . VAL A 1 319 ? 12.047 1.679 14.051 1.00 91.75 319 VAL A N 1
ATOM 2583 C CA . VAL A 1 319 ? 11.303 0.464 14.416 1.00 91.75 319 VAL A CA 1
ATOM 2584 C C . VAL A 1 319 ? 10.889 0.541 15.886 1.00 91.75 319 VAL A C 1
ATOM 2586 O O . VAL A 1 319 ? 11.658 1.009 16.730 1.00 91.75 319 VAL A O 1
ATOM 2589 N N . ILE A 1 320 ? 9.675 0.081 16.214 1.00 94.56 320 ILE A N 1
ATOM 2590 C CA . ILE A 1 320 ? 9.161 0.069 17.593 1.00 94.56 320 ILE A CA 1
ATOM 2591 C C . ILE A 1 320 ? 10.168 -0.644 18.504 1.00 94.56 320 ILE A C 1
ATOM 2593 O O . ILE A 1 320 ? 10.543 -1.783 18.281 1.00 94.56 320 ILE A O 1
ATOM 2597 N N . LYS A 1 321 ? 10.598 0.017 19.569 1.00 95.12 321 LYS A N 1
ATOM 2598 C CA . LYS A 1 321 ? 11.484 -0.539 20.596 1.00 95.12 321 LYS A CA 1
ATOM 2599 C C . LYS A 1 321 ? 10.690 -1.156 21.734 1.00 95.12 321 LYS A C 1
ATOM 2601 O O . LYS A 1 321 ? 11.078 -2.174 22.303 1.00 95.12 321 LYS A O 1
ATOM 2606 N N . SER A 1 322 ? 9.597 -0.509 22.127 1.00 96.50 322 SER A N 1
ATOM 2607 C CA . SER A 1 322 ? 8.816 -0.954 23.276 1.00 96.50 322 SER A CA 1
ATOM 2608 C C . SER A 1 322 ? 7.455 -0.294 23.373 1.00 96.50 322 SER A C 1
ATOM 2610 O O . SER A 1 322 ? 7.301 0.849 22.950 1.00 96.50 322 SER A O 1
ATOM 2612 N N . ILE A 1 323 ? 6.534 -0.970 24.054 1.00 97.50 323 ILE A N 1
ATOM 2613 C CA . ILE A 1 323 ? 5.255 -0.416 24.495 1.00 97.50 323 ILE A CA 1
ATOM 2614 C C . ILE A 1 323 ? 5.215 -0.460 26.024 1.00 97.50 323 ILE A C 1
ATOM 2616 O O . ILE A 1 323 ? 5.419 -1.513 26.630 1.00 97.50 323 ILE A O 1
ATOM 2620 N N . THR A 1 324 ? 4.959 0.686 26.646 1.00 97.88 324 THR A N 1
ATOM 2621 C CA . THR A 1 324 ? 4.709 0.811 28.085 1.00 97.88 324 THR A CA 1
ATOM 2622 C C . THR A 1 324 ? 3.204 0.837 28.317 1.00 97.88 324 THR A C 1
ATOM 2624 O O . THR A 1 324 ? 2.502 1.663 27.738 1.00 97.88 324 THR A O 1
ATOM 2627 N N . TYR A 1 325 ? 2.715 -0.062 29.163 1.00 96.19 325 TYR A N 1
ATOM 2628 C CA . TYR A 1 325 ? 1.306 -0.204 29.510 1.00 96.19 325 TYR A CA 1
ATOM 2629 C C . TYR A 1 325 ? 0.858 0.800 30.582 1.00 96.19 325 TYR A C 1
ATOM 2631 O O . TYR A 1 325 ? 1.694 1.318 31.331 1.00 96.19 325 TYR A O 1
ATOM 2639 N N . PRO A 1 326 ? -0.465 0.992 30.757 1.00 93.56 326 PRO A N 1
ATOM 2640 C CA . PRO A 1 326 ? -1.011 1.846 31.816 1.00 93.56 326 PRO A CA 1
ATOM 2641 C C . PRO A 1 326 ? -0.513 1.465 33.219 1.00 93.56 326 PRO A C 1
ATOM 2643 O O . PRO A 1 326 ? -0.261 2.329 34.057 1.00 93.56 326 PRO A O 1
ATOM 2646 N N . THR A 1 327 ? -0.290 0.168 33.451 1.00 94.00 327 THR A N 1
ATOM 2647 C CA . THR A 1 327 ? 0.243 -0.404 34.700 1.00 94.00 327 THR A CA 1
ATOM 2648 C C . THR A 1 327 ? 1.744 -0.176 34.900 1.00 94.00 327 THR A C 1
ATOM 2650 O O . THR A 1 327 ? 2.315 -0.687 35.858 1.00 94.00 327 THR A O 1
ATOM 2653 N N . LYS A 1 328 ? 2.403 0.560 33.995 1.00 93.00 328 LYS A N 1
ATOM 2654 C CA . LYS A 1 328 ? 3.858 0.800 33.931 1.00 93.00 328 LYS A CA 1
ATOM 2655 C C . LYS A 1 328 ? 4.708 -0.422 33.573 1.00 93.00 328 LYS A C 1
ATOM 2657 O O . LYS A 1 328 ? 5.909 -0.273 33.356 1.00 93.00 328 LYS A O 1
ATOM 2662 N N . GLY A 1 329 ? 4.099 -1.600 33.426 1.00 94.75 329 GLY A N 1
ATOM 2663 C CA . GLY A 1 329 ? 4.740 -2.746 32.783 1.00 94.75 329 GLY A CA 1
ATOM 2664 C C . GLY A 1 329 ? 5.138 -2.413 31.343 1.00 94.75 329 GLY A C 1
ATOM 2665 O O . GLY A 1 329 ? 4.486 -1.605 30.683 1.00 94.75 329 GLY A O 1
ATOM 2666 N N . LYS A 1 330 ? 6.215 -3.022 30.848 1.00 95.88 330 LYS A N 1
ATOM 2667 C CA . LYS A 1 330 ? 6.791 -2.701 29.540 1.00 95.88 330 LYS A CA 1
ATOM 2668 C C . LYS A 1 330 ? 7.064 -3.970 28.748 1.00 95.88 330 LYS A C 1
ATOM 2670 O O . LYS A 1 330 ? 7.701 -4.884 29.262 1.00 95.88 330 LYS A O 1
ATOM 2675 N N . VAL A 1 331 ? 6.638 -3.990 27.489 1.00 96.38 331 VAL A N 1
ATOM 2676 C CA . VAL A 1 331 ? 7.063 -4.992 26.504 1.00 96.38 331 VAL A CA 1
ATOM 2677 C C . VAL A 1 331 ? 8.144 -4.378 25.639 1.00 96.38 331 VAL A C 1
ATOM 2679 O O . VAL A 1 331 ? 7.994 -3.260 25.147 1.00 96.38 331 VAL A O 1
ATOM 2682 N N . VAL A 1 332 ? 9.248 -5.101 25.484 1.00 95.12 332 VAL A N 1
ATOM 2683 C CA . VAL A 1 332 ? 10.384 -4.705 24.652 1.00 95.12 332 VAL A CA 1
ATOM 2684 C C . VAL A 1 332 ? 10.420 -5.618 23.440 1.00 95.12 332 VAL A C 1
ATOM 2686 O O . VAL A 1 332 ? 10.329 -6.836 23.575 1.00 95.12 332 VAL A O 1
ATOM 2689 N N . PHE A 1 333 ? 10.566 -5.015 22.268 1.00 92.75 333 PHE A N 1
ATOM 2690 C CA . PHE A 1 333 ? 10.708 -5.730 21.014 1.00 92.75 333 PHE A CA 1
ATOM 2691 C C . PHE A 1 333 ? 12.179 -5.730 20.619 1.00 92.75 333 PHE A C 1
ATOM 2693 O O . PHE A 1 333 ? 12.826 -4.682 20.592 1.00 92.75 333 PHE A O 1
ATOM 2700 N N . ASN A 1 334 ? 12.706 -6.916 20.333 1.00 85.94 334 ASN A N 1
ATOM 2701 C CA . ASN A 1 334 ? 14.066 -7.082 19.851 1.00 85.94 334 ASN A CA 1
ATOM 2702 C C . ASN A 1 334 ? 14.018 -7.497 18.380 1.00 85.94 334 ASN A C 1
ATOM 2704 O O . ASN A 1 334 ? 13.616 -8.616 18.063 1.00 85.94 334 ASN A O 1
ATOM 2708 N N . PHE A 1 335 ? 14.388 -6.572 17.500 1.00 82.12 335 PHE A N 1
ATOM 2709 C CA . PHE A 1 335 ? 14.440 -6.801 16.062 1.00 82.12 335 PHE A CA 1
ATOM 2710 C C . PHE A 1 335 ? 15.871 -7.160 15.669 1.00 82.12 335 PHE A C 1
ATOM 2712 O O . PHE A 1 335 ? 16.793 -6.381 15.901 1.00 82.12 335 PHE A O 1
ATOM 2719 N N . GLY A 1 336 ? 16.046 -8.349 15.096 1.00 69.38 336 GLY A N 1
ATOM 2720 C CA . GLY A 1 336 ? 17.311 -8.791 14.514 1.00 69.38 336 GLY A CA 1
ATOM 2721 C C . GLY A 1 336 ? 17.367 -8.534 13.010 1.00 69.38 336 GLY A C 1
ATOM 2722 O O . GLY A 1 336 ? 16.349 -8.247 12.376 1.00 69.38 336 GLY A O 1
ATOM 2723 N N . SER A 1 337 ? 18.557 -8.681 12.429 1.00 67.12 337 SER A N 1
ATOM 2724 C CA . SER A 1 337 ? 18.698 -8.778 10.978 1.00 67.12 337 SER A CA 1
ATOM 2725 C C . SER A 1 337 ? 17.952 -10.006 10.454 1.00 67.12 337 SER A C 1
ATOM 2727 O O . SER A 1 337 ? 17.918 -11.060 11.092 1.00 67.12 337 SER A O 1
ATOM 2729 N N . ASN A 1 338 ? 17.315 -9.860 9.292 1.00 60.97 338 ASN A N 1
ATOM 2730 C CA . ASN A 1 338 ? 16.657 -10.979 8.634 1.00 60.97 338 ASN A CA 1
ATOM 2731 C C . ASN A 1 338 ? 17.724 -11.993 8.192 1.00 60.97 338 ASN A C 1
ATOM 2733 O O . ASN A 1 338 ? 18.532 -11.697 7.317 1.00 60.97 338 ASN A O 1
ATOM 2737 N N . THR A 1 339 ? 17.731 -13.179 8.797 1.00 55.81 339 THR A N 1
ATOM 2738 C CA . THR A 1 339 ? 18.620 -14.295 8.435 1.00 55.81 339 THR A CA 1
ATOM 2739 C C . THR A 1 339 ? 17.950 -15.310 7.502 1.00 55.81 339 THR A C 1
ATOM 2741 O O . THR A 1 339 ? 18.592 -16.263 7.067 1.00 55.81 339 THR A O 1
ATOM 2744 N N . TYR A 1 340 ? 16.667 -15.122 7.163 1.00 54.91 340 TYR A N 1
ATOM 2745 C CA . TYR A 1 340 ? 15.862 -16.107 6.430 1.00 54.91 340 TYR A CA 1
ATOM 2746 C C . TYR A 1 340 ? 15.970 -16.008 4.904 1.00 54.91 340 TYR A C 1
ATOM 2748 O O . TYR A 1 340 ? 15.524 -16.917 4.209 1.00 54.91 340 TYR A O 1
ATOM 2756 N N . SER A 1 341 ? 16.576 -14.951 4.356 1.00 50.31 341 SER A N 1
ATOM 2757 C CA . SER A 1 341 ? 16.792 -14.814 2.907 1.00 50.31 341 SER A CA 1
ATOM 2758 C C . SER A 1 341 ? 17.980 -15.627 2.377 1.00 50.31 341 SER A C 1
ATOM 2760 O O . SER A 1 341 ? 18.203 -15.656 1.170 1.00 50.31 341 SER A O 1
ATOM 2762 N N . HIS A 1 342 ? 18.732 -16.318 3.243 1.00 45.75 342 HIS A N 1
ATOM 2763 C CA . HIS A 1 342 ? 19.900 -17.095 2.834 1.00 45.75 342 HIS A CA 1
ATOM 2764 C C . HIS A 1 342 ? 20.130 -18.298 3.764 1.00 45.75 342 HIS A C 1
ATOM 2766 O O . HIS A 1 342 ? 21.042 -18.298 4.592 1.00 45.75 342 HIS A O 1
ATOM 2772 N N . TYR A 1 343 ? 19.327 -19.363 3.621 1.00 41.41 343 TYR A N 1
ATOM 2773 C CA . TYR A 1 343 ? 19.782 -20.685 4.068 1.00 41.41 343 TYR A CA 1
ATOM 2774 C C . TYR A 1 343 ? 20.799 -21.201 3.053 1.00 41.41 343 TYR A C 1
ATOM 2776 O O . TYR A 1 343 ? 20.474 -21.857 2.066 1.00 41.41 343 TYR A O 1
ATOM 2784 N N . TYR A 1 344 ? 22.051 -20.845 3.289 1.00 47.06 344 TYR A N 1
ATOM 2785 C CA . TYR A 1 344 ? 23.180 -21.371 2.554 1.00 47.06 344 TYR A CA 1
ATOM 2786 C C . TYR A 1 344 ? 23.728 -22.572 3.300 1.00 47.06 344 TYR A C 1
ATOM 2788 O O . TYR A 1 344 ? 24.323 -22.440 4.367 1.00 47.06 344 TYR A O 1
ATOM 2796 N N . ASN A 1 345 ? 23.488 -23.755 2.740 1.00 45.97 345 ASN A N 1
ATOM 2797 C CA . ASN A 1 345 ? 23.830 -25.052 3.324 1.00 45.97 345 ASN A CA 1
ATOM 2798 C C . ASN A 1 345 ? 25.346 -25.356 3.292 1.00 45.97 345 ASN A C 1
ATOM 2800 O O . ASN A 1 345 ? 25.754 -26.469 2.980 1.00 45.97 345 ASN A O 1
ATOM 2804 N N . GLY A 1 346 ? 26.206 -24.359 3.521 1.00 52.66 346 GLY A N 1
ATOM 2805 C CA . GLY A 1 346 ? 27.661 -24.541 3.595 1.00 52.66 346 GLY A CA 1
ATOM 2806 C C . GLY A 1 346 ? 28.335 -25.051 2.314 1.00 52.66 346 GLY A C 1
ATOM 2807 O O . GLY A 1 346 ? 29.536 -25.309 2.328 1.00 52.66 346 GLY A O 1
ATOM 2808 N N . ALA A 1 347 ? 27.603 -25.187 1.205 1.00 46.94 347 ALA A N 1
ATOM 2809 C CA . ALA A 1 347 ? 28.170 -25.509 -0.092 1.00 46.94 347 ALA A CA 1
ATOM 2810 C C . ALA A 1 347 ? 28.876 -24.261 -0.606 1.00 46.94 347 ALA A C 1
ATOM 2812 O O . ALA A 1 347 ? 28.238 -23.425 -1.245 1.00 46.94 347 ALA A O 1
ATOM 2813 N N . VAL A 1 348 ? 30.167 -24.126 -0.276 1.00 41.69 348 VAL A N 1
ATOM 2814 C CA . VAL A 1 348 ? 31.093 -23.165 -0.887 1.00 41.69 348 VAL A CA 1
ATOM 2815 C C . VAL A 1 348 ? 30.711 -23.083 -2.362 1.00 41.69 348 VAL A C 1
ATOM 2817 O O . VAL A 1 348 ? 30.798 -24.086 -3.069 1.00 41.69 348 VAL A O 1
ATOM 2820 N N . MET A 1 349 ? 30.203 -21.931 -2.821 1.00 37.69 349 MET A N 1
ATOM 2821 C CA . MET A 1 349 ? 30.256 -21.662 -4.247 1.00 37.69 349 MET A CA 1
ATOM 2822 C C . MET A 1 349 ? 31.748 -21.569 -4.471 1.00 37.69 349 MET A C 1
ATOM 2824 O O . MET A 1 349 ? 32.354 -20.541 -4.163 1.00 37.69 349 MET A O 1
ATOM 2828 N N . GLU A 1 350 ? 32.365 -22.687 -4.860 1.00 42.34 350 GLU A N 1
ATOM 2829 C CA . GLU A 1 350 ? 33.713 -22.642 -5.375 1.00 42.34 350 GLU A CA 1
ATOM 2830 C C . GLU A 1 350 ? 33.660 -21.537 -6.415 1.00 42.34 350 GLU A C 1
ATOM 2832 O O . GLU A 1 350 ? 32.810 -21.559 -7.314 1.00 42.34 350 GLU A O 1
ATOM 2837 N N . SER A 1 351 ? 34.488 -20.504 -6.229 1.00 38.62 351 SER A N 1
ATOM 2838 C CA . SER A 1 351 ? 34.719 -19.547 -7.299 1.00 38.62 351 SER A CA 1
ATOM 2839 C C . SER A 1 351 ? 34.891 -20.389 -8.548 1.00 38.62 351 SER A C 1
ATOM 2841 O O . SER A 1 351 ? 35.694 -21.325 -8.498 1.00 38.62 351 SER A O 1
ATOM 2843 N N . VAL A 1 352 ? 34.128 -20.123 -9.608 1.00 42.81 352 VAL A N 1
ATOM 2844 C CA . VAL A 1 352 ? 34.354 -20.784 -10.890 1.00 42.81 352 VAL A CA 1
ATOM 2845 C C . VAL A 1 352 ? 35.805 -20.481 -11.254 1.00 42.81 352 VAL A C 1
ATOM 2847 O O . VAL A 1 352 ? 36.124 -19.416 -11.777 1.00 42.81 352 VAL A O 1
ATOM 2850 N N . GLN A 1 353 ? 36.714 -21.390 -10.896 1.00 39.69 353 GLN A N 1
ATOM 2851 C CA . GLN A 1 353 ? 38.125 -21.336 -11.233 1.00 39.69 353 GLN A CA 1
ATOM 2852 C C . GLN A 1 353 ? 38.230 -21.874 -12.648 1.00 39.69 353 GLN A C 1
ATOM 2854 O O . GLN A 1 353 ? 38.719 -22.960 -12.929 1.00 39.69 353 GLN A O 1
ATOM 2859 N N . GLY A 1 354 ? 37.668 -21.086 -13.547 1.00 52.41 354 GLY A N 1
ATOM 2860 C CA . GLY A 1 354 ? 37.697 -21.267 -14.974 1.00 52.41 354 GLY A CA 1
ATOM 2861 C C . GLY A 1 354 ? 37.636 -19.872 -15.549 1.00 52.41 354 GLY A C 1
ATOM 2862 O O . GLY A 1 354 ? 36.566 -19.278 -15.646 1.00 52.41 354 GLY A O 1
ATOM 2863 N N . TYR A 1 355 ? 38.793 -19.311 -15.881 1.00 46.75 355 TYR A N 1
ATOM 2864 C CA . TYR A 1 355 ? 38.814 -18.116 -16.704 1.00 46.75 355 TYR A CA 1
ATOM 2865 C C . TYR A 1 355 ? 38.569 -18.555 -18.146 1.00 46.75 355 TYR A C 1
ATOM 2867 O O . TYR A 1 355 ? 39.207 -19.481 -18.651 1.00 46.75 355 TYR A O 1
ATOM 2875 N N . TRP A 1 356 ? 37.642 -17.886 -18.826 1.00 46.03 356 TRP A N 1
ATOM 2876 C CA . TRP A 1 356 ? 37.528 -17.999 -20.272 1.00 46.03 356 TRP A CA 1
ATOM 2877 C C . TRP A 1 356 ? 38.812 -17.445 -20.880 1.00 46.03 356 TRP A C 1
ATOM 2879 O O . TRP A 1 356 ? 39.002 -16.232 -20.974 1.00 46.03 356 TRP A O 1
ATOM 2889 N N . LYS A 1 357 ? 39.732 -18.325 -21.273 1.00 53.06 357 LYS A N 1
ATOM 2890 C CA . LYS A 1 357 ? 40.887 -17.903 -22.054 1.00 53.06 357 LYS A CA 1
ATOM 2891 C C . LYS A 1 357 ? 40.414 -17.711 -23.486 1.00 53.06 357 LYS A C 1
ATOM 2893 O O . LYS A 1 357 ? 40.233 -18.678 -24.220 1.00 53.06 357 LYS A O 1
ATOM 2898 N N . LYS A 1 358 ? 40.202 -16.457 -23.886 1.00 53.12 358 LYS A N 1
ATOM 2899 C CA . LYS A 1 358 ? 40.013 -16.125 -25.297 1.00 53.12 358 LYS A CA 1
ATOM 2900 C C . LYS A 1 358 ? 41.305 -16.490 -26.023 1.00 53.12 358 LYS A C 1
ATOM 2902 O O . LYS A 1 358 ? 42.316 -15.807 -25.883 1.00 53.12 358 LYS A O 1
ATOM 2907 N N . GLN A 1 359 ? 41.288 -17.602 -26.743 1.00 60.81 359 GLN A N 1
ATOM 2908 C CA . GLN A 1 359 ? 42.375 -17.971 -27.630 1.00 60.81 359 GLN A CA 1
ATOM 2909 C C . GLN A 1 359 ? 42.015 -17.444 -29.014 1.00 60.81 359 GLN A C 1
ATOM 2911 O O . GLN A 1 359 ? 41.226 -18.045 -29.738 1.00 60.81 359 GLN A O 1
ATOM 2916 N N . GLU A 1 360 ? 42.534 -16.265 -29.348 1.00 60.34 360 GLU A N 1
ATOM 2917 C CA . GLU A 1 360 ? 42.452 -15.764 -30.714 1.00 60.34 360 GLU A CA 1
ATOM 2918 C C . GLU A 1 360 ? 43.428 -16.576 -31.559 1.00 60.34 360 GLU A C 1
ATOM 2920 O O . GLU A 1 360 ? 44.624 -16.644 -31.281 1.00 60.34 360 GLU A O 1
ATOM 2925 N N . SER A 1 361 ? 42.905 -17.287 -32.547 1.00 62.78 361 SER A N 1
ATOM 2926 C CA . SER A 1 361 ? 43.717 -17.983 -33.532 1.00 62.78 361 SER A CA 1
ATOM 2927 C C . SER A 1 361 ? 43.178 -17.619 -34.900 1.00 62.78 361 SER A C 1
ATOM 2929 O O . SER A 1 361 ? 42.025 -17.906 -35.220 1.00 62.78 361 SER A O 1
ATOM 2931 N N . GLU A 1 362 ? 43.999 -16.917 -35.672 1.00 61.22 362 GLU A N 1
ATOM 2932 C CA . GLU A 1 362 ? 43.689 -16.523 -37.037 1.00 61.22 362 GLU A CA 1
ATOM 2933 C C . GLU A 1 362 ? 44.375 -17.510 -37.980 1.00 61.22 362 GLU A C 1
ATOM 2935 O O . GLU A 1 362 ? 45.600 -17.624 -38.000 1.00 61.22 362 GLU A O 1
ATOM 2940 N N . PHE A 1 363 ? 43.576 -18.252 -38.742 1.00 65.19 363 PHE A N 1
ATOM 2941 C CA . PHE A 1 363 ? 44.066 -19.140 -39.788 1.00 65.19 363 PHE A CA 1
ATOM 2942 C C . PHE A 1 363 ? 43.374 -18.756 -41.096 1.00 65.19 363 PHE A C 1
ATOM 2944 O O . PHE A 1 363 ? 42.143 -18.841 -41.168 1.00 65.19 363 PHE A O 1
ATOM 2951 N N . PRO A 1 364 ? 44.115 -18.321 -42.127 1.00 65.19 364 PRO A N 1
ATOM 2952 C CA . PRO A 1 364 ? 43.531 -18.097 -43.436 1.00 65.19 364 PRO A CA 1
ATOM 2953 C C . PRO A 1 364 ? 43.275 -19.444 -44.124 1.00 65.19 364 PRO A C 1
ATOM 2955 O O . PRO A 1 364 ? 44.174 -20.275 -44.240 1.00 65.19 364 PRO A O 1
ATOM 2958 N N . ILE A 1 365 ? 42.052 -19.646 -44.615 1.00 66.94 365 ILE A N 1
ATOM 2959 C CA . ILE A 1 365 ? 41.752 -20.685 -45.604 1.00 66.94 365 ILE A CA 1
ATOM 2960 C C . ILE A 1 365 ? 41.522 -19.999 -46.942 1.00 66.94 365 ILE A C 1
ATOM 2962 O O . ILE A 1 365 ? 40.699 -19.090 -47.050 1.00 66.94 365 ILE A O 1
ATOM 2966 N N . HIS A 1 366 ? 42.223 -20.473 -47.968 1.00 69.19 366 HIS A N 1
ATOM 2967 C CA . HIS A 1 366 ? 42.057 -20.002 -49.333 1.00 69.19 366 HIS A CA 1
ATOM 2968 C C . HIS A 1 366 ? 41.334 -21.054 -50.170 1.00 69.19 366 HIS A C 1
ATOM 2970 O O . HIS A 1 366 ? 41.887 -22.101 -50.509 1.00 69.19 366 HIS A O 1
ATOM 2976 N N . PHE A 1 367 ? 40.099 -20.741 -50.551 1.00 68.88 367 PHE A N 1
ATOM 2977 C CA . PHE A 1 367 ? 39.376 -21.484 -51.574 1.00 68.88 367 PHE A CA 1
ATOM 2978 C C . PHE A 1 367 ? 39.748 -20.891 -52.937 1.00 68.88 367 PHE A C 1
ATOM 2980 O O . PHE A 1 367 ? 39.414 -19.746 -53.226 1.00 68.88 367 PHE A O 1
ATOM 2987 N N . GLY A 1 368 ? 40.486 -21.642 -53.760 1.00 65.38 368 GLY A N 1
ATOM 2988 C CA . GLY A 1 368 ? 40.914 -21.172 -55.086 1.00 65.38 368 GLY A CA 1
ATOM 2989 C C . GLY A 1 368 ? 39.769 -21.036 -56.100 1.00 65.38 368 GLY A C 1
ATOM 2990 O O . GLY A 1 368 ? 39.887 -20.267 -57.048 1.00 65.38 368 GLY A O 1
ATOM 2991 N N . ALA A 1 369 ? 38.668 -21.765 -55.897 1.00 75.44 369 ALA A N 1
ATOM 2992 C CA . ALA A 1 369 ? 37.436 -21.712 -56.685 1.00 75.44 369 ALA A CA 1
ATOM 2993 C C . ALA A 1 369 ? 36.263 -22.299 -55.873 1.00 75.44 369 ALA A C 1
ATOM 2995 O O . ALA A 1 369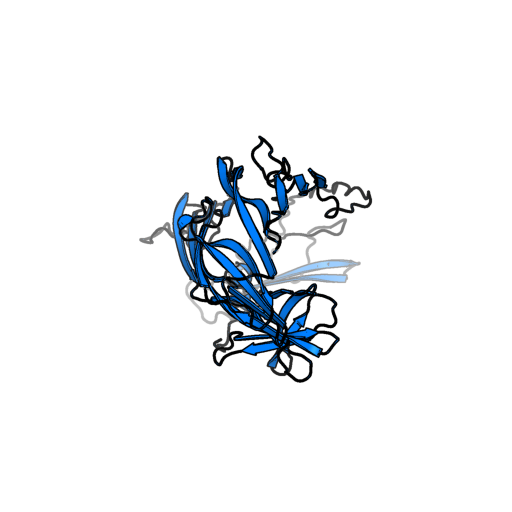 ? 36.486 -22.987 -54.871 1.00 75.44 369 ALA A O 1
ATOM 2996 N N . PHE A 1 370 ? 35.022 -22.069 -56.320 1.00 76.94 370 PHE A N 1
ATOM 2997 C CA . PHE A 1 370 ? 33.855 -22.779 -55.787 1.00 76.94 370 PHE A CA 1
ATOM 2998 C C . PHE A 1 370 ? 33.996 -24.281 -56.049 1.00 76.94 370 PHE A C 1
ATOM 3000 O O . PHE A 1 370 ? 34.181 -24.704 -57.189 1.00 76.94 370 PHE A O 1
ATOM 3007 N N . SER A 1 371 ? 33.937 -25.087 -54.990 1.00 79.50 371 SER A N 1
ATOM 3008 C CA . SER A 1 371 ? 33.983 -26.546 -55.086 1.00 79.50 371 SER A CA 1
ATOM 3009 C C . SER A 1 371 ? 33.342 -27.183 -53.857 1.00 79.50 371 SER A C 1
ATOM 3011 O O . SER A 1 371 ? 33.337 -26.582 -52.783 1.00 79.50 371 SER A O 1
ATOM 3013 N N . ASP A 1 372 ? 32.909 -28.435 -53.989 1.00 79.12 372 ASP A N 1
ATOM 3014 C CA . ASP A 1 372 ? 32.424 -29.251 -52.866 1.00 79.12 372 ASP A CA 1
ATOM 3015 C C . ASP A 1 372 ? 33.563 -29.929 -52.076 1.00 79.12 372 ASP A C 1
ATOM 3017 O O . ASP A 1 372 ? 33.332 -30.796 -51.220 1.00 79.12 372 ASP A O 1
ATOM 3021 N N . VAL A 1 373 ? 34.818 -29.561 -52.364 1.00 81.00 373 VAL A N 1
ATOM 3022 C CA . VAL A 1 373 ? 35.997 -30.112 -51.695 1.00 81.00 373 VAL A CA 1
ATOM 3023 C C . VAL A 1 373 ? 36.075 -29.562 -50.274 1.00 81.00 373 VAL A C 1
ATOM 3025 O O . VAL A 1 373 ? 36.200 -28.360 -50.046 1.00 81.00 373 VAL A O 1
ATOM 3028 N N . LYS A 1 374 ? 36.045 -30.468 -49.294 1.00 84.38 374 LYS A N 1
ATOM 3029 C CA . LYS A 1 374 ? 36.188 -30.131 -47.874 1.00 84.38 374 LYS A CA 1
ATOM 3030 C C . LYS A 1 374 ? 37.666 -29.927 -47.548 1.00 84.38 374 LYS A C 1
ATOM 3032 O O . LYS A 1 374 ? 38.470 -30.831 -47.768 1.00 84.38 374 LYS A O 1
ATOM 3037 N N . GLN A 1 375 ? 38.015 -28.770 -46.993 1.00 83.69 375 GLN A N 1
ATOM 3038 C CA . GLN A 1 375 ? 39.368 -28.492 -46.508 1.00 83.69 375 GLN A CA 1
ATOM 3039 C C . GLN A 1 375 ? 39.437 -28.594 -44.975 1.00 83.69 375 GLN A C 1
ATOM 3041 O O . GLN A 1 375 ? 38.486 -28.195 -44.296 1.00 83.69 375 GLN A O 1
ATOM 3046 N N . PRO A 1 376 ? 40.537 -29.125 -44.407 1.00 83.81 376 PRO A N 1
ATOM 3047 C CA . PRO A 1 376 ? 40.773 -29.070 -42.968 1.00 83.81 376 PRO A CA 1
ATOM 3048 C C . PRO A 1 376 ? 40.810 -27.618 -42.478 1.00 83.81 376 PRO A C 1
ATOM 3050 O O . PRO A 1 376 ? 41.502 -26.796 -43.072 1.00 83.81 376 PRO A O 1
ATOM 3053 N N . TYR A 1 377 ? 40.089 -27.316 -41.394 1.00 79.00 377 TYR A N 1
ATOM 3054 C CA . TYR A 1 377 ? 40.046 -25.965 -40.822 1.00 79.00 377 TYR A CA 1
ATOM 3055 C C . TYR A 1 377 ? 40.710 -25.884 -39.453 1.00 79.00 377 TYR A C 1
ATOM 3057 O O . TYR A 1 377 ? 41.775 -25.292 -39.318 1.00 79.00 377 TYR A O 1
ATOM 3065 N N . PHE A 1 378 ? 40.120 -26.514 -38.442 1.00 79.31 378 PHE A N 1
ATOM 3066 C CA . PHE A 1 378 ? 40.710 -26.606 -37.111 1.00 79.31 378 PHE A CA 1
ATOM 3067 C C . PHE A 1 378 ? 40.306 -27.914 -36.435 1.00 79.31 378 PHE A C 1
ATOM 3069 O O . PHE A 1 378 ? 39.339 -28.568 -36.829 1.00 79.31 378 PHE A O 1
ATOM 3076 N N . THR A 1 379 ? 41.060 -28.288 -35.402 1.00 80.81 379 THR A N 1
ATOM 3077 C CA . THR A 1 379 ? 40.730 -29.404 -34.509 1.00 80.81 379 THR A CA 1
ATOM 3078 C C . THR A 1 379 ? 40.365 -28.847 -33.141 1.00 80.81 379 THR A C 1
ATOM 3080 O O . THR A 1 379 ? 40.982 -27.891 -32.674 1.00 80.81 379 THR A O 1
ATOM 3083 N N . VAL A 1 380 ? 39.359 -29.441 -32.504 1.00 73.75 380 VAL A N 1
ATOM 3084 C CA . VAL A 1 380 ? 38.963 -29.123 -31.129 1.00 73.75 380 VAL A CA 1
ATOM 3085 C C . VAL A 1 380 ? 39.268 -30.327 -30.250 1.00 73.75 380 VAL A C 1
ATOM 3087 O O . VAL A 1 380 ? 38.860 -31.440 -30.575 1.00 73.75 380 VAL A O 1
ATOM 3090 N N . ASN A 1 381 ? 39.998 -30.117 -29.156 1.00 77.62 381 ASN A N 1
ATOM 3091 C CA . ASN A 1 381 ? 40.372 -31.198 -28.234 1.00 77.62 381 ASN A CA 1
ATOM 3092 C C . ASN A 1 381 ? 39.353 -31.380 -27.097 1.00 77.62 381 ASN A C 1
ATOM 3094 O O . ASN A 1 381 ? 39.408 -32.359 -26.360 1.00 77.62 381 ASN A O 1
ATOM 3098 N N . SER A 1 382 ? 38.415 -30.445 -26.960 1.00 76.81 382 SER A N 1
ATOM 3099 C CA . SER A 1 382 ? 37.316 -30.478 -26.000 1.00 76.81 382 SER A CA 1
ATOM 3100 C C . SER A 1 382 ? 36.083 -29.782 -26.594 1.00 76.81 382 SER A C 1
ATOM 3102 O O . SER A 1 382 ? 36.209 -29.022 -27.562 1.00 76.81 382 SER A O 1
ATOM 3104 N N . PRO A 1 383 ? 34.875 -30.037 -26.057 1.00 75.38 383 PRO A N 1
ATOM 3105 C CA . PRO A 1 383 ? 33.688 -29.270 -26.416 1.00 75.38 383 PRO A CA 1
ATOM 3106 C C . PRO A 1 383 ? 33.913 -27.776 -26.154 1.00 75.38 383 PRO A C 1
ATOM 3108 O O . PRO A 1 383 ? 34.268 -27.385 -25.044 1.00 75.38 383 PRO A O 1
ATOM 3111 N N . GLN A 1 384 ? 33.710 -26.943 -27.174 1.00 70.25 384 GLN A N 1
ATOM 3112 C CA . GLN A 1 384 ? 33.899 -25.497 -27.083 1.00 70.25 384 GLN A CA 1
ATOM 3113 C C . GLN A 1 384 ? 32.898 -24.750 -27.965 1.00 70.25 384 GLN A C 1
ATOM 3115 O O . GLN A 1 384 ? 32.518 -25.231 -29.034 1.00 70.25 384 GLN A O 1
ATOM 3120 N N . TYR A 1 385 ? 32.498 -23.558 -27.522 1.00 70.38 385 TYR A N 1
ATOM 3121 C CA . TYR A 1 385 ? 31.740 -22.615 -28.339 1.00 70.38 385 TYR A CA 1
ATOM 3122 C C . TYR A 1 385 ? 32.703 -21.864 -29.258 1.00 70.38 385 TYR A C 1
ATOM 3124 O O . TYR A 1 385 ? 33.662 -21.251 -28.791 1.00 70.38 385 TYR A O 1
ATOM 3132 N N . VAL A 1 386 ? 32.450 -21.907 -30.565 1.00 67.69 386 VAL A N 1
ATOM 3133 C CA . VAL A 1 386 ? 33.302 -21.268 -31.574 1.00 67.69 386 VAL A CA 1
ATOM 3134 C C . VAL A 1 386 ? 32.535 -20.127 -32.226 1.00 67.69 386 VAL A C 1
ATOM 3136 O O . VAL A 1 386 ? 31.479 -20.343 -32.818 1.00 67.69 386 VAL A O 1
ATOM 3139 N N . LYS A 1 387 ? 33.080 -18.910 -32.141 1.00 69.38 387 LYS A N 1
ATOM 3140 C CA . LYS A 1 387 ? 32.588 -17.760 -32.904 1.00 69.38 387 LYS A CA 1
ATOM 3141 C C . LYS A 1 387 ? 33.417 -17.618 -34.174 1.00 69.38 387 LYS A C 1
ATOM 3143 O O . LYS A 1 387 ? 34.634 -17.475 -34.107 1.00 69.38 387 LYS A O 1
ATOM 3148 N N . LEU A 1 388 ? 32.750 -17.646 -35.320 1.00 65.06 388 LEU A N 1
ATOM 3149 C CA . LEU A 1 388 ? 33.384 -17.496 -36.624 1.00 65.06 388 LEU A CA 1
ATOM 3150 C C . LEU A 1 388 ? 33.186 -16.071 -37.123 1.00 65.06 388 LEU A C 1
ATOM 3152 O O . LEU A 1 388 ? 32.063 -15.571 -37.155 1.00 65.06 388 LEU A O 1
ATOM 3156 N N . HIS A 1 389 ? 34.276 -15.426 -37.523 1.00 64.81 389 HIS A N 1
ATOM 3157 C CA . HIS A 1 389 ? 34.232 -14.151 -38.225 1.00 64.81 389 HIS A CA 1
ATOM 3158 C C . HIS A 1 389 ? 34.676 -14.379 -39.669 1.00 64.81 389 HIS A C 1
ATOM 3160 O O . HIS A 1 389 ? 35.832 -14.705 -39.924 1.00 64.81 389 HIS A O 1
ATOM 3166 N N . SER A 1 390 ? 33.757 -14.210 -40.616 1.00 65.12 390 SER A N 1
ATOM 3167 C CA . SER A 1 390 ? 34.049 -14.281 -42.047 1.00 65.12 390 SER A CA 1
ATOM 3168 C C . SER A 1 390 ? 34.222 -12.879 -42.627 1.00 65.12 390 SER A C 1
ATOM 3170 O O . SER A 1 390 ? 33.348 -12.030 -42.456 1.00 65.12 390 SER A O 1
ATOM 3172 N N . ARG A 1 391 ? 35.302 -12.642 -43.377 1.00 63.62 391 ARG A N 1
ATOM 3173 C CA . ARG A 1 391 ? 35.411 -11.479 -44.271 1.00 63.62 391 ARG A CA 1
ATOM 3174 C C . ARG A 1 391 ? 34.987 -11.918 -45.670 1.00 63.62 391 ARG A C 1
ATOM 3176 O O . ARG A 1 391 ? 35.717 -12.646 -46.329 1.00 63.62 391 ARG A O 1
ATOM 3183 N N . LEU A 1 392 ? 33.794 -11.502 -46.095 1.00 62.47 392 LEU A N 1
ATOM 3184 C CA . LEU A 1 392 ? 33.137 -12.021 -47.302 1.00 62.47 392 LEU A CA 1
ATOM 3185 C C . LEU A 1 392 ? 33.724 -11.508 -48.630 1.00 62.47 392 LEU A C 1
ATOM 3187 O O . LEU A 1 392 ? 33.362 -12.034 -49.672 1.00 62.47 392 LEU A O 1
ATOM 3191 N N . GLY A 1 393 ? 34.658 -10.550 -48.626 1.00 68.62 393 GLY A N 1
ATOM 3192 C CA . GLY A 1 393 ? 35.415 -10.138 -49.818 1.00 68.62 393 GLY A CA 1
ATOM 3193 C C . GLY A 1 393 ? 34.562 -9.994 -51.089 1.00 68.62 393 GLY A C 1
ATOM 3194 O O . GLY A 1 393 ? 33.532 -9.327 -51.086 1.00 68.62 393 GLY A O 1
ATOM 3195 N N . SER A 1 394 ? 34.985 -10.649 -52.173 1.00 67.38 394 SER A N 1
ATOM 3196 C CA . SER A 1 394 ? 34.274 -10.695 -53.459 1.00 67.38 394 SER A CA 1
ATOM 3197 C C . SER A 1 394 ? 33.124 -11.713 -53.521 1.00 67.38 394 SER A C 1
ATOM 3199 O O . SER A 1 394 ? 32.456 -11.789 -54.551 1.00 67.38 394 SER A O 1
ATOM 3201 N N . LEU A 1 395 ? 32.844 -12.474 -52.452 1.00 69.25 395 LEU A N 1
ATOM 3202 C CA . LEU A 1 395 ? 31.719 -13.424 -52.414 1.00 69.25 395 LEU A CA 1
ATOM 3203 C C . LEU A 1 395 ? 30.362 -12.723 -52.508 1.00 69.25 395 LEU A C 1
ATOM 3205 O O . LEU A 1 395 ? 29.385 -13.354 -52.890 1.00 69.25 395 LEU A O 1
ATOM 3209 N N . ILE A 1 396 ? 30.312 -11.415 -52.243 1.00 66.88 396 ILE A N 1
ATOM 3210 C CA . ILE A 1 396 ? 29.115 -10.587 -52.425 1.00 66.88 396 ILE A CA 1
ATOM 3211 C C . ILE A 1 396 ? 28.571 -10.605 -53.862 1.00 66.88 396 ILE A C 1
ATOM 3213 O O . ILE A 1 396 ? 27.417 -10.250 -54.047 1.00 66.88 396 ILE A O 1
ATOM 3217 N N . TYR A 1 397 ? 29.367 -11.012 -54.861 1.00 69.12 397 TYR A N 1
ATOM 3218 C CA . TYR A 1 397 ? 28.970 -11.069 -56.275 1.00 69.12 397 TYR A CA 1
ATOM 3219 C C . TYR A 1 397 ? 28.494 -12.454 -56.741 1.00 69.12 397 TYR A C 1
ATOM 3221 O O . TYR A 1 397 ? 28.138 -12.620 -57.907 1.00 69.12 397 TYR A O 1
ATOM 3229 N N . TYR A 1 398 ? 28.506 -13.462 -55.867 1.00 71.25 398 TYR A N 1
ATOM 3230 C CA . TYR A 1 398 ? 28.227 -14.852 -56.224 1.00 71.25 398 TYR A CA 1
ATOM 3231 C C . TYR A 1 398 ? 27.176 -15.452 -55.291 1.00 71.25 398 TYR A C 1
ATOM 3233 O O . TYR A 1 398 ? 27.049 -15.041 -54.143 1.00 71.25 398 TYR A O 1
ATOM 3241 N N . ILE A 1 399 ? 26.445 -16.457 -55.771 1.00 77.62 399 ILE A N 1
ATOM 3242 C CA . ILE A 1 399 ? 25.665 -17.331 -54.889 1.00 77.62 399 ILE A CA 1
ATOM 3243 C C . ILE A 1 399 ? 26.652 -18.311 -54.266 1.00 77.62 399 ILE A C 1
ATOM 3245 O O . ILE A 1 399 ? 27.373 -19.005 -54.984 1.00 77.62 399 ILE A O 1
ATOM 3249 N N . TRP A 1 400 ? 26.701 -18.363 -52.940 1.00 79.62 400 TRP A N 1
ATOM 3250 C CA . TRP A 1 400 ? 27.643 -19.218 -52.230 1.00 79.62 400 TRP A CA 1
ATOM 3251 C C . TRP A 1 400 ? 26.973 -19.951 -51.077 1.00 79.62 400 TRP A C 1
ATOM 3253 O O . TRP A 1 400 ? 26.021 -19.474 -50.459 1.00 79.62 400 TRP A O 1
ATOM 3263 N N . ARG A 1 401 ? 27.516 -21.129 -50.773 1.00 85.12 401 ARG A N 1
ATOM 3264 C CA . ARG A 1 401 ? 27.157 -21.944 -49.617 1.00 85.12 401 ARG A CA 1
ATOM 3265 C C . ARG A 1 401 ? 28.439 -22.361 -48.909 1.00 85.12 401 ARG A C 1
ATOM 3267 O O . ARG A 1 401 ? 29.389 -22.824 -49.531 1.00 85.12 401 ARG A O 1
ATOM 3274 N N . PHE A 1 402 ? 28.460 -22.162 -47.606 1.00 84.06 402 PHE A N 1
ATOM 3275 C CA . PHE A 1 402 ? 29.537 -22.458 -46.685 1.00 84.06 402 PHE A CA 1
ATOM 3276 C C . PHE A 1 402 ? 29.027 -23.452 -45.643 1.00 84.06 402 PHE A C 1
ATOM 3278 O O . PHE A 1 402 ? 28.210 -23.127 -44.779 1.00 84.06 402 PHE A O 1
ATOM 3285 N N . GLY A 1 403 ? 29.522 -24.683 -45.733 1.00 87.81 403 GLY A N 1
ATOM 3286 C CA . GLY A 1 403 ? 29.232 -25.733 -44.767 1.00 87.81 403 GLY A CA 1
ATOM 3287 C C . GLY A 1 403 ? 30.428 -25.992 -43.860 1.00 87.81 403 GLY A C 1
ATOM 3288 O O . GLY A 1 403 ? 31.553 -26.119 -44.344 1.00 87.81 403 GLY A O 1
ATOM 3289 N N . ILE A 1 404 ? 30.187 -26.141 -42.556 1.00 86.88 404 ILE A N 1
ATOM 3290 C CA . ILE A 1 404 ? 31.180 -26.716 -41.640 1.00 86.88 404 ILE A CA 1
ATOM 3291 C C . ILE A 1 404 ? 30.782 -28.140 -41.340 1.00 86.88 404 ILE A C 1
ATOM 3293 O O . ILE A 1 404 ? 29.641 -28.429 -40.981 1.00 86.88 404 ILE A O 1
ATOM 3297 N N . PHE A 1 405 ? 31.763 -29.023 -41.452 1.00 88.88 405 PHE A N 1
ATOM 3298 C CA . PHE A 1 405 ? 31.589 -30.441 -41.241 1.00 88.88 405 PHE A CA 1
ATOM 3299 C C . PHE A 1 405 ? 32.504 -30.922 -40.120 1.00 88.88 405 PHE A C 1
ATOM 3301 O O . PHE A 1 405 ? 33.709 -30.671 -40.130 1.00 88.88 405 PHE A O 1
ATOM 3308 N N . LYS A 1 406 ? 31.936 -31.663 -39.173 1.00 89.06 406 LYS A N 1
ATOM 3309 C CA . LYS A 1 406 ? 32.680 -32.442 -38.190 1.00 89.06 406 LYS A CA 1
ATOM 3310 C C . LYS A 1 406 ? 33.030 -33.792 -38.810 1.00 89.06 406 LYS A C 1
ATOM 3312 O O . LYS A 1 406 ? 32.135 -34.562 -39.153 1.00 89.06 406 LYS A O 1
ATOM 3317 N N . LYS A 1 407 ? 34.324 -34.090 -38.940 1.00 88.75 407 LYS A N 1
ATOM 3318 C CA . LYS A 1 407 ? 34.799 -35.431 -39.310 1.00 88.75 407 LYS A CA 1
ATOM 3319 C C . LYS A 1 407 ? 34.519 -36.393 -38.150 1.00 88.75 407 LYS A C 1
ATOM 3321 O O . LYS A 1 407 ? 34.919 -36.102 -37.025 1.00 88.75 407 LYS A O 1
ATOM 3326 N N . ILE A 1 408 ? 33.813 -37.491 -38.411 1.00 87.81 408 ILE A N 1
ATOM 3327 C CA . ILE A 1 408 ? 33.496 -38.514 -37.396 1.00 87.81 408 ILE A CA 1
ATOM 3328 C C . ILE A 1 408 ? 34.469 -39.689 -37.504 1.00 87.81 408 ILE A C 1
ATOM 3330 O O . ILE A 1 408 ? 34.950 -40.179 -36.488 1.00 87.81 408 ILE A O 1
ATOM 3334 N N . ASP A 1 409 ? 34.813 -40.090 -38.726 1.00 85.75 409 ASP A N 1
ATOM 3335 C CA . ASP A 1 409 ? 35.771 -41.155 -39.024 1.00 85.75 409 ASP A CA 1
ATOM 3336 C C . ASP A 1 409 ? 36.449 -40.904 -40.394 1.00 85.75 409 ASP A C 1
ATOM 3338 O O . ASP A 1 409 ? 36.418 -39.790 -40.932 1.00 85.75 409 ASP A O 1
ATOM 3342 N N . ASN A 1 410 ? 37.114 -41.913 -40.964 1.00 83.06 410 ASN A N 1
ATOM 3343 C CA . ASN A 1 410 ? 37.714 -41.803 -42.292 1.00 83.06 410 ASN A CA 1
ATOM 3344 C C . ASN A 1 410 ? 36.651 -41.620 -43.384 1.00 83.06 410 ASN A C 1
ATOM 3346 O O . ASN A 1 410 ? 36.003 -42.566 -43.810 1.00 83.06 410 ASN A O 1
ATOM 3350 N N . ASN A 1 411 ? 36.584 -40.391 -43.895 1.00 81.31 411 ASN A N 1
ATOM 3351 C CA . ASN A 1 411 ? 35.694 -39.926 -44.955 1.00 81.31 411 ASN A CA 1
ATOM 3352 C C . ASN A 1 411 ? 34.203 -39.800 -44.591 1.00 81.31 411 ASN A C 1
ATOM 3354 O O . ASN A 1 411 ? 33.464 -39.318 -45.449 1.00 81.31 411 ASN A O 1
ATOM 3358 N N . ASN A 1 412 ? 33.767 -40.068 -43.347 1.00 87.81 412 ASN A N 1
ATOM 3359 C CA . ASN A 1 412 ? 32.442 -39.627 -42.892 1.00 87.81 412 ASN A CA 1
ATOM 3360 C C . ASN A 1 412 ? 32.488 -38.284 -42.162 1.00 87.81 412 ASN A C 1
ATOM 3362 O O . ASN A 1 412 ? 33.293 -38.022 -41.259 1.00 87.81 412 ASN A O 1
ATOM 3366 N N . PHE A 1 413 ? 31.548 -37.431 -42.551 1.00 89.94 413 PHE A N 1
ATOM 3367 C CA . PHE A 1 413 ? 31.428 -36.055 -42.111 1.00 89.94 413 PHE A CA 1
ATOM 3368 C C . PHE A 1 413 ? 29.971 -35.765 -41.758 1.00 89.94 413 PHE A C 1
ATOM 3370 O O . PHE A 1 413 ? 29.081 -36.063 -42.550 1.00 89.94 413 PHE A O 1
ATOM 3377 N N . VAL A 1 414 ? 29.728 -35.138 -40.608 1.00 90.94 414 VAL A N 1
ATOM 3378 C CA . VAL A 1 414 ? 28.411 -34.594 -40.247 1.00 90.94 414 VAL A CA 1
ATOM 3379 C C . VAL A 1 414 ? 28.453 -33.084 -40.345 1.00 90.94 414 VAL A C 1
ATOM 3381 O O . VAL A 1 414 ? 29.352 -32.444 -39.800 1.00 90.94 414 VAL A O 1
ATOM 3384 N N . GLN A 1 415 ? 27.488 -32.512 -41.056 1.00 89.06 415 GLN A N 1
ATOM 3385 C CA . GLN A 1 415 ? 27.351 -31.069 -41.164 1.00 89.06 415 GLN A CA 1
ATOM 3386 C C . GLN A 1 415 ? 26.913 -30.494 -39.815 1.00 89.06 415 GLN A C 1
ATOM 3388 O O . GLN A 1 415 ? 25.922 -30.928 -39.237 1.00 89.06 415 GLN A O 1
ATOM 3393 N N . VAL A 1 416 ? 27.680 -29.535 -39.305 1.00 87.12 416 VAL A N 1
ATOM 3394 C CA . VAL A 1 416 ? 27.411 -28.835 -38.039 1.00 87.12 416 VAL A CA 1
ATOM 3395 C C . VAL A 1 416 ? 27.034 -27.372 -38.257 1.00 87.12 416 VAL A C 1
ATOM 3397 O O . VAL A 1 416 ? 26.504 -26.737 -37.352 1.00 87.12 416 VAL A O 1
ATOM 3400 N N . LEU A 1 417 ? 27.292 -26.838 -39.453 1.00 84.88 417 LEU A N 1
ATOM 3401 C CA . LEU A 1 417 ? 26.835 -25.521 -39.877 1.00 84.88 417 LEU A CA 1
ATOM 3402 C C . LEU A 1 417 ? 26.497 -25.554 -41.365 1.00 84.88 417 LEU A C 1
ATOM 3404 O O . LEU A 1 417 ? 27.244 -26.128 -42.161 1.00 84.88 417 LEU A O 1
ATOM 3408 N N . ASP A 1 418 ? 25.411 -24.887 -41.730 1.00 85.62 418 ASP A N 1
ATOM 3409 C CA . ASP A 1 418 ? 25.088 -24.529 -43.104 1.00 85.62 418 ASP A CA 1
ATOM 3410 C C . ASP A 1 418 ? 24.777 -23.040 -43.151 1.00 85.62 418 ASP A C 1
ATOM 3412 O O . ASP A 1 418 ? 23.902 -22.562 -42.426 1.00 85.62 418 ASP A O 1
ATOM 3416 N N . LYS A 1 419 ? 25.537 -22.292 -43.943 1.00 81.75 419 LYS A N 1
ATOM 3417 C CA . LYS A 1 419 ? 25.289 -20.874 -44.187 1.00 81.75 419 LYS A CA 1
ATOM 3418 C C . LYS A 1 419 ? 25.472 -20.599 -45.657 1.00 81.75 419 LYS A C 1
ATOM 3420 O O . LYS A 1 419 ? 26.451 -21.033 -46.241 1.00 81.75 419 LYS A O 1
ATOM 3425 N N . GLY A 1 420 ? 24.566 -19.854 -46.258 1.00 76.81 420 GLY A N 1
ATOM 3426 C CA . GLY A 1 420 ? 24.721 -19.402 -47.628 1.00 76.81 420 GLY A CA 1
ATOM 3427 C C . GLY A 1 420 ? 24.236 -17.979 -47.765 1.00 76.81 420 GLY A C 1
ATOM 3428 O O . GLY A 1 420 ? 23.583 -17.442 -46.874 1.00 76.81 420 GLY A O 1
ATOM 3429 N N . ASN A 1 421 ? 24.569 -17.366 -48.888 1.00 72.88 421 ASN A N 1
ATOM 3430 C CA . ASN A 1 421 ? 23.912 -16.141 -49.290 1.00 72.88 421 ASN A CA 1
ATOM 3431 C C . ASN A 1 421 ? 23.746 -16.108 -50.805 1.00 72.88 421 ASN A C 1
ATOM 3433 O O . ASN A 1 421 ? 24.513 -16.728 -51.549 1.00 72.88 421 ASN A O 1
ATOM 3437 N N . GLY A 1 422 ? 22.723 -15.385 -51.246 1.00 69.69 422 GLY A N 1
ATOM 3438 C CA . GLY A 1 422 ? 22.610 -14.997 -52.641 1.00 69.69 422 GLY A CA 1
ATOM 3439 C C . GLY A 1 422 ? 23.655 -13.939 -52.999 1.00 69.69 422 GLY A C 1
ATOM 3440 O O . GLY A 1 422 ? 24.357 -13.408 -52.137 1.00 69.69 422 GLY A O 1
ATOM 3441 N N . ASN A 1 423 ? 23.733 -13.604 -54.285 1.00 65.69 423 ASN A N 1
ATOM 3442 C CA . ASN A 1 423 ? 24.471 -12.424 -54.728 1.00 65.69 423 ASN A CA 1
ATOM 3443 C C . ASN A 1 423 ? 23.864 -11.167 -54.064 1.00 65.69 423 ASN A C 1
ATOM 3445 O O . ASN A 1 423 ? 22.661 -10.935 -54.169 1.00 65.69 423 ASN A O 1
ATOM 3449 N N . GLN A 1 424 ? 24.697 -10.376 -53.385 1.00 57.28 424 GLN A N 1
ATOM 3450 C CA . GLN A 1 424 ? 24.306 -9.198 -52.604 1.00 57.28 424 GLN A CA 1
ATOM 3451 C C . GLN A 1 424 ? 24.585 -7.864 -53.316 1.00 57.28 424 GLN A C 1
ATOM 3453 O O . GLN A 1 424 ? 24.160 -6.817 -52.832 1.00 57.28 424 GLN A O 1
ATOM 3458 N N . ALA A 1 425 ? 25.296 -7.859 -54.448 1.00 56.78 425 ALA A N 1
ATOM 3459 C CA . ALA A 1 425 ? 25.677 -6.636 -55.151 1.00 56.78 425 ALA A CA 1
ATOM 3460 C C . ALA A 1 425 ? 25.365 -6.716 -56.657 1.00 56.78 425 ALA A C 1
ATOM 3462 O O . ALA A 1 425 ? 26.189 -7.163 -57.453 1.00 56.78 425 ALA A O 1
ATOM 3463 N N . CYS A 1 426 ? 24.206 -6.186 -57.072 1.00 55.81 426 CYS A N 1
ATOM 3464 C CA . CYS A 1 426 ? 23.861 -5.959 -58.488 1.00 55.81 426 CYS A CA 1
ATOM 3465 C C . CYS A 1 426 ? 24.319 -4.551 -58.971 1.00 55.81 426 CYS A C 1
ATOM 3467 O O . CYS A 1 426 ? 23.550 -3.839 -59.608 1.00 55.81 426 CYS A O 1
ATOM 3469 N N . ASN A 1 427 ? 25.558 -4.118 -58.677 1.00 47.09 427 ASN A N 1
ATOM 3470 C CA . ASN A 1 427 ? 26.043 -2.765 -59.019 1.00 47.09 427 ASN A CA 1
ATOM 3471 C C . ASN A 1 427 ? 27.202 -2.755 -60.038 1.00 47.09 427 ASN A C 1
ATOM 3473 O O . ASN A 1 427 ? 28.358 -2.573 -59.655 1.00 47.09 427 ASN A O 1
ATOM 3477 N N . ARG A 1 428 ? 26.880 -2.908 -61.335 1.00 40.94 428 ARG A N 1
ATOM 3478 C CA . ARG A 1 428 ? 27.475 -2.241 -62.530 1.00 40.94 428 ARG A CA 1
ATOM 3479 C C . ARG A 1 428 ? 26.803 -2.781 -63.817 1.00 40.94 428 ARG A C 1
ATOM 3481 O O . ARG A 1 428 ? 26.239 -3.867 -63.765 1.00 40.94 428 ARG A O 1
ATOM 3488 N N . PRO A 1 429 ? 26.746 -1.999 -64.914 1.00 48.91 429 PRO A N 1
ATOM 3489 C CA . PRO A 1 429 ? 25.590 -1.962 -65.815 1.00 48.91 429 PRO A CA 1
ATOM 3490 C C . PRO A 1 429 ? 25.472 -3.223 -66.687 1.00 48.91 429 PRO A C 1
ATOM 3492 O O . PRO A 1 429 ? 26.369 -3.464 -67.480 1.00 48.91 429 PRO A O 1
ATOM 3495 N N . GLU A 1 430 ? 24.360 -3.954 -66.510 1.00 42.22 430 GLU A N 1
ATOM 3496 C CA . GLU A 1 430 ? 23.709 -4.973 -67.374 1.00 42.22 430 GLU A CA 1
ATOM 3497 C C . GLU A 1 430 ? 24.564 -6.074 -68.058 1.00 42.22 430 GLU A C 1
ATOM 3499 O O . GLU A 1 430 ? 25.605 -5.802 -68.651 1.00 42.22 430 GLU A O 1
ATOM 3504 N N . PRO A 1 431 ? 24.113 -7.353 -68.030 1.00 45.44 431 PRO A N 1
ATOM 3505 C CA . PRO A 1 431 ? 22.844 -7.781 -68.644 1.00 45.44 431 PRO A CA 1
ATOM 3506 C C . PRO A 1 431 ? 21.927 -8.603 -67.692 1.00 45.44 431 PRO A C 1
ATOM 3508 O O . PRO A 1 431 ? 22.261 -8.781 -66.520 1.00 45.44 431 PRO A O 1
ATOM 3511 N N . PRO A 1 432 ? 20.712 -8.997 -68.137 1.00 52.22 432 PRO A N 1
ATOM 3512 C CA . PRO A 1 432 ? 19.496 -9.021 -67.328 1.00 52.22 432 PRO A CA 1
ATOM 3513 C C . PRO A 1 432 ? 19.333 -10.319 -66.530 1.00 52.22 432 PRO A C 1
ATOM 3515 O O . PRO A 1 432 ? 19.859 -11.361 -66.908 1.00 52.22 432 PRO A O 1
ATOM 3518 N N . TYR A 1 433 ? 18.511 -10.243 -65.481 1.00 52.31 433 TYR A N 1
ATOM 3519 C CA . TYR A 1 433 ? 18.137 -11.304 -64.533 1.00 52.31 433 TYR A CA 1
ATOM 3520 C C . TYR A 1 433 ? 19.120 -11.514 -63.366 1.00 52.31 433 TYR A C 1
ATOM 3522 O O . TYR A 1 433 ? 19.922 -12.445 -63.348 1.00 52.31 433 TYR A O 1
ATOM 3530 N N . CYS A 1 434 ? 18.979 -10.695 -62.310 1.00 53.53 434 CYS A N 1
ATOM 3531 C CA . CYS A 1 434 ? 19.421 -11.107 -60.971 1.00 53.53 434 CYS A CA 1
ATOM 3532 C C . CYS A 1 434 ? 18.521 -12.292 -60.545 1.00 53.53 434 CYS A C 1
ATOM 3534 O O . CYS A 1 434 ? 17.314 -12.126 -60.355 1.00 53.53 434 CYS A O 1
ATOM 3536 N N . PHE A 1 435 ? 19.088 -13.498 -60.437 1.00 48.22 435 PHE A N 1
ATOM 3537 C CA . PHE A 1 435 ? 18.374 -14.667 -59.918 1.00 48.22 435 PHE A CA 1
ATOM 3538 C C . PHE A 1 435 ? 18.072 -14.460 -58.426 1.00 48.22 435 PHE A C 1
ATOM 3540 O O . PHE A 1 435 ? 18.964 -14.551 -57.583 1.00 48.22 435 PHE A O 1
ATOM 3547 N N . LYS A 1 436 ? 16.804 -14.176 -58.102 1.00 47.88 436 LYS A N 1
ATOM 3548 C CA . LYS A 1 436 ? 16.259 -14.178 -56.735 1.00 47.88 436 LYS A CA 1
ATOM 3549 C C . LYS A 1 436 ? 16.045 -15.616 -56.251 1.00 47.88 436 LYS A C 1
ATOM 3551 O O . LYS A 1 436 ? 14.919 -16.086 -56.164 1.00 47.88 436 LYS A O 1
ATOM 3556 N N . SER A 1 437 ? 17.118 -16.358 -56.020 1.00 47.62 437 SER A N 1
ATOM 3557 C CA . SER A 1 437 ? 17.003 -17.655 -55.350 1.00 47.62 437 SER A CA 1
ATOM 3558 C C . SER A 1 437 ? 18.242 -17.908 -54.503 1.00 47.62 437 SER A C 1
ATOM 3560 O O . SER A 1 437 ? 19.229 -18.479 -54.969 1.00 47.62 437 SER A O 1
ATOM 3562 N N . GLY A 1 438 ? 18.196 -17.428 -53.263 1.00 46.16 438 GLY A N 1
ATOM 3563 C CA . GLY A 1 438 ? 19.100 -17.824 -52.187 1.00 46.16 438 GLY A CA 1
ATOM 3564 C C . GLY A 1 438 ? 18.350 -18.693 -51.176 1.00 46.16 438 GLY A C 1
ATOM 3565 O O . GLY A 1 438 ? 17.139 -18.576 -51.042 1.00 46.16 438 GLY A O 1
ATOM 3566 N N . LEU A 1 439 ? 19.071 -19.573 -50.478 1.00 49.03 439 LEU A N 1
ATOM 3567 C CA . LEU A 1 439 ? 18.517 -20.519 -49.495 1.00 49.03 439 LEU A CA 1
ATOM 3568 C C . LEU A 1 439 ? 17.961 -19.859 -48.218 1.00 49.03 439 LEU A C 1
ATOM 3570 O O . LEU A 1 439 ? 17.255 -20.529 -47.477 1.00 49.03 439 LEU A O 1
ATOM 3574 N N . ASP A 1 440 ? 18.228 -18.570 -48.004 1.00 47.00 440 ASP A N 1
ATOM 3575 C CA . ASP A 1 440 ? 17.664 -17.758 -46.924 1.00 47.00 440 ASP A CA 1
ATOM 3576 C C . ASP A 1 440 ? 17.098 -16.456 -47.535 1.00 47.00 440 ASP A C 1
ATOM 3578 O O . ASP A 1 440 ? 17.783 -15.436 -47.593 1.00 47.00 440 ASP A O 1
ATOM 3582 N N . GLU A 1 441 ? 15.845 -16.464 -48.009 1.00 40.97 441 GLU A N 1
ATOM 3583 C CA . GLU A 1 441 ? 15.058 -15.233 -48.254 1.00 40.97 441 GLU A CA 1
ATOM 3584 C C . GLU A 1 441 ? 14.549 -14.635 -46.925 1.00 40.97 441 GLU A C 1
ATOM 3586 O O . GLU A 1 441 ? 13.382 -14.290 -46.764 1.00 40.97 441 GLU A O 1
ATOM 3591 N N . GLY A 1 442 ? 15.438 -14.545 -45.939 1.00 37.12 442 GLY A N 1
ATOM 3592 C CA . GLY A 1 442 ? 15.126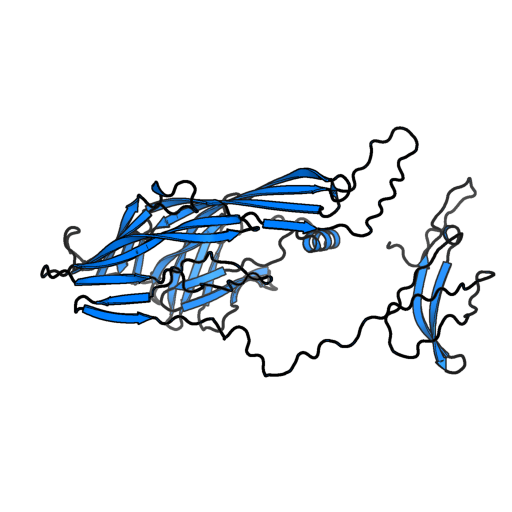 -14.086 -44.593 1.00 37.12 442 GLY A CA 1
ATOM 3593 C C . GLY A 1 442 ? 16.396 -13.667 -43.874 1.00 37.12 442 GLY A C 1
ATOM 3594 O O . GLY A 1 442 ? 16.988 -14.450 -43.133 1.00 37.12 442 GLY A O 1
ATOM 3595 N N . GLY A 1 443 ? 16.819 -12.435 -44.133 1.00 29.62 443 GLY A N 1
ATOM 3596 C CA . GLY A 1 443 ? 17.872 -11.733 -43.410 1.00 29.62 443 GLY A CA 1
ATOM 3597 C C . GLY A 1 443 ? 17.543 -10.258 -43.360 1.00 29.62 443 GLY A C 1
ATOM 3598 O O . GLY A 1 443 ? 17.488 -9.666 -44.461 1.00 29.62 443 GLY A O 1
#

Foldseek 3Di:
DDPDDDPVVVVVVCVVVVNDDPDFDKDWDDDDNDTFIWGWDQDPVRDIATGTPDDFPKHWDFDADPVRATAWIWIAHPQRKIFIWGQFKWKKKWKWKWFQFQPPRDIDRLDIDIDDIDGPDTGGAFIAGNVRHTQKGWDFPDKAKWKFKDPKDKDADDDDPDDDDQPPPDDDDDRDRCRNVDHGNMMIMIMMMIMIGTDTQWMAGPQFWMKGWDWDFQADWPRTPCRRRDIDTQKIFTDTPPGDPVDGQKMKGWDKDWDWAWADDPNDIDITIDIDTAWIWMQHPVRDTKIKGWDADADPDHFYADPVRHTDPPVRHRPTQWIQTSVRDIDGDDDDPDPPVDPDVPPPPPPPPDDPDPDDDDDDDDDPDDDPDDDDDDDDPDDDDDDDDDDCPVVLQAWDKDWDWDDPDVPDTDTPDIDIDANNDPPDDDDDDRDPDHPPPDD

Organism: NCBI:txid651561

Radius of gyration: 33.65 Å; chains: 1; bounding box: 73×61×103 Å

Sequence (443 aa):
MNDEPVNMDDYKFFAGQGRYDTEYDLFQYNFMGHSGRFYIVKDAAGNYKAEKLDRNNLQIRFDHDNTGEVSSFTIVDDKGIKYIFSPMEKSQKSITSMKTGLTTGIGNIDDSSEIGDYWTSFHLTKITDQNDIPLALFKYDLSSLVKFEEPTTRTFRYAKDVYYYNTSHNTSGVQQNPDGSMPGSIESQTVYNTTNTKLLTSIEIVDKGVIYLNYEKGREDSNYIQPSELYKLKSVQSNYLGQNSGNYTEKYIFEYDYTDTSYKLNNSTNTLRKLILNKVIRLSSNNQNQEYSIAYNKNLGALSKDGWGYYADDITNDVIKSITYPTKGKVVFNFGSNTYSHYYNGAVMESVQGYWKKQESEFPIHFGAFSDVKQPYFTVNSPQYVKLHSRLGSLIYYIWRFGIFKKIDNNNFVQVLDKGNGNQACNRPEPPYCFKSGLDEGG